Protein AF-A0A9D4MPB4-F1 (afdb_monomer_lite)

pLDDT: mean 84.63, std 15.49, range [22.8, 97.94]

Radius of gyration: 28.82 Å; chains: 1; bounding box: 67×61×76 Å

Organism: Dreissena polymorpha (NCBI:txid45954)

Sequence (578 aa):
MRCRAWGYGGCSDPINTPEPYGSIFDPYLLGSGGGNGGGVGGSGGGSLLWVTSHYFELHGLLALQGTDGKGGNAGGGSGGSLLIKSLNFTGHGVIDIAGGNASGNGGGGSGGRAAIHCEWRYSFGGTFINQPGQGGTADKRESHAGAAGTSFVKNNLRPLEYRIVKYMKGSSIKYFEVDHRYIHIDCKMIASPVATMIMENNTRLFEFNETEVNGKARILFYHPPELTATDMVTVIIHRFYGDRTGQVHVRSNQLIYVEYIESESNRTEAPVSYIIDAGAEVVFPTEVHMQGINTTLAGQITGVHHLYIQDGCELVTESTSQTAQLVDEKTVELTEPGNFRLPTINIMLEGILPIRKIETDFTISAAFLQLKYEESIYMNHGFVEAGEIDIETTGEFSLEGRGHPAMQGPGAGAGLNGGSYGGVGYGGNDDLAYGSLFTPKDLGSGGGGSTGGAGGGFVNFTVGRRFHIDGIIDAYGLAASGNGGGGSGGSVLIKAYNMSGNGVIDVSGGKGSGSGGGGSGGRLAAHIDSTNEYGGAYKGMGGVHGNGDLNHAGGPGTIYKYESSRGPTYRELKYNPR

Structure (mmCIF, N/CA/C/O backbone):
data_AF-A0A9D4MPB4-F1
#
_entry.id   AF-A0A9D4MPB4-F1
#
loop_
_atom_site.group_PDB
_atom_site.id
_atom_site.type_symbol
_atom_site.label_atom_id
_atom_site.label_alt_id
_atom_site.label_comp_id
_atom_site.label_asym_id
_atom_site.label_entity_id
_atom_site.label_seq_id
_atom_site.pdbx_PDB_ins_code
_atom_site.Cartn_x
_atom_site.Cartn_y
_atom_site.Cartn_z
_atom_site.occupancy
_atom_site.B_iso_or_equiv
_atom_site.auth_seq_id
_atom_site.auth_comp_id
_atom_site.auth_asym_id
_atom_site.auth_atom_id
_atom_site.pdbx_PDB_model_num
ATOM 1 N N . MET A 1 1 ? 4.079 30.046 23.988 1.00 24.16 1 MET A N 1
ATOM 2 C CA . MET A 1 1 ? 3.231 29.331 24.969 1.00 24.16 1 MET A CA 1
ATOM 3 C C . MET A 1 1 ? 2.728 28.064 24.305 1.00 24.16 1 MET A C 1
ATOM 5 O O . MET A 1 1 ? 2.136 28.163 23.242 1.00 24.16 1 MET A O 1
ATOM 9 N N . ARG A 1 2 ? 3.058 26.891 24.856 1.00 22.80 2 ARG A N 1
ATOM 10 C CA . ARG A 1 2 ? 2.674 25.587 24.295 1.00 22.80 2 ARG A CA 1
ATOM 11 C C . ARG A 1 2 ? 1.173 25.369 24.511 1.00 22.80 2 ARG A C 1
ATOM 13 O O . ARG A 1 2 ? 0.726 25.461 25.654 1.00 22.80 2 ARG A O 1
ATOM 20 N N . CYS A 1 3 ? 0.418 25.107 23.442 1.00 26.47 3 CYS A N 1
ATOM 21 C CA . CYS A 1 3 ? -0.953 24.620 23.566 1.00 26.47 3 CYS A CA 1
ATOM 22 C C . CYS A 1 3 ? -0.930 23.303 24.343 1.00 26.47 3 CYS A C 1
ATOM 24 O O . CYS A 1 3 ? -0.129 22.413 24.078 1.00 26.47 3 CYS A O 1
ATOM 26 N N . ARG A 1 4 ? -1.773 23.231 25.362 1.00 26.58 4 ARG A N 1
ATOM 27 C CA . ARG A 1 4 ? -1.914 22.118 26.290 1.00 26.58 4 ARG A CA 1
ATOM 28 C C . ARG A 1 4 ? -3.378 21.693 26.151 1.00 26.58 4 ARG A C 1
ATOM 30 O O . ARG A 1 4 ? -4.210 22.145 26.924 1.00 26.58 4 ARG A O 1
ATOM 37 N N . ALA A 1 5 ? -3.691 20.968 25.077 1.00 30.28 5 ALA A N 1
ATOM 38 C CA . ALA A 1 5 ? -5.043 20.524 24.723 1.00 30.28 5 ALA A CA 1
ATOM 39 C C . ALA A 1 5 ? -5.201 19.045 25.096 1.00 30.28 5 ALA A C 1
ATOM 41 O O . ALA A 1 5 ? -4.931 18.164 24.300 1.00 30.28 5 ALA A O 1
ATOM 42 N N . TRP A 1 6 ? -5.516 18.758 26.353 1.00 38.78 6 TRP A N 1
ATOM 43 C CA . TRP A 1 6 ? -5.356 17.428 26.950 1.00 38.78 6 TRP A CA 1
ATOM 44 C C . TRP A 1 6 ? -6.477 16.458 26.552 1.00 38.78 6 TRP A C 1
ATOM 46 O O . TRP A 1 6 ? -7.408 16.203 27.299 1.00 38.78 6 TRP A O 1
ATOM 56 N N . GLY A 1 7 ? -6.464 15.911 25.360 1.00 35.59 7 GLY A N 1
ATOM 57 C CA . GLY A 1 7 ? -7.455 14.950 24.879 1.00 35.59 7 GLY A CA 1
ATOM 58 C C . GLY A 1 7 ? -7.108 14.642 23.437 1.00 35.59 7 GLY A C 1
ATOM 59 O O . GLY A 1 7 ? -6.448 15.453 22.796 1.00 35.59 7 GLY A O 1
ATOM 60 N N . TYR A 1 8 ? -7.453 13.452 22.968 1.00 44.22 8 TYR A N 1
ATOM 61 C CA . TYR A 1 8 ? -7.033 12.852 21.700 1.00 44.22 8 TYR A CA 1
ATOM 62 C C . TYR A 1 8 ? -7.126 13.754 20.449 1.00 44.22 8 TYR A C 1
ATOM 64 O O . TYR A 1 8 ? -8.029 13.633 19.635 1.00 44.22 8 TYR A O 1
ATOM 72 N N . GLY A 1 9 ? -6.151 14.630 20.227 1.00 34.53 9 GLY A N 1
ATOM 73 C CA . GLY A 1 9 ? -6.075 15.470 19.034 1.00 34.53 9 GLY A CA 1
ATOM 74 C C . GLY A 1 9 ? -6.744 16.832 19.203 1.00 34.53 9 GLY A C 1
ATOM 75 O O . GLY A 1 9 ? -7.932 16.949 19.481 1.00 34.53 9 GLY A O 1
ATOM 76 N N . GLY A 1 10 ? -5.932 17.867 19.006 1.00 34.97 10 GLY A N 1
ATOM 77 C CA . GLY A 1 10 ? -6.353 19.261 19.000 1.00 34.97 10 GLY A CA 1
ATOM 78 C C . GLY A 1 10 ? -5.165 20.211 19.098 1.00 34.97 10 GLY A C 1
ATOM 79 O O . GLY A 1 10 ? -5.088 21.038 20.003 1.00 34.97 10 GLY A O 1
ATOM 80 N N . CYS A 1 11 ? -4.199 20.082 18.187 1.00 36.44 11 CYS A N 1
ATOM 81 C CA . CYS A 1 11 ? -3.219 21.133 17.918 1.00 36.44 11 CYS A CA 1
ATOM 82 C C . CYS A 1 11 ? -3.195 21.402 16.413 1.00 36.44 11 CYS A C 1
ATOM 84 O O . CYS A 1 11 ? -3.554 20.533 15.626 1.00 36.44 11 CYS A O 1
ATOM 86 N N . SER A 1 12 ? -2.764 22.597 16.010 1.00 36.47 12 SER A N 1
ATOM 87 C CA . SER A 1 12 ? -2.653 22.987 14.603 1.00 36.47 12 SER A CA 1
ATOM 88 C C . SER A 1 12 ? -1.624 22.189 13.800 1.00 36.47 12 SER A C 1
ATOM 90 O O . SER A 1 12 ? -1.505 22.374 12.594 1.00 36.47 12 SER A O 1
ATOM 92 N N . ASP A 1 13 ? -0.850 21.337 14.472 1.00 44.19 13 ASP A N 1
ATOM 93 C CA . ASP A 1 13 ? 0.228 20.549 13.896 1.00 44.19 13 ASP A CA 1
ATOM 94 C C . ASP A 1 13 ? 0.269 19.166 14.583 1.00 44.19 13 ASP A C 1
ATOM 96 O O . ASP A 1 13 ? 0.286 19.128 15.823 1.00 44.19 13 ASP A O 1
ATOM 100 N N . PRO A 1 14 ? 0.285 18.039 13.837 1.00 45.91 14 PRO A N 1
ATOM 101 C CA . PRO A 1 14 ? 0.386 16.690 14.404 1.00 45.91 14 PRO A CA 1
ATOM 102 C C . PRO A 1 14 ? 1.578 16.508 15.362 1.00 45.91 14 PRO A C 1
ATOM 104 O O . PRO A 1 14 ? 1.482 15.716 16.301 1.00 45.91 14 PRO A O 1
ATOM 107 N N . ILE A 1 15 ? 2.651 17.295 15.209 1.00 45.81 15 ILE A N 1
ATOM 108 C CA . ILE A 1 15 ? 3.858 17.259 16.059 1.00 45.81 15 ILE A CA 1
ATOM 109 C C . ILE A 1 15 ? 3.596 17.777 17.488 1.00 45.81 15 ILE A C 1
ATOM 111 O O . ILE A 1 15 ? 4.323 17.442 18.421 1.00 45.81 15 ILE A O 1
ATOM 115 N N . ASN A 1 16 ? 2.551 18.585 17.687 1.00 49.53 16 ASN A N 1
ATOM 116 C CA . ASN A 1 16 ? 2.232 19.225 18.968 1.00 49.53 16 ASN A CA 1
ATOM 117 C C . ASN A 1 16 ? 0.986 18.626 19.646 1.00 49.53 16 ASN A C 1
ATOM 119 O O . ASN A 1 16 ? 0.405 19.248 20.542 1.00 49.53 16 ASN A O 1
ATOM 123 N N . THR A 1 17 ? 0.550 17.439 19.216 1.00 54.34 17 THR A N 1
ATOM 124 C CA . THR A 1 17 ? -0.552 16.716 19.861 1.00 54.34 17 THR A CA 1
ATOM 125 C C . THR A 1 17 ? -0.087 16.149 21.211 1.00 54.34 17 THR A C 1
ATOM 127 O O . THR A 1 17 ? 0.960 15.506 21.280 1.00 54.34 17 THR A O 1
ATOM 130 N N . PRO A 1 18 ? -0.788 16.434 22.322 1.00 57.31 18 PRO A N 1
ATOM 131 C CA . PRO A 1 18 ? -0.414 15.896 23.625 1.00 57.31 18 PRO A CA 1
ATOM 132 C C . PRO A 1 18 ? -0.787 14.421 23.754 1.00 57.31 18 PRO A C 1
ATOM 134 O O . PRO A 1 18 ? -1.592 13.895 22.984 1.00 57.31 18 PRO A O 1
ATOM 137 N N . GLU A 1 19 ? -0.192 13.768 24.752 1.00 66.31 19 GLU A N 1
ATOM 138 C CA . GLU A 1 19 ? -0.333 12.330 24.918 1.00 66.31 19 GLU A CA 1
ATOM 139 C C . GLU A 1 19 ? -1.784 11.909 25.192 1.00 66.31 19 GLU A C 1
ATOM 141 O O . GLU A 1 19 ? -2.490 12.527 26.000 1.00 66.31 19 GLU A O 1
ATOM 146 N N . PRO A 1 20 ? -2.227 10.835 24.531 1.00 73.00 20 PRO A N 1
ATOM 147 C CA . PRO A 1 20 ? -3.534 10.266 24.766 1.00 73.00 20 PRO A CA 1
ATOM 148 C C . PRO A 1 20 ? -3.706 9.654 26.163 1.00 73.00 20 PRO A C 1
ATOM 150 O O . PRO A 1 20 ? -2.781 9.043 26.693 1.00 73.00 20 PRO A O 1
ATOM 153 N N . TYR A 1 21 ? -4.912 9.744 26.736 1.00 74.00 21 TYR A N 1
ATOM 154 C CA . TYR A 1 21 ? -5.237 9.132 28.030 1.00 74.00 21 TYR A CA 1
ATOM 155 C C . TYR A 1 21 ? -6.678 8.613 28.112 1.00 74.00 21 TYR A C 1
ATOM 157 O O . TYR A 1 21 ? -7.559 9.007 27.346 1.00 74.00 21 TYR A O 1
ATOM 165 N N . GLY A 1 22 ? -6.924 7.777 29.118 1.00 77.38 22 GLY A N 1
ATOM 166 C CA . GLY A 1 22 ? -8.246 7.245 29.424 1.00 77.38 22 GLY A CA 1
ATOM 167 C C . GLY A 1 22 ? -8.487 5.890 28.778 1.00 77.38 22 GLY A C 1
ATOM 168 O O . GLY A 1 22 ? -8.253 5.686 27.591 1.00 77.38 22 GLY A O 1
ATOM 169 N N . SER A 1 23 ? -8.968 4.969 29.601 1.00 86.75 23 SER A N 1
ATOM 170 C CA . SER A 1 23 ? -9.350 3.627 29.195 1.00 86.75 23 SER A CA 1
ATOM 171 C C . SER A 1 23 ? -10.534 3.663 28.221 1.00 86.75 23 SER A C 1
ATOM 173 O O . SER A 1 23 ? -11.454 4.470 28.370 1.00 86.75 23 SER A O 1
ATOM 175 N N . ILE A 1 24 ? -10.511 2.793 27.210 1.00 89.06 24 ILE A N 1
ATOM 176 C CA . ILE A 1 24 ? -11.688 2.522 26.374 1.00 89.06 24 ILE A CA 1
ATOM 177 C C . ILE A 1 24 ? -12.747 1.684 27.105 1.00 89.06 24 ILE A C 1
ATOM 179 O O . ILE A 1 24 ? -13.937 1.853 26.854 1.00 89.06 24 ILE A O 1
ATOM 183 N N . PHE A 1 25 ? -12.329 0.795 28.007 1.00 89.31 25 PHE A N 1
ATOM 184 C CA . PHE A 1 25 ? -13.230 -0.117 28.706 1.00 89.31 25 PHE A CA 1
ATOM 185 C C . PHE A 1 25 ? -13.934 0.569 29.880 1.00 89.31 25 PHE A C 1
ATOM 187 O O . PHE A 1 25 ? -15.147 0.454 30.022 1.00 89.31 25 PHE A O 1
ATOM 194 N N . ASP A 1 26 ? -13.211 1.337 30.685 1.00 91.12 26 ASP A N 1
ATOM 195 C CA . ASP A 1 26 ? -13.712 2.066 31.845 1.00 91.12 26 ASP A CA 1
ATOM 196 C C . ASP A 1 26 ? -13.267 3.546 31.770 1.00 91.12 26 ASP A C 1
ATOM 198 O O . ASP A 1 26 ? -12.331 3.963 32.456 1.00 91.12 26 ASP A O 1
ATOM 202 N N . PRO A 1 27 ? -13.914 4.380 30.937 1.00 90.06 27 PRO A N 1
ATOM 203 C CA . PRO A 1 27 ? -13.627 5.807 30.853 1.00 90.06 27 PRO A CA 1
ATOM 204 C C . PRO A 1 27 ? -14.223 6.562 32.054 1.00 90.06 27 PRO A C 1
ATOM 206 O O . PRO A 1 27 ? -15.428 6.535 32.292 1.00 90.06 27 PRO A O 1
ATOM 209 N N . TYR A 1 28 ? -13.388 7.278 32.811 1.00 87.75 28 TYR A N 1
ATOM 210 C CA . TYR A 1 28 ? -13.818 8.084 33.972 1.00 87.75 28 TYR A CA 1
ATOM 211 C C . TYR A 1 28 ? -13.181 9.480 34.035 1.00 87.75 28 TYR A C 1
ATOM 213 O O . TYR A 1 28 ? -13.457 10.251 34.958 1.00 87.75 28 TYR A O 1
ATOM 221 N N . LEU A 1 29 ? -12.327 9.828 33.072 1.00 88.00 29 LEU A N 1
ATOM 222 C CA . LEU A 1 29 ? -11.567 11.079 33.079 1.00 88.00 29 LEU A CA 1
ATOM 223 C C . LEU A 1 29 ? -12.336 12.205 32.376 1.00 88.00 29 LEU A C 1
ATOM 225 O O . LEU A 1 29 ? -13.053 11.978 31.408 1.00 88.00 29 LEU A O 1
ATOM 229 N N . LEU A 1 30 ? -12.200 13.434 32.868 1.00 89.12 30 LEU A N 1
ATOM 230 C CA . LEU A 1 30 ? -12.819 14.607 32.240 1.00 89.12 30 LEU A CA 1
ATOM 231 C C . LEU A 1 30 ? -12.193 14.880 30.867 1.00 89.12 30 LEU A C 1
ATOM 233 O O . LEU A 1 30 ? -11.004 14.628 30.677 1.00 89.12 30 LEU A O 1
ATOM 237 N N . GLY A 1 31 ? -12.972 15.450 29.947 1.00 85.88 31 GLY A N 1
ATOM 238 C CA . GLY A 1 31 ? -12.434 16.020 28.716 1.00 85.88 31 GLY A CA 1
ATOM 239 C C . GLY A 1 31 ? -11.591 17.263 29.018 1.00 85.88 31 GLY A C 1
ATOM 240 O O . GLY A 1 31 ? -11.784 17.944 30.029 1.00 85.88 31 GLY A O 1
ATOM 241 N N . SER A 1 32 ? -10.657 17.611 28.136 1.00 83.19 32 SER A N 1
ATOM 242 C CA . SER A 1 32 ? -9.857 18.833 28.299 1.00 83.19 32 SER A CA 1
ATOM 243 C C . SER A 1 32 ? -10.442 20.083 27.702 1.00 83.19 32 SER A C 1
ATOM 245 O O . SER A 1 32 ? -11.163 20.052 26.710 1.00 83.19 32 SER A O 1
ATOM 247 N N . GLY A 1 33 ? -9.988 21.211 28.248 1.00 84.88 33 GLY A N 1
ATOM 248 C CA . GLY A 1 33 ? -10.098 22.486 27.566 1.00 84.88 33 GLY A CA 1
ATOM 249 C C . GLY A 1 33 ? -9.170 22.610 26.351 1.00 84.88 33 GLY A C 1
ATOM 250 O O . GLY A 1 33 ? -8.060 22.070 26.330 1.00 84.88 33 GLY A O 1
ATOM 251 N N . GLY A 1 34 ? -9.633 23.368 25.362 1.00 81.19 34 GLY A N 1
ATOM 252 C CA . GLY A 1 34 ? -8.872 23.790 24.196 1.00 81.19 34 GLY A CA 1
ATOM 253 C C . GLY A 1 34 ? -7.874 24.906 24.516 1.00 81.19 34 GLY A C 1
ATOM 254 O O . GLY A 1 34 ? -7.938 25.574 25.550 1.00 81.19 34 GLY A O 1
ATOM 255 N N . GLY A 1 35 ? -6.914 25.122 23.614 1.00 79.56 35 GLY A N 1
ATOM 256 C CA . GLY A 1 35 ? -5.928 26.197 23.750 1.00 79.56 35 GLY A CA 1
ATOM 257 C C . GLY A 1 35 ? -6.547 27.586 23.562 1.00 79.56 35 GLY A C 1
ATOM 258 O O . GLY A 1 35 ? -7.333 27.796 22.647 1.00 79.56 35 GLY A O 1
ATOM 259 N N . ASN A 1 36 ? -6.158 28.560 24.389 1.00 78.94 36 ASN A N 1
ATOM 260 C CA . ASN A 1 36 ? -6.732 29.911 24.330 1.00 78.94 36 ASN A CA 1
ATOM 261 C C . ASN A 1 36 ? -6.292 30.725 23.101 1.00 78.94 36 ASN A C 1
ATOM 263 O O . ASN A 1 36 ? -7.073 31.522 22.597 1.00 78.94 36 ASN A O 1
ATOM 267 N N . GLY A 1 37 ? -5.064 30.546 22.601 1.00 77.75 37 GLY A N 1
ATOM 268 C CA . GLY A 1 37 ? -4.538 31.377 21.511 1.00 77.75 37 GLY A CA 1
ATOM 269 C C . GLY A 1 37 ? -4.648 32.877 21.825 1.00 77.75 37 GLY A C 1
ATOM 270 O O . GLY A 1 37 ? -4.131 33.327 22.846 1.00 77.75 37 GLY A O 1
ATOM 271 N N . GLY A 1 38 ? -5.324 33.631 20.951 1.00 78.88 38 GLY A N 1
ATOM 272 C CA . GLY A 1 38 ? -5.716 35.036 21.153 1.00 78.88 38 GLY A CA 1
ATOM 273 C C . GLY A 1 38 ? -7.182 35.225 21.584 1.00 78.88 38 GLY A C 1
ATOM 274 O O . GLY A 1 38 ? -7.705 36.335 21.502 1.00 78.88 38 GLY A O 1
ATOM 275 N N . GLY A 1 39 ? -7.858 34.153 22.000 1.00 85.00 39 GLY A N 1
ATOM 276 C CA . GLY A 1 39 ? -9.239 34.120 22.474 1.00 85.00 39 GLY A CA 1
ATOM 277 C C . GLY A 1 39 ? -9.392 33.282 23.750 1.00 85.00 39 GLY A C 1
ATOM 278 O O . GLY A 1 39 ? -8.519 33.271 24.617 1.00 85.00 39 GLY A O 1
ATOM 279 N N . VAL A 1 40 ? -10.525 32.594 23.875 1.00 87.75 40 VAL A N 1
ATOM 280 C CA . VAL A 1 40 ? -10.882 31.697 24.981 1.00 87.75 40 VAL A CA 1
ATOM 281 C C . VAL A 1 40 ? -11.120 30.305 24.406 1.00 87.75 40 VAL A C 1
ATOM 283 O O . VAL A 1 40 ? -12.011 30.120 23.579 1.00 87.75 40 VAL A O 1
ATOM 286 N N . GLY A 1 41 ? -10.317 29.333 24.828 1.00 85.19 41 GLY A N 1
ATOM 287 C CA . GLY A 1 41 ? -10.454 27.941 24.423 1.00 85.19 41 GLY A CA 1
ATOM 288 C C . GLY A 1 41 ? -11.741 27.326 24.963 1.00 85.19 41 GLY A C 1
ATOM 289 O O . GLY A 1 41 ? -12.229 27.708 26.030 1.00 85.19 41 GLY A O 1
ATOM 290 N N . GLY A 1 42 ? -12.288 26.371 24.218 1.00 87.81 42 GLY A N 1
ATOM 291 C CA . GLY A 1 42 ? -13.455 25.611 24.641 1.00 87.81 42 GLY A CA 1
ATOM 292 C C . GLY A 1 42 ? -13.190 24.835 25.930 1.00 87.81 42 GLY A C 1
ATOM 293 O O . GLY A 1 42 ? -12.070 24.401 26.181 1.00 87.81 42 GLY A O 1
ATOM 294 N N . SER A 1 43 ? -14.202 24.651 26.769 1.00 90.94 43 SER A N 1
ATOM 295 C CA . SER A 1 43 ? -14.146 23.773 27.942 1.00 90.94 43 SER A CA 1
ATOM 296 C C . SER A 1 43 ? -14.304 22.306 27.544 1.00 90.94 43 SER A C 1
ATOM 298 O O . SER A 1 43 ? -15.084 21.988 26.651 1.00 90.94 43 SER A O 1
ATOM 300 N N . GLY A 1 44 ? -13.621 21.406 28.246 1.00 89.25 44 GLY A N 1
ATOM 301 C CA . GLY A 1 44 ? -13.801 19.971 28.047 1.00 89.25 44 GLY A CA 1
ATOM 302 C C . GLY A 1 44 ? -15.128 19.442 28.578 1.00 89.25 44 GLY A C 1
ATOM 303 O O . GLY A 1 44 ? -15.745 20.049 29.457 1.00 89.25 44 GLY A O 1
ATOM 304 N N . GLY A 1 45 ? -15.548 18.305 28.034 1.00 89.94 45 GLY A N 1
ATOM 305 C CA . GLY A 1 45 ? -16.733 17.573 28.452 1.00 89.94 45 GLY A CA 1
ATOM 306 C C . GLY A 1 45 ? -16.612 16.977 29.856 1.00 89.94 45 GLY A C 1
ATOM 307 O O . GLY A 1 45 ? -15.518 16.745 30.377 1.00 89.94 45 GLY A O 1
ATOM 308 N N . GLY A 1 46 ? -17.762 16.728 30.483 1.00 92.00 46 GLY A N 1
ATOM 309 C CA . GLY A 1 46 ? -17.847 16.149 31.826 1.00 92.00 46 GLY A CA 1
ATOM 310 C C . GLY A 1 46 ? -17.468 14.664 31.893 1.00 92.00 46 GLY A C 1
ATOM 311 O O . GLY A 1 46 ? -17.123 14.038 30.896 1.00 92.00 46 GLY A O 1
ATOM 312 N N . SER A 1 47 ? -17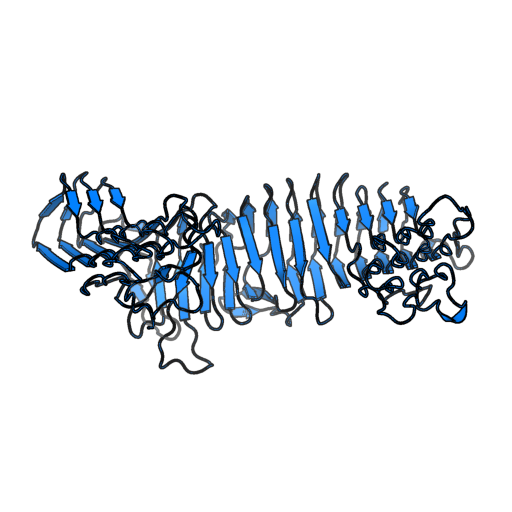.565 14.082 33.087 1.00 93.19 47 SER A N 1
ATOM 313 C CA . SER A 1 47 ? -17.417 12.642 33.311 1.00 93.19 47 SER A CA 1
ATOM 314 C C . SER A 1 47 ? -18.643 12.132 34.058 1.00 93.19 47 SER A C 1
ATOM 316 O O . SER A 1 47 ? -19.042 12.736 35.057 1.00 93.19 47 SER A O 1
ATOM 318 N N . LEU A 1 48 ? -19.258 11.055 33.569 1.00 94.56 48 LEU A N 1
ATOM 319 C CA . LEU A 1 48 ? -20.440 10.450 34.174 1.00 94.56 48 LEU A CA 1
ATOM 320 C C . LEU A 1 48 ? -20.273 8.939 34.288 1.00 94.56 48 LEU A C 1
ATOM 322 O O . LEU A 1 48 ? -20.173 8.233 33.288 1.00 94.56 48 LEU A O 1
ATOM 326 N N . LEU A 1 49 ? -20.329 8.452 35.525 1.00 94.88 49 LEU A N 1
ATOM 327 C CA . LEU A 1 49 ? -20.509 7.042 35.841 1.00 94.88 49 LEU A CA 1
ATOM 328 C C . LEU A 1 49 ? -21.962 6.822 36.262 1.00 94.88 49 LEU A C 1
ATOM 330 O O . LEU A 1 49 ? -22.395 7.345 37.289 1.00 94.88 49 LEU A O 1
ATOM 334 N N . TRP A 1 50 ? -22.698 6.027 35.492 1.00 93.88 50 TRP A N 1
ATOM 335 C CA . TRP A 1 50 ? -24.078 5.675 35.794 1.00 93.88 50 TRP A CA 1
ATOM 336 C C . TRP A 1 50 ? -24.210 4.172 36.008 1.00 93.88 50 TRP A C 1
ATOM 338 O O . TRP A 1 50 ? -24.115 3.377 35.076 1.00 93.88 50 TRP A O 1
ATOM 348 N N . VAL A 1 51 ? -24.453 3.775 37.255 1.00 94.75 51 VAL A N 1
ATOM 349 C CA . VAL A 1 51 ? -24.665 2.373 37.622 1.00 94.75 51 VAL A CA 1
ATOM 350 C C . VAL A 1 51 ? -26.140 2.158 37.928 1.00 94.75 51 VAL A C 1
ATOM 352 O O . VAL A 1 51 ? -26.718 2.851 38.764 1.00 94.75 51 VAL A O 1
ATOM 355 N N . THR A 1 52 ? -26.754 1.196 37.249 1.00 92.38 52 THR A N 1
ATOM 356 C CA . THR A 1 52 ? -28.143 0.782 37.472 1.00 92.38 52 THR A CA 1
ATOM 357 C C . THR A 1 52 ? -28.203 -0.729 37.636 1.00 92.38 52 THR A C 1
ATOM 359 O O . THR A 1 52 ? -27.490 -1.459 36.959 1.00 92.38 52 THR A O 1
ATOM 362 N N . SER A 1 53 ? -29.042 -1.219 38.545 1.00 90.31 53 SER A N 1
ATOM 363 C CA . SER A 1 53 ? -29.076 -2.648 38.879 1.00 90.31 53 SER A CA 1
ATOM 364 C C . SER A 1 53 ? -29.867 -3.504 37.889 1.00 90.31 53 SER A C 1
ATOM 366 O O . SER A 1 53 ? -29.549 -4.674 37.725 1.00 90.31 53 SER A O 1
ATOM 368 N N . HIS A 1 54 ? -30.897 -2.955 37.235 1.00 89.44 54 HIS A N 1
ATOM 369 C CA . HIS A 1 54 ? -31.835 -3.760 36.440 1.00 89.44 54 HIS A CA 1
ATOM 370 C C . HIS A 1 54 ? -32.073 -3.256 35.019 1.00 89.44 54 HIS A C 1
ATOM 372 O O . HIS A 1 54 ? -32.012 -4.047 34.078 1.00 89.44 54 HIS A O 1
ATOM 378 N N . TYR A 1 55 ? -32.414 -1.981 34.854 1.00 90.81 55 TYR A N 1
ATOM 379 C CA . TYR A 1 55 ? -32.860 -1.467 33.565 1.00 90.81 55 TYR A CA 1
ATOM 380 C C . TYR A 1 55 ? -32.421 -0.021 33.381 1.00 90.81 55 TYR A C 1
ATOM 382 O O . TYR A 1 55 ? -32.637 0.814 34.262 1.00 90.81 55 TYR A O 1
ATOM 390 N N . PHE A 1 56 ? -31.818 0.250 32.230 1.00 92.62 56 PHE A N 1
ATOM 391 C CA . PHE A 1 56 ? -31.487 1.581 31.757 1.00 92.62 56 PHE A CA 1
ATOM 392 C C . PHE A 1 56 ? -32.120 1.789 30.381 1.00 92.62 56 PHE A C 1
ATOM 394 O O . PHE A 1 56 ? -31.895 1.007 29.455 1.00 92.62 56 PHE A O 1
ATOM 401 N N . GLU A 1 57 ? -32.909 2.849 30.250 1.00 93.50 57 GLU A N 1
ATOM 402 C CA . GLU A 1 57 ? -33.593 3.198 29.011 1.00 93.50 57 GLU A CA 1
ATOM 403 C C . GLU A 1 57 ? -33.334 4.657 28.667 1.00 93.50 57 GLU A C 1
ATOM 405 O O . GLU A 1 57 ? -33.663 5.562 29.437 1.00 93.50 57 GLU A O 1
ATOM 410 N N . LEU A 1 58 ? -32.729 4.878 27.502 1.00 93.38 58 LEU A N 1
ATOM 411 C CA . LEU A 1 58 ? -32.389 6.206 27.011 1.00 93.38 58 LEU A CA 1
ATOM 412 C C . LEU A 1 58 ? -33.141 6.497 25.717 1.00 93.38 58 LEU A C 1
ATOM 414 O O . LEU A 1 58 ? -32.800 5.970 24.662 1.00 93.38 58 LEU A O 1
ATOM 418 N N . HIS A 1 59 ? -34.129 7.387 25.797 1.00 92.75 59 HIS A N 1
ATOM 419 C CA . HIS A 1 59 ? -34.816 7.963 24.628 1.00 92.75 59 HIS A CA 1
ATOM 420 C C . HIS A 1 59 ? -34.412 9.412 24.347 1.00 92.75 59 HIS A C 1
ATOM 422 O O . HIS A 1 59 ? -34.629 9.912 23.250 1.00 92.75 59 HIS A O 1
ATOM 428 N N . GLY A 1 60 ? -33.849 10.097 25.346 1.00 92.62 60 GLY A N 1
ATOM 429 C CA . GLY A 1 60 ? -33.429 11.493 25.247 1.00 92.62 60 GLY A CA 1
ATOM 430 C C . GLY A 1 60 ? -31.978 11.666 24.796 1.00 92.62 60 GLY A C 1
ATOM 431 O O . GLY A 1 60 ? -31.334 10.735 24.315 1.00 92.62 60 GLY A O 1
ATOM 432 N N . LEU A 1 61 ? -31.463 12.878 24.991 1.00 94.62 61 LEU A N 1
ATOM 433 C CA . LEU A 1 61 ? -30.063 13.225 24.764 1.00 94.62 61 LEU A CA 1
ATOM 434 C C . LEU A 1 61 ? -29.269 13.083 26.066 1.00 94.62 61 LEU A C 1
ATOM 436 O O . LEU A 1 61 ? -29.605 13.708 27.073 1.00 94.62 61 LEU A O 1
ATOM 440 N N . LEU A 1 62 ? -28.183 12.319 26.019 1.00 94.94 62 LEU A N 1
ATOM 441 C CA . LEU A 1 62 ? -27.157 12.281 27.051 1.00 94.94 62 LEU A CA 1
ATOM 442 C C . LEU A 1 62 ? -25.885 12.925 26.493 1.00 94.94 62 LEU A C 1
ATOM 444 O O . LEU A 1 62 ? -25.162 12.291 25.730 1.00 94.94 62 LEU A O 1
ATOM 448 N N . ALA A 1 63 ? -25.639 14.188 26.849 1.00 93.94 63 ALA A N 1
ATOM 449 C CA . ALA A 1 63 ? -24.554 14.986 26.281 1.00 93.94 63 ALA A CA 1
ATOM 450 C C . ALA A 1 63 ? -23.433 15.257 27.294 1.00 93.94 63 ALA A C 1
ATOM 452 O O . ALA A 1 63 ? -23.661 15.832 28.358 1.00 93.94 63 ALA A O 1
ATOM 453 N N . LEU A 1 64 ? -22.210 14.894 26.918 1.00 93.12 64 LEU A N 1
ATOM 454 C CA . LEU A 1 64 ? -20.958 15.214 27.604 1.00 93.12 64 LEU A CA 1
ATOM 455 C C . LEU A 1 64 ? -19.951 15.843 26.629 1.00 93.12 64 LEU A C 1
ATOM 457 O O . LEU A 1 64 ? -18.749 15.621 26.741 1.00 93.12 64 LEU A O 1
ATOM 461 N N . GLN A 1 65 ? -20.441 16.602 25.652 1.00 93.25 65 GLN A N 1
ATOM 462 C CA . GLN A 1 65 ? -19.625 17.248 24.626 1.00 93.25 65 GLN A CA 1
ATOM 463 C C . GLN A 1 65 ? -18.667 18.312 25.189 1.00 93.25 65 GLN A C 1
ATOM 465 O O . GLN A 1 65 ? -18.946 18.957 26.207 1.00 93.25 65 GLN A O 1
ATOM 470 N N . GLY A 1 66 ? -17.552 18.518 24.491 1.00 90.19 66 GLY A N 1
ATOM 471 C CA . GLY A 1 66 ? -16.713 19.701 24.671 1.00 90.19 66 GLY A CA 1
ATOM 472 C C . GLY A 1 66 ? -17.384 20.948 24.088 1.00 90.19 66 GLY A C 1
ATOM 473 O O . GLY A 1 66 ? -18.236 20.850 23.209 1.00 90.19 66 GLY A O 1
ATOM 474 N N . THR A 1 67 ? -17.025 22.136 24.574 1.00 92.81 67 THR A N 1
ATOM 475 C CA . THR A 1 67 ? -17.545 23.399 24.024 1.00 92.81 67 THR A CA 1
ATOM 476 C C . THR A 1 67 ? -16.604 23.996 22.983 1.00 92.81 67 THR A C 1
ATOM 478 O O . THR A 1 67 ? -15.413 23.682 22.942 1.00 92.81 67 THR A O 1
ATOM 481 N N . ASP A 1 68 ? -17.140 24.869 22.133 1.00 90.81 68 ASP A N 1
ATOM 482 C CA . ASP A 1 68 ? -16.376 25.533 21.079 1.00 90.81 68 ASP A CA 1
ATOM 483 C C . ASP A 1 68 ? -15.427 26.612 21.630 1.00 90.81 68 ASP A C 1
ATOM 485 O O . ASP A 1 68 ? -15.753 27.339 22.577 1.00 90.81 68 ASP A O 1
ATOM 489 N N . GLY A 1 69 ? -14.273 26.769 20.980 1.00 85.75 69 GLY A N 1
ATOM 490 C CA . GLY A 1 69 ? -13.377 27.906 21.181 1.00 85.75 69 GLY A CA 1
ATOM 491 C C . GLY A 1 69 ? -13.983 29.210 20.650 1.00 85.75 69 GLY A C 1
ATOM 492 O O . GLY A 1 69 ? -14.670 29.232 19.629 1.00 85.75 69 GLY A O 1
ATOM 493 N N . LYS A 1 70 ? -13.732 30.328 21.340 1.00 87.69 70 LYS A N 1
ATOM 494 C CA . LYS A 1 70 ? -14.263 31.658 20.991 1.00 87.69 70 LYS A CA 1
ATOM 495 C C . LYS A 1 70 ? -13.149 32.696 20.889 1.00 87.69 70 LYS A C 1
ATOM 497 O O . LYS A 1 70 ? -12.260 32.746 21.728 1.00 87.69 70 LYS A O 1
ATOM 502 N N . GLY A 1 71 ? -13.231 33.602 19.917 1.00 82.44 71 GLY A N 1
ATOM 503 C CA . GLY A 1 71 ? -12.241 34.673 19.715 1.00 82.44 71 GLY A CA 1
ATOM 504 C C . GLY A 1 71 ? -11.158 34.311 18.694 1.00 82.44 71 GLY A C 1
ATOM 505 O O . GLY A 1 71 ? -11.376 33.460 17.833 1.00 82.44 71 GLY A O 1
ATOM 506 N N . GLY A 1 72 ? -10.007 34.987 18.732 1.00 79.06 72 GLY A N 1
ATOM 507 C CA . GLY A 1 72 ? -8.951 34.796 17.732 1.00 79.06 72 GLY A CA 1
ATOM 508 C C . GLY A 1 72 ? -8.094 33.559 18.007 1.00 79.06 72 GLY A C 1
ATOM 509 O O . GLY A 1 72 ? -7.375 33.532 18.999 1.00 79.06 72 GLY A O 1
ATOM 510 N N . ASN A 1 73 ? -8.100 32.575 17.106 1.00 81.81 73 ASN A N 1
ATOM 511 C CA . ASN A 1 73 ? -7.224 31.391 17.155 1.00 81.81 73 ASN A CA 1
ATOM 512 C C . ASN A 1 73 ? -7.411 30.507 18.408 1.00 81.81 73 ASN A C 1
ATOM 514 O O . ASN A 1 73 ? -6.424 30.027 18.965 1.00 81.81 73 ASN A O 1
ATOM 518 N N . ALA A 1 74 ? -8.649 30.315 18.872 1.00 82.75 74 ALA A N 1
ATOM 519 C CA . ALA A 1 74 ? -8.950 29.490 20.042 1.00 82.75 74 ALA A CA 1
ATOM 520 C C . ALA A 1 74 ? -9.314 28.053 19.635 1.00 82.75 74 ALA A C 1
ATOM 522 O O . ALA A 1 74 ? -10.042 27.839 18.669 1.00 82.75 74 ALA A O 1
ATOM 523 N N . GLY A 1 75 ? -8.808 27.062 20.368 1.00 84.62 75 GLY A N 1
ATOM 524 C CA . GLY A 1 75 ? -9.096 25.645 20.140 1.00 84.62 75 GLY A CA 1
ATOM 525 C C . GLY A 1 75 ? -10.390 25.184 20.809 1.00 84.62 75 GLY A C 1
ATOM 526 O O . GLY A 1 75 ? -10.812 25.757 21.817 1.00 84.62 75 GLY A O 1
ATOM 527 N N . GLY A 1 76 ? -10.995 24.133 20.263 1.00 86.44 76 GLY A N 1
ATOM 528 C CA . GLY A 1 76 ? -12.180 23.496 20.838 1.00 86.44 76 GLY A CA 1
ATOM 529 C C . GLY A 1 76 ? -11.855 22.593 22.030 1.00 86.44 76 GLY A C 1
ATOM 530 O O . GLY A 1 76 ? -10.744 22.071 22.142 1.00 86.44 76 GLY A O 1
ATOM 531 N N . GLY A 1 77 ? -12.809 22.431 22.948 1.00 87.88 77 GLY A N 1
ATOM 532 C CA . GLY A 1 77 ? -12.695 21.502 24.074 1.00 87.88 77 GLY A CA 1
ATOM 533 C C . GLY A 1 77 ? -12.945 20.056 23.645 1.00 87.88 77 GLY A C 1
ATOM 534 O O . GLY A 1 77 ? -13.717 19.801 22.728 1.00 87.88 77 GLY A O 1
ATOM 535 N N . SER A 1 78 ? -12.308 19.093 24.304 1.00 88.06 78 SER A N 1
ATOM 536 C CA . SER A 1 78 ? -12.514 17.668 24.017 1.00 88.06 78 SER A CA 1
ATOM 537 C C . SER A 1 78 ? -13.811 17.140 24.629 1.00 88.06 78 SER A C 1
ATOM 539 O O . SER A 1 78 ? -14.229 17.621 25.682 1.00 88.06 78 SER A O 1
ATOM 541 N N . GLY A 1 79 ? -14.405 16.117 24.019 1.00 89.81 79 GLY A N 1
ATOM 542 C CA . GLY A 1 79 ? -15.532 15.372 24.571 1.00 89.81 79 GLY A CA 1
ATOM 543 C C . GLY A 1 79 ? -15.204 14.675 25.896 1.00 89.81 79 GLY A C 1
ATOM 544 O O . GLY A 1 79 ? -14.043 14.457 26.246 1.00 89.81 79 GLY A O 1
ATOM 545 N N . GLY A 1 80 ? -16.248 14.370 26.660 1.00 90.69 80 GLY A N 1
ATOM 546 C CA . GLY A 1 80 ? -16.171 13.803 28.003 1.00 90.69 80 GLY A CA 1
ATOM 547 C C . GLY A 1 80 ? -16.059 12.278 28.062 1.00 90.69 80 GLY A C 1
ATOM 548 O O . GLY A 1 80 ? -15.948 11.598 27.041 1.00 90.69 80 GLY A O 1
ATOM 549 N N . SER A 1 81 ? -16.127 11.740 29.282 1.00 92.94 81 SER A N 1
ATOM 550 C CA . SER A 1 81 ? -16.164 10.294 29.542 1.00 92.94 81 SER A CA 1
ATOM 551 C C . SER A 1 81 ? -17.529 9.847 30.051 1.00 92.94 81 SER A C 1
ATOM 553 O O . SER A 1 81 ? -18.067 10.424 30.994 1.00 92.94 81 SER A O 1
ATOM 555 N N . LEU A 1 82 ? -18.067 8.776 29.480 1.00 94.25 82 LEU A N 1
ATOM 556 C CA . LEU A 1 82 ? -19.317 8.160 29.904 1.00 94.25 82 LEU A CA 1
ATOM 557 C C . LEU A 1 82 ? -19.106 6.675 30.180 1.00 94.25 82 LEU A C 1
ATOM 559 O O . LEU A 1 82 ? -18.706 5.939 29.287 1.00 94.25 82 LEU A O 1
ATOM 563 N N . LEU A 1 83 ? -19.457 6.222 31.378 1.00 94.88 83 LEU A N 1
ATOM 564 C CA . LEU A 1 83 ? -19.467 4.810 31.737 1.00 94.88 83 LEU A CA 1
ATOM 565 C C . LEU A 1 83 ? -20.842 4.436 32.285 1.00 94.88 83 LEU A C 1
ATOM 567 O O . LEU A 1 83 ? -21.238 4.903 33.352 1.00 94.88 83 LEU A O 1
ATOM 571 N N . ILE A 1 84 ? -21.570 3.583 31.567 1.00 94.56 84 ILE A N 1
ATOM 572 C CA . ILE A 1 84 ? -22.870 3.065 32.007 1.00 94.56 84 ILE A CA 1
ATOM 573 C C . ILE A 1 84 ? -22.734 1.579 32.317 1.00 94.56 84 ILE A C 1
ATOM 575 O O . ILE A 1 84 ? -22.271 0.810 31.477 1.00 94.56 84 ILE A O 1
ATOM 579 N N . LYS A 1 85 ? -23.162 1.168 33.513 1.00 94.69 85 LYS A N 1
ATOM 580 C CA . LYS A 1 85 ? -23.238 -0.239 33.925 1.00 94.69 85 LYS A CA 1
ATOM 581 C C . LYS A 1 85 ? -24.695 -0.590 34.216 1.00 94.69 85 LYS A C 1
ATOM 583 O O . LYS A 1 85 ? -25.337 0.078 35.032 1.00 94.69 85 LYS A O 1
ATOM 588 N N . SER A 1 86 ? -25.233 -1.592 33.523 1.00 93.38 86 SER A N 1
ATOM 589 C CA . SER A 1 86 ? -26.616 -2.047 33.705 1.00 93.38 86 SER A CA 1
ATOM 590 C C . SER A 1 86 ? -26.792 -3.528 33.390 1.00 93.38 86 SER A C 1
ATOM 592 O O . SER A 1 86 ? -26.069 -4.088 32.570 1.00 93.38 86 SER A O 1
ATOM 594 N N . LEU A 1 87 ? -27.814 -4.154 33.974 1.00 90.88 87 LEU A N 1
ATOM 595 C CA . LEU A 1 87 ? -28.236 -5.494 33.569 1.00 90.88 87 LEU A CA 1
ATOM 596 C C . LEU A 1 87 ? -28.872 -5.471 32.168 1.00 90.88 87 LEU A C 1
ATOM 598 O O . LEU A 1 87 ? -28.525 -6.292 31.326 1.00 90.88 87 LEU A O 1
ATOM 602 N N . ASN A 1 88 ? -29.753 -4.506 31.883 1.00 91.62 88 ASN A N 1
ATOM 603 C CA . ASN A 1 88 ? -30.415 -4.354 30.584 1.00 91.62 88 ASN A CA 1
ATOM 604 C C . ASN A 1 88 ? -30.322 -2.907 30.092 1.00 91.62 88 ASN A C 1
ATOM 606 O O . ASN A 1 88 ? -30.650 -1.984 30.835 1.00 91.62 88 ASN A O 1
ATOM 610 N N . PHE A 1 89 ? -29.935 -2.719 28.831 1.00 91.44 89 PHE A N 1
ATOM 611 C CA . PHE A 1 89 ? -29.754 -1.405 28.219 1.00 91.44 89 PHE A CA 1
ATOM 612 C C . PHE A 1 89 ? -30.553 -1.297 26.916 1.00 91.44 89 PHE A C 1
ATOM 614 O O . PHE A 1 89 ? -30.372 -2.097 25.993 1.00 91.44 89 PHE A O 1
ATOM 621 N N . THR A 1 90 ? -31.458 -0.321 26.843 1.00 92.81 90 THR A N 1
ATOM 622 C CA . THR A 1 90 ? -32.419 -0.168 25.738 1.00 92.81 90 THR A CA 1
ATOM 623 C C . THR A 1 90 ? -32.686 1.306 25.406 1.00 92.81 90 THR A C 1
ATOM 625 O O . THR A 1 90 ? -32.233 2.209 26.111 1.00 92.81 90 THR A O 1
ATOM 628 N N . GLY A 1 91 ? -33.429 1.552 24.325 1.00 91.19 91 GLY A N 1
ATOM 629 C CA . GLY A 1 91 ? -33.879 2.884 23.919 1.00 91.19 91 GLY A CA 1
ATOM 630 C C . GLY A 1 91 ? -33.389 3.293 22.530 1.00 91.19 91 GLY A C 1
ATOM 631 O O . GLY A 1 91 ? -32.703 2.528 21.847 1.00 91.19 91 GLY A O 1
ATOM 632 N N . HIS A 1 92 ? -33.769 4.503 22.120 1.00 92.25 92 HIS A N 1
ATOM 633 C CA . HIS A 1 92 ? -33.483 5.081 20.797 1.00 92.25 92 HIS A CA 1
ATOM 634 C C . HIS A 1 92 ? -32.917 6.509 20.870 1.00 92.25 92 HIS A C 1
ATOM 636 O O . HIS A 1 92 ? -32.973 7.258 19.899 1.00 92.25 92 HIS A O 1
ATOM 642 N N . GLY A 1 93 ? -32.422 6.908 22.041 1.00 91.94 93 GLY A N 1
ATOM 643 C CA . GLY A 1 93 ? -31.878 8.238 22.283 1.00 91.94 93 GLY A CA 1
ATOM 644 C C . GLY A 1 93 ? -30.510 8.473 21.646 1.00 91.94 93 GLY A C 1
ATOM 645 O O . GLY A 1 93 ? -30.013 7.685 20.842 1.00 91.94 93 GLY A O 1
ATOM 646 N N . VAL A 1 94 ? -29.879 9.574 22.038 1.00 94.69 94 VAL A N 1
ATOM 647 C CA . VAL A 1 94 ? -28.578 9.997 21.510 1.00 94.69 94 VAL A CA 1
ATOM 648 C C . VAL A 1 94 ? -27.581 10.103 22.651 1.00 94.69 94 VAL A C 1
ATOM 650 O O . VAL A 1 94 ? -27.853 10.754 23.662 1.00 94.69 94 VAL A O 1
ATOM 653 N N . ILE A 1 95 ? -26.420 9.479 22.477 1.00 94.56 95 ILE A N 1
ATOM 654 C CA . ILE A 1 95 ? -25.266 9.645 23.359 1.00 94.56 95 ILE A CA 1
ATOM 655 C C . ILE A 1 95 ? -24.270 10.533 22.627 1.00 94.56 95 ILE A C 1
ATOM 657 O O . ILE A 1 95 ? -23.693 10.117 21.625 1.00 94.56 95 ILE A O 1
ATOM 661 N N . ASP A 1 96 ? -24.092 11.753 23.122 1.00 94.50 96 ASP A N 1
ATOM 662 C CA . ASP A 1 96 ? -23.250 12.766 22.499 1.00 94.50 96 ASP A CA 1
ATOM 663 C C . ASP A 1 96 ? -22.023 13.059 23.359 1.00 94.50 96 ASP A C 1
ATOM 665 O O . ASP A 1 96 ? -22.105 13.622 24.451 1.00 94.50 96 ASP A O 1
ATOM 669 N N . ILE A 1 97 ? -20.871 12.650 22.850 1.00 92.69 97 ILE A N 1
ATOM 670 C CA . ILE A 1 97 ? -19.555 12.863 23.441 1.00 92.69 97 ILE A CA 1
ATOM 671 C C . ILE A 1 97 ? -18.651 13.607 22.450 1.00 92.69 97 ILE A C 1
ATOM 673 O O . ILE A 1 97 ? -17.438 13.422 22.474 1.00 92.69 97 ILE A O 1
ATOM 677 N N . ALA A 1 98 ? -19.212 14.419 21.552 1.00 92.25 98 ALA A N 1
ATOM 678 C CA . ALA A 1 98 ? -18.444 15.109 20.521 1.00 92.25 98 ALA A CA 1
ATOM 679 C C . ALA A 1 98 ? -17.410 16.104 21.083 1.00 92.25 98 ALA A C 1
ATOM 681 O O . ALA A 1 98 ? -17.551 16.657 22.181 1.00 92.25 98 ALA A O 1
ATOM 682 N N . GLY A 1 99 ? -16.368 16.352 20.289 1.00 89.75 99 GLY A N 1
ATOM 683 C CA . GLY A 1 99 ? -15.444 17.463 20.505 1.00 89.75 99 GLY A CA 1
ATOM 684 C C . GLY A 1 99 ? -16.031 18.800 20.049 1.00 89.75 99 GLY A C 1
ATOM 685 O O . GLY A 1 99 ? -16.823 18.858 19.111 1.00 89.75 99 GLY A O 1
ATOM 686 N N . GLY A 1 100 ? -15.617 19.887 20.697 1.00 88.62 100 GLY A N 1
ATOM 687 C CA . GLY A 1 100 ? -15.977 21.251 20.319 1.00 88.62 100 GLY A CA 1
ATOM 688 C C . GLY A 1 100 ? -15.152 21.772 19.141 1.00 88.62 100 GLY A C 1
ATOM 689 O O . GLY A 1 100 ? -13.998 21.389 18.942 1.00 88.62 100 GLY A O 1
ATOM 690 N N . ASN A 1 101 ? -15.720 22.687 18.367 1.00 88.19 101 ASN A N 1
ATOM 691 C CA . ASN A 1 101 ? -15.079 23.330 17.224 1.00 88.19 101 ASN A CA 1
ATOM 692 C C . ASN A 1 101 ? -14.097 24.426 17.652 1.00 88.19 101 ASN A C 1
ATOM 694 O O . ASN A 1 101 ? -14.176 24.989 18.747 1.00 88.19 101 ASN A O 1
ATOM 698 N N . ALA A 1 102 ? -13.171 24.762 16.762 1.00 85.12 102 ALA A N 1
ATOM 699 C CA . ALA A 1 102 ? -12.209 25.837 16.963 1.00 85.12 102 ALA A CA 1
ATOM 700 C C . ALA A 1 102 ? -12.568 27.118 16.196 1.00 85.12 102 ALA A C 1
ATOM 702 O O . ALA A 1 102 ? -13.371 27.110 15.266 1.00 85.12 102 ALA A O 1
ATOM 703 N N . SER A 1 103 ? -11.914 28.226 16.551 1.00 84.31 103 SER A N 1
ATOM 704 C CA . SER A 1 103 ? -12.041 29.521 15.880 1.00 84.31 103 SER A CA 1
ATOM 705 C C . SER A 1 103 ? -10.693 30.021 15.341 1.00 84.31 103 SER A C 1
ATOM 707 O O . SER A 1 103 ? -9.641 29.805 15.945 1.00 84.31 103 SER A O 1
ATOM 709 N N . GLY A 1 104 ? -10.694 30.726 14.203 1.00 77.75 104 GLY A N 1
ATOM 710 C CA . GLY A 1 104 ? -9.471 31.257 13.575 1.00 77.75 104 GLY A CA 1
ATOM 711 C C . GLY A 1 104 ? -8.539 30.151 13.066 1.00 77.75 104 GLY A C 1
ATOM 712 O O . GLY A 1 104 ? -8.954 29.362 12.229 1.00 77.75 104 GLY A O 1
ATOM 713 N N . ASN A 1 105 ? -7.306 30.099 13.582 1.00 77.62 105 ASN A N 1
ATOM 714 C CA . ASN A 1 105 ? -6.312 29.036 13.349 1.00 77.62 105 ASN A CA 1
ATOM 715 C C . ASN A 1 105 ? -6.247 28.001 14.500 1.00 77.62 105 ASN A C 1
ATOM 717 O O . ASN A 1 105 ? -5.245 27.305 14.665 1.00 77.62 105 ASN A O 1
ATOM 721 N N . GLY A 1 106 ? -7.263 27.943 15.369 1.00 75.06 106 GLY A N 1
ATOM 722 C CA . GLY A 1 106 ? -7.311 26.973 16.466 1.00 75.06 106 GLY A CA 1
ATOM 723 C C . GLY A 1 106 ? -7.535 25.530 15.987 1.00 75.06 106 GLY A C 1
ATOM 724 O O . GLY A 1 106 ? -8.152 25.301 14.947 1.00 75.06 106 GLY A O 1
ATOM 725 N N . GLY A 1 107 ? -7.060 24.552 16.765 1.00 78.12 107 GLY A N 1
ATOM 726 C CA . GLY A 1 107 ? -7.329 23.125 16.542 1.00 78.12 107 GLY A CA 1
ATOM 727 C C . GLY A 1 107 ? -8.657 22.683 17.160 1.00 78.12 107 GLY A C 1
ATOM 728 O O . GLY A 1 107 ? -8.985 23.108 18.271 1.00 78.12 107 GLY A O 1
ATOM 729 N N . GLY A 1 108 ? -9.420 21.859 16.442 1.00 81.69 108 GLY A N 1
ATOM 730 C CA . GLY A 1 108 ? -10.674 21.277 16.920 1.00 81.69 108 GLY A CA 1
ATOM 731 C C . GLY A 1 108 ? -10.443 20.335 18.102 1.00 81.69 108 GLY A C 1
ATOM 732 O O . GLY A 1 108 ? -9.372 19.744 18.231 1.00 81.69 108 GLY A O 1
ATOM 733 N N . GLY A 1 109 ? -11.429 20.231 18.988 1.00 81.94 109 GLY A N 1
ATOM 734 C CA . GLY A 1 109 ? -11.383 19.327 20.129 1.00 81.94 109 GLY A CA 1
ATOM 735 C C . GLY A 1 109 ? -11.585 17.872 19.714 1.00 81.94 109 GLY A C 1
ATOM 736 O O . GLY A 1 109 ? -12.250 17.576 18.725 1.00 81.94 109 GLY A O 1
ATOM 737 N N . SER A 1 110 ? -11.028 16.948 20.484 1.00 84.25 110 SER A N 1
ATOM 738 C CA . SER A 1 110 ? -11.211 15.512 20.262 1.00 84.25 110 SER A CA 1
ATOM 739 C C . SER A 1 110 ? -12.596 15.014 20.660 1.00 84.25 110 SER A C 1
ATOM 741 O O . SER A 1 110 ? -13.221 15.596 21.547 1.00 84.25 110 SER A O 1
ATOM 743 N N . GLY A 1 111 ? -13.065 13.923 20.055 1.00 87.00 111 GLY A N 1
ATOM 744 C CA . GLY A 1 111 ? -14.228 13.201 20.568 1.00 87.00 111 GLY A CA 1
ATOM 745 C C . GLY A 1 111 ? -13.924 12.491 21.896 1.00 87.00 111 GLY A C 1
ATOM 746 O O . GLY A 1 111 ? -12.782 12.146 22.203 1.00 87.00 111 GLY A O 1
ATOM 747 N N . GLY A 1 112 ? -14.958 12.285 22.706 1.00 89.12 112 GLY A N 1
ATOM 748 C CA . GLY A 1 112 ? -14.886 11.667 24.028 1.00 89.12 112 GLY A CA 1
ATOM 749 C C . GLY A 1 112 ? -14.892 10.136 24.008 1.00 89.12 112 GLY A C 1
ATOM 750 O O . GLY A 1 112 ? -14.799 9.494 22.961 1.00 89.12 112 GLY A O 1
ATOM 751 N N . ARG A 1 113 ? -15.026 9.521 25.185 1.00 91.12 113 ARG A N 1
ATOM 752 C CA . ARG A 1 113 ? -15.108 8.059 25.342 1.00 91.12 113 ARG A CA 1
ATOM 753 C C . ARG A 1 113 ? -16.420 7.670 26.004 1.00 91.12 113 ARG A C 1
ATOM 755 O O . ARG A 1 113 ? -16.711 8.140 27.099 1.00 91.12 113 ARG A O 1
ATOM 762 N N . ALA A 1 114 ? -17.190 6.790 25.379 1.00 92.56 114 ALA A N 1
ATOM 763 C CA . ALA A 1 114 ? -18.357 6.174 25.996 1.00 92.56 114 ALA A CA 1
ATOM 764 C C . ALA A 1 114 ? -18.159 4.666 26.086 1.00 92.56 114 ALA A C 1
ATOM 766 O O . ALA A 1 114 ? -17.794 4.041 25.099 1.00 92.56 114 ALA A O 1
ATOM 767 N N . ALA A 1 115 ? -18.443 4.086 27.245 1.00 93.31 115 ALA A N 1
ATOM 768 C CA . ALA A 1 115 ? -18.458 2.653 27.467 1.00 93.31 115 ALA A CA 1
ATOM 769 C C . ALA A 1 115 ? -19.786 2.232 28.100 1.00 93.31 115 ALA A C 1
ATOM 771 O O . ALA A 1 115 ? -20.223 2.791 29.110 1.00 93.31 115 ALA A O 1
ATOM 772 N N . ILE A 1 116 ? -20.417 1.215 27.521 1.00 93.31 116 ILE A N 1
ATOM 773 C CA . ILE A 1 116 ? -21.639 0.602 28.034 1.00 93.31 116 ILE A CA 1
ATOM 774 C C . ILE A 1 116 ? -21.329 -0.847 28.383 1.00 93.31 116 ILE A C 1
ATOM 776 O O . ILE A 1 116 ? -21.032 -1.657 27.508 1.00 93.31 116 ILE A O 1
ATOM 780 N N . HIS A 1 117 ? -21.437 -1.178 29.665 1.00 93.19 117 HIS A N 1
ATOM 781 C CA . HIS A 1 117 ? -21.354 -2.545 30.167 1.00 93.19 117 HIS A CA 1
ATOM 782 C C . HIS A 1 117 ? -22.766 -3.038 30.446 1.00 93.19 117 HIS A C 1
ATOM 784 O O . HIS A 1 117 ? -23.416 -2.593 31.396 1.00 93.19 117 HIS A O 1
ATOM 790 N N . CYS A 1 118 ? -23.240 -3.939 29.593 1.00 90.19 118 CYS A N 1
ATOM 791 C CA . CYS A 1 118 ? -24.544 -4.567 29.707 1.00 90.19 118 CYS A CA 1
ATOM 792 C C . CYS A 1 118 ? -24.391 -6.047 30.075 1.00 90.19 118 CYS A C 1
ATOM 794 O O . CYS A 1 118 ? -23.895 -6.847 29.289 1.00 90.19 118 CYS A O 1
ATOM 796 N N . GLU A 1 119 ? -24.833 -6.441 31.265 1.00 87.12 119 GLU A N 1
ATOM 797 C CA . GLU A 1 119 ? -24.628 -7.818 31.742 1.00 87.12 119 GLU A CA 1
ATOM 798 C C . GLU A 1 119 ? -25.597 -8.840 31.129 1.00 87.12 119 GLU A C 1
ATOM 800 O O . GLU A 1 119 ? -25.318 -10.039 31.164 1.00 87.12 119 GLU A O 1
ATOM 805 N N . TRP A 1 120 ? -26.729 -8.395 30.575 1.00 83.81 120 TRP A N 1
ATOM 806 C CA . TRP A 1 120 ? -27.754 -9.255 29.982 1.00 83.81 120 TRP A CA 1
ATOM 807 C C . TRP A 1 120 ? -28.209 -8.717 28.617 1.00 83.81 120 TRP A C 1
ATOM 809 O O . TRP A 1 120 ? -27.544 -8.987 27.617 1.00 83.81 120 TRP A O 1
ATOM 819 N N . ARG A 1 121 ? -29.324 -7.974 28.522 1.00 84.38 121 ARG A N 1
ATOM 820 C CA . ARG A 1 121 ? -29.933 -7.595 27.231 1.00 84.38 121 ARG A CA 1
ATOM 821 C C . ARG A 1 121 ? -29.528 -6.192 26.788 1.00 84.38 121 ARG A C 1
ATOM 823 O O . ARG A 1 121 ? -30.016 -5.206 27.337 1.00 84.38 121 ARG A O 1
ATOM 830 N N . TYR A 1 122 ? -28.735 -6.124 25.722 1.00 86.44 122 TYR A N 1
ATOM 831 C CA . TYR A 1 122 ? -28.473 -4.893 24.977 1.00 86.44 122 TYR A CA 1
ATOM 832 C C . TYR A 1 122 ? -29.380 -4.832 23.743 1.00 86.44 122 TYR A C 1
ATOM 834 O O . TYR A 1 122 ? -29.307 -5.699 22.874 1.00 86.44 122 TYR A O 1
ATOM 842 N N . SER A 1 123 ? -30.256 -3.832 23.671 1.00 86.75 123 SER A N 1
ATOM 843 C CA . SER A 1 123 ? -31.119 -3.586 22.506 1.00 86.75 123 SER A CA 1
ATOM 844 C C . SER A 1 123 ? -31.317 -2.094 22.254 1.00 86.75 123 SER A C 1
ATOM 846 O O . SER A 1 123 ? -32.425 -1.641 21.967 1.00 86.75 123 SER A O 1
ATOM 848 N N . PHE A 1 124 ? -30.255 -1.316 22.439 1.00 86.69 124 PHE A N 1
ATOM 849 C CA . PHE A 1 124 ? -30.257 0.101 22.111 1.00 86.69 124 PHE A CA 1
ATOM 850 C C . PHE A 1 124 ? -30.103 0.282 20.605 1.00 86.69 124 PHE A C 1
ATOM 852 O O . PHE A 1 124 ? -29.140 -0.200 20.014 1.00 86.69 124 PHE A O 1
ATOM 859 N N . GLY A 1 125 ? -31.072 0.964 20.005 1.00 83.69 125 GLY A N 1
ATOM 860 C CA . GLY A 1 125 ? -31.073 1.341 18.593 1.00 83.69 125 GLY A CA 1
ATOM 861 C C . GLY A 1 125 ? -30.954 2.851 18.414 1.00 83.69 125 GLY A C 1
ATOM 862 O O . GLY A 1 125 ? -31.547 3.390 17.485 1.00 83.69 125 GLY A O 1
ATOM 863 N N . GLY A 1 126 ? -30.316 3.534 19.367 1.00 86.81 126 GLY A N 1
ATOM 864 C CA . GLY A 1 126 ? -30.011 4.957 19.284 1.00 86.81 126 GLY A CA 1
ATOM 865 C C . GLY A 1 126 ? -28.656 5.226 18.629 1.00 86.81 126 GLY A C 1
ATOM 866 O O . GLY A 1 126 ? -28.014 4.318 18.104 1.00 86.81 126 GLY A O 1
ATOM 867 N N . THR A 1 127 ? -28.209 6.480 18.662 1.00 90.12 127 THR A N 1
ATOM 868 C CA . THR A 1 127 ? -27.005 6.930 17.941 1.00 90.12 127 THR A CA 1
ATOM 869 C C . THR A 1 127 ? -25.893 7.350 18.898 1.00 90.12 127 THR A C 1
ATOM 871 O O . THR A 1 127 ? -26.141 8.056 19.880 1.00 90.12 127 THR A O 1
ATOM 874 N N . PHE A 1 128 ? -24.658 6.959 18.578 1.00 90.31 128 PHE A N 1
ATOM 875 C CA . PHE A 1 128 ? -23.449 7.474 19.215 1.00 90.31 128 PHE A CA 1
ATOM 876 C C . PHE A 1 128 ? -22.869 8.612 18.381 1.00 90.31 128 PHE A C 1
ATOM 878 O O . PHE A 1 128 ? -22.553 8.427 17.210 1.00 90.31 128 PHE A O 1
ATOM 885 N N . ILE A 1 129 ? -22.707 9.782 18.991 1.00 91.38 129 ILE A N 1
ATOM 886 C CA . ILE A 1 129 ? -22.007 10.915 18.392 1.00 91.38 129 ILE A CA 1
ATOM 887 C C . ILE A 1 129 ? -20.668 11.044 19.110 1.00 91.38 129 ILE A C 1
ATOM 889 O O . ILE A 1 129 ? -20.586 11.555 20.224 1.00 91.38 129 ILE A O 1
ATOM 893 N N . ASN A 1 130 ? -19.614 10.554 18.470 1.00 88.94 130 ASN A N 1
ATOM 894 C CA . ASN A 1 130 ? -18.242 10.584 18.975 1.00 88.94 130 ASN A CA 1
ATOM 895 C C . ASN A 1 130 ? -17.291 11.325 18.024 1.00 88.94 130 ASN A C 1
ATOM 897 O O . ASN A 1 130 ? -16.081 11.169 18.109 1.00 88.94 130 ASN A O 1
ATOM 901 N N . GLN A 1 131 ? -17.833 12.160 17.144 1.00 88.06 131 GLN A N 1
ATOM 902 C CA . GLN A 1 131 ? -17.068 12.906 16.150 1.00 88.06 131 GLN A CA 1
ATOM 903 C C . GLN A 1 131 ? -16.087 13.918 16.779 1.00 88.06 131 GLN A C 1
ATOM 905 O O . GLN A 1 131 ? -16.344 14.451 17.871 1.00 88.06 131 GLN A O 1
ATOM 910 N N . PRO A 1 132 ? -14.979 14.231 16.087 1.00 85.25 132 PRO A N 1
ATOM 911 C CA . PRO A 1 132 ? -14.117 15.336 16.469 1.00 85.25 132 PRO A CA 1
ATOM 912 C C . PRO A 1 132 ? -14.776 16.686 16.178 1.00 85.25 132 PRO A C 1
ATOM 914 O O . PRO A 1 132 ? -15.648 16.812 15.318 1.00 85.25 132 PRO A O 1
ATOM 917 N N . GLY A 1 133 ? -14.289 17.720 16.851 1.00 82.75 133 GLY A N 1
ATOM 918 C CA . GLY A 1 133 ? -14.562 19.100 16.493 1.00 82.75 133 GLY A CA 1
ATOM 919 C C . GLY A 1 133 ? -13.773 19.531 15.259 1.00 82.75 133 GLY A C 1
ATOM 920 O O . GLY A 1 133 ? -12.628 19.114 15.041 1.00 82.75 133 GLY A O 1
ATOM 921 N N . GLN A 1 134 ? -14.370 20.408 14.457 1.00 82.31 134 GLN A N 1
ATOM 922 C CA . GLN A 1 134 ? -13.740 20.974 13.273 1.00 82.31 134 GLN A CA 1
ATOM 923 C C . GLN A 1 134 ? -12.691 22.022 13.668 1.00 82.31 134 GLN A C 1
ATOM 925 O O . GLN A 1 134 ? -12.900 22.857 14.554 1.00 82.31 134 GLN A O 1
ATOM 930 N N . GLY A 1 135 ? -11.540 21.972 13.000 1.00 74.94 135 GLY A N 1
ATOM 931 C CA . GLY A 1 135 ? -10.501 22.985 13.139 1.00 74.94 135 GLY A CA 1
ATOM 932 C C . GLY A 1 135 ? -10.873 24.312 12.474 1.00 74.94 135 GLY A C 1
ATOM 933 O O . GLY A 1 135 ? -11.765 24.373 11.630 1.00 74.94 135 GLY A O 1
ATOM 934 N N . GLY A 1 136 ? -10.196 25.388 12.870 1.00 66.44 136 GLY A N 1
ATOM 935 C CA . GLY A 1 136 ? -10.506 26.728 12.388 1.00 66.44 136 GLY A CA 1
ATOM 936 C C . GLY A 1 136 ? -10.249 26.915 10.882 1.00 66.44 136 GLY A C 1
ATOM 937 O O . GLY A 1 136 ? -9.368 26.290 10.297 1.00 66.44 136 GLY A O 1
ATOM 938 N N . THR A 1 137 ? -11.049 27.770 10.239 1.00 61.56 137 THR A N 1
ATOM 939 C CA . THR A 1 137 ? -11.156 27.891 8.770 1.00 61.56 137 THR A CA 1
ATOM 940 C C . THR A 1 137 ? -10.226 28.929 8.130 1.00 61.56 137 THR A C 1
ATOM 942 O O . THR A 1 137 ? -10.341 29.181 6.930 1.00 61.56 137 THR A O 1
ATOM 945 N N . ALA A 1 138 ? -9.364 29.602 8.901 1.00 56.56 138 ALA A N 1
ATOM 946 C CA . ALA A 1 138 ? -8.582 30.735 8.392 1.00 56.56 138 ALA A CA 1
ATOM 947 C C . ALA A 1 138 ? -7.319 30.329 7.604 1.00 56.56 138 ALA A C 1
ATOM 949 O O . ALA A 1 138 ? -6.885 31.099 6.746 1.00 56.56 138 ALA A O 1
ATOM 950 N N . ASP A 1 139 ? -6.799 29.112 7.791 1.00 52.03 139 ASP A N 1
ATOM 951 C CA . ASP A 1 139 ? -5.758 28.527 6.939 1.00 52.03 139 ASP A CA 1
ATOM 952 C C . ASP A 1 139 ? -6.326 27.373 6.102 1.00 52.03 139 ASP A C 1
ATOM 954 O O . ASP A 1 139 ? -6.913 26.431 6.627 1.00 52.03 139 ASP A O 1
ATOM 958 N N . LYS A 1 140 ? -6.097 27.409 4.781 1.00 45.97 140 LYS A N 1
ATOM 959 C CA . LYS A 1 140 ? -6.533 26.394 3.795 1.00 45.97 140 LYS A CA 1
ATOM 960 C C . LYS A 1 140 ? -5.842 25.022 3.946 1.00 45.97 140 LYS A C 1
ATOM 962 O O . LYS A 1 140 ? -5.830 24.240 3.001 1.00 45.97 140 LYS A O 1
ATOM 967 N N . ARG A 1 141 ? -5.207 24.731 5.087 1.00 49.88 141 ARG A N 1
ATOM 968 C CA . ARG A 1 141 ? -4.637 23.405 5.364 1.00 49.88 141 ARG A CA 1
ATOM 969 C C . ARG A 1 141 ? -5.759 22.523 5.898 1.00 49.88 141 ARG A C 1
ATOM 971 O O . ARG A 1 141 ? -6.282 22.782 6.977 1.00 49.88 141 ARG A O 1
ATOM 978 N N . GLU A 1 142 ? -6.119 21.507 5.121 1.00 50.28 142 GLU A N 1
ATOM 979 C CA . GLU A 1 142 ? -7.363 20.733 5.220 1.00 50.28 142 GLU A CA 1
ATOM 980 C C . GLU A 1 142 ? -7.668 20.035 6.555 1.00 50.28 142 GLU A C 1
ATOM 982 O O . GLU A 1 142 ? -8.730 19.428 6.667 1.00 50.28 142 GLU A O 1
ATOM 987 N N . SER A 1 143 ? -6.819 20.051 7.586 1.00 56.97 143 SER A N 1
ATOM 988 C CA . SER A 1 143 ? -7.092 19.213 8.762 1.00 56.97 143 SER A CA 1
ATOM 989 C C . SER A 1 143 ? -6.461 19.749 10.047 1.00 56.97 143 SER A C 1
ATOM 991 O O . SER A 1 143 ? -5.378 19.346 10.445 1.00 56.97 143 SER A O 1
ATOM 993 N N . HIS A 1 144 ? -7.172 20.652 10.722 1.00 69.19 144 HIS A N 1
ATOM 994 C CA . HIS A 1 144 ? -6.921 21.032 12.122 1.00 69.19 144 HIS A CA 1
ATOM 995 C C . HIS A 1 144 ? -7.908 20.334 13.081 1.00 69.19 144 HIS A C 1
ATOM 997 O O . HIS A 1 144 ? -8.083 20.773 14.217 1.00 69.19 144 HIS A O 1
ATOM 1003 N N . ALA A 1 145 ? -8.624 19.307 12.611 1.00 75.50 145 ALA A N 1
ATOM 1004 C CA . ALA A 1 145 ? -9.611 18.581 13.403 1.00 75.50 145 ALA A CA 1
ATOM 1005 C C . ALA A 1 145 ? -8.948 17.714 14.487 1.00 75.50 145 ALA A C 1
ATOM 1007 O O . ALA A 1 145 ? -7.812 17.258 14.327 1.00 75.50 145 ALA A O 1
ATOM 1008 N N . GLY A 1 146 ? -9.669 17.491 15.588 1.00 74.69 146 GLY A N 1
ATOM 1009 C CA . GLY A 1 146 ? -9.272 16.523 16.615 1.00 74.69 146 GLY A CA 1
ATOM 1010 C C . GLY A 1 146 ? -9.427 15.079 16.129 1.00 74.69 146 GLY A C 1
ATOM 1011 O O . GLY A 1 146 ? -9.908 14.847 15.019 1.00 74.69 146 GLY A O 1
ATOM 1012 N N . ALA A 1 147 ? -9.029 14.087 16.925 1.00 81.44 147 ALA A N 1
ATOM 1013 C CA . ALA A 1 147 ? -9.333 12.692 16.597 1.00 81.44 147 ALA A CA 1
ATOM 1014 C C . ALA A 1 147 ? -10.774 12.342 16.998 1.00 81.44 147 ALA A C 1
ATOM 1016 O O . ALA A 1 147 ? -11.334 12.948 17.921 1.00 81.44 147 ALA A O 1
ATOM 1017 N N . ALA A 1 148 ? -11.368 11.348 16.335 1.00 86.00 148 ALA A N 1
ATOM 1018 C CA . ALA A 1 148 ? -12.645 10.796 16.771 1.00 86.00 148 ALA A CA 1
ATOM 1019 C C . ALA A 1 148 ? -12.538 10.207 18.182 1.00 86.00 148 ALA A C 1
ATOM 1021 O O . ALA A 1 148 ? -11.500 9.700 18.617 1.00 86.00 148 ALA A O 1
ATOM 1022 N N . GLY A 1 149 ? -13.651 10.268 18.888 1.00 86.19 149 GLY A N 1
ATOM 1023 C CA . GLY A 1 149 ? -13.885 9.569 20.130 1.00 86.19 149 GLY A CA 1
ATOM 1024 C C . GLY A 1 149 ? -14.132 8.081 19.909 1.00 86.19 149 GLY A C 1
ATOM 1025 O O . GLY A 1 149 ? -14.102 7.569 18.793 1.00 86.19 149 GLY A O 1
ATOM 1026 N N . THR A 1 150 ? -14.406 7.375 20.999 1.00 91.25 150 THR A N 1
ATOM 1027 C CA . THR A 1 150 ? -14.690 5.933 20.970 1.00 91.25 150 THR A CA 1
ATOM 1028 C C . THR A 1 150 ? -16.010 5.649 21.661 1.00 91.25 150 THR A C 1
ATOM 1030 O O . THR A 1 150 ? -16.334 6.251 22.688 1.00 91.25 150 THR A O 1
ATOM 1033 N N . SER A 1 151 ? -16.787 4.733 21.098 1.00 91.50 151 SER A N 1
ATOM 1034 C CA . SER A 1 151 ? -17.976 4.188 21.745 1.00 91.50 151 SER A CA 1
ATOM 1035 C C . SER A 1 151 ? -17.816 2.680 21.844 1.00 91.50 151 SER A C 1
ATOM 1037 O O . SER A 1 151 ? -17.697 1.997 20.836 1.00 91.50 151 SER A O 1
ATOM 1039 N N . PHE A 1 152 ? -17.743 2.179 23.069 1.00 92.81 152 PHE A N 1
ATOM 1040 C CA . PHE A 1 152 ? -17.507 0.786 23.396 1.00 92.81 152 PHE A CA 1
ATOM 1041 C C . PHE A 1 152 ? -18.761 0.185 24.023 1.00 92.81 152 PHE A C 1
ATOM 1043 O O . PHE A 1 152 ? -19.348 0.751 24.948 1.00 92.81 152 PHE A O 1
ATOM 1050 N N . VAL A 1 153 ? -19.164 -0.981 23.537 1.00 90.94 153 VAL A N 1
ATOM 1051 C CA . VAL A 1 153 ? -20.289 -1.735 24.081 1.00 90.94 153 VAL A CA 1
ATOM 1052 C C . VAL A 1 153 ? -19.817 -3.143 24.393 1.00 90.94 153 VAL A C 1
ATOM 1054 O O . VAL A 1 153 ? -19.303 -3.853 23.530 1.00 90.94 153 VAL A O 1
ATOM 1057 N N . LYS A 1 154 ? -20.030 -3.549 25.641 1.00 89.94 154 LYS A N 1
ATOM 1058 C CA . LYS A 1 154 ? -19.806 -4.902 26.127 1.00 89.94 154 LYS A CA 1
ATOM 1059 C C . LYS A 1 154 ? -21.144 -5.516 26.514 1.00 89.94 154 LYS A C 1
ATOM 1061 O O . LYS A 1 154 ? -21.841 -4.951 27.359 1.00 89.94 154 LYS A O 1
ATOM 1066 N N . ASN A 1 155 ? -21.501 -6.656 25.927 1.00 85.50 155 ASN A N 1
ATOM 1067 C CA . ASN A 1 155 ? -22.742 -7.359 26.250 1.00 85.50 155 ASN A CA 1
ATOM 1068 C C . ASN A 1 155 ? -22.610 -8.888 26.266 1.00 85.50 155 ASN A C 1
ATOM 1070 O O . ASN A 1 155 ? -21.788 -9.449 25.561 1.00 85.50 155 ASN A O 1
ATOM 1074 N N . ASN A 1 156 ? -23.451 -9.566 27.049 1.00 79.25 156 ASN A N 1
ATOM 1075 C CA . ASN A 1 156 ? -23.319 -11.007 27.326 1.00 79.25 156 ASN A CA 1
ATOM 1076 C C . ASN A 1 156 ? -24.397 -11.883 26.641 1.00 79.25 156 ASN A C 1
ATOM 1078 O O . ASN A 1 156 ? -24.164 -13.045 26.313 1.00 79.25 156 ASN A O 1
ATOM 1082 N N . LEU A 1 157 ? -25.611 -11.359 26.406 1.00 72.62 157 LEU A N 1
ATOM 1083 C CA . LEU A 1 157 ? -26.714 -12.155 25.845 1.00 72.62 157 LEU A CA 1
ATOM 1084 C C . LEU A 1 157 ? -26.611 -12.292 24.314 1.00 72.62 157 LEU A C 1
ATOM 1086 O O . LEU A 1 157 ? -27.159 -11.474 23.573 1.00 72.62 157 LEU A O 1
ATOM 1090 N N . ARG A 1 158 ? -25.975 -13.369 23.842 1.00 63.72 158 ARG A N 1
ATOM 1091 C CA . ARG A 1 158 ? -26.065 -13.868 22.456 1.00 63.72 158 ARG A CA 1
ATOM 1092 C C . ARG A 1 158 ? -26.326 -15.393 22.432 1.00 63.72 158 ARG A C 1
ATOM 1094 O O . ARG A 1 158 ? -26.163 -16.047 23.466 1.00 63.72 158 ARG A O 1
ATOM 1101 N N . PRO A 1 159 ? -26.803 -15.964 21.304 1.00 56.06 159 PRO A N 1
ATOM 1102 C CA . PRO A 1 159 ? -27.060 -17.403 21.168 1.00 56.06 159 PRO A CA 1
ATOM 1103 C C . PRO A 1 159 ? -25.852 -18.271 21.562 1.00 56.06 159 PRO A C 1
ATOM 1105 O O . PRO A 1 159 ? -24.709 -17.843 21.413 1.00 56.06 159 PRO A O 1
ATOM 1108 N N . LEU A 1 160 ? -26.106 -19.502 22.032 1.00 48.12 160 LEU A N 1
ATOM 1109 C CA . LEU A 1 160 ? -25.088 -20.459 22.515 1.00 48.12 160 LEU A CA 1
ATOM 1110 C C . LEU A 1 160 ? -23.930 -20.694 21.527 1.00 48.12 160 LEU A C 1
ATOM 1112 O O . LEU A 1 160 ? -22.821 -20.985 21.964 1.00 48.12 160 LEU A O 1
ATOM 1116 N N . GLU A 1 161 ? -24.179 -20.530 20.229 1.00 44.81 161 GLU A N 1
ATOM 1117 C CA . GLU A 1 161 ? -23.215 -20.716 19.137 1.00 44.81 161 GLU A CA 1
ATOM 1118 C C . GLU A 1 161 ? -22.050 -19.704 19.157 1.00 44.81 161 GLU A C 1
ATOM 1120 O O . GLU A 1 161 ? -20.981 -20.008 18.643 1.00 44.81 161 GLU A O 1
ATOM 1125 N N . TYR A 1 162 ? -22.200 -18.542 19.811 1.00 44.72 162 TYR A N 1
ATOM 1126 C CA . TYR A 1 162 ? -21.145 -17.516 19.919 1.00 44.72 162 TYR A CA 1
ATOM 1127 C C . TYR A 1 162 ? -20.279 -17.636 21.183 1.00 44.72 162 TYR A C 1
ATOM 1129 O O . TYR A 1 162 ? -19.381 -16.821 21.398 1.00 44.72 162 TYR A O 1
ATOM 1137 N N . ARG A 1 163 ? -20.518 -18.642 22.037 1.00 50.75 163 ARG A N 1
ATOM 1138 C CA . ARG A 1 163 ? -19.632 -18.954 23.170 1.00 50.75 163 ARG A CA 1
ATOM 1139 C C . ARG A 1 163 ? -18.412 -19.708 22.661 1.00 50.75 163 ARG A C 1
ATOM 1141 O O . ARG A 1 163 ? -18.343 -20.932 22.744 1.00 50.75 163 ARG A O 1
ATOM 1148 N N . ILE A 1 164 ? -17.455 -18.962 22.126 1.00 51.62 164 ILE A N 1
ATOM 1149 C CA . ILE A 1 164 ? -16.220 -19.535 21.601 1.00 51.62 164 ILE A CA 1
ATOM 1150 C C . ILE A 1 164 ? -15.357 -19.991 22.782 1.00 51.62 164 ILE A C 1
ATOM 1152 O O . ILE A 1 164 ? -15.096 -19.241 23.727 1.00 51.62 164 ILE A O 1
ATOM 1156 N N . VAL A 1 165 ? -14.929 -21.252 22.739 1.00 45.38 165 VAL A N 1
ATOM 1157 C CA . VAL A 1 165 ? -13.886 -21.768 23.626 1.00 45.38 165 VAL A CA 1
ATOM 1158 C C . VAL A 1 165 ? -12.577 -21.132 23.183 1.00 45.38 165 VAL A C 1
ATOM 1160 O O . VAL A 1 165 ? -12.071 -21.471 22.118 1.00 45.38 165 VAL A O 1
ATOM 1163 N N . LYS A 1 166 ? -12.023 -20.225 23.986 1.00 47.38 166 LYS A N 1
ATOM 1164 C CA . LYS A 1 166 ? -10.729 -19.613 23.687 1.00 47.38 166 LYS A CA 1
ATOM 1165 C C . LYS A 1 166 ? -9.610 -20.403 24.348 1.00 47.38 166 LYS A C 1
ATOM 1167 O O . LYS A 1 166 ? -9.718 -20.828 25.506 1.00 47.38 166 LYS A O 1
ATOM 1172 N N . TYR A 1 167 ? -8.542 -20.622 23.590 1.00 40.97 167 TYR A N 1
ATOM 1173 C CA . TYR A 1 167 ? -7.306 -21.217 24.074 1.00 40.97 167 TYR A CA 1
ATOM 1174 C C . TYR A 1 167 ? -6.316 -20.104 24.432 1.00 40.97 167 TYR A C 1
ATOM 1176 O O . TYR A 1 167 ? -6.025 -19.235 23.617 1.00 40.97 167 TYR A O 1
ATOM 1184 N N . MET A 1 168 ? -5.791 -20.115 25.659 1.00 39.84 168 MET A N 1
ATOM 1185 C CA . MET A 1 168 ? -4.689 -19.228 26.042 1.00 39.84 168 MET A CA 1
ATOM 1186 C C . MET A 1 168 ? -3.365 -19.905 25.675 1.00 39.84 168 MET A C 1
ATOM 1188 O O . MET A 1 168 ? -3.035 -20.953 26.240 1.00 39.84 168 MET A O 1
ATOM 1192 N N . LYS A 1 169 ? -2.591 -19.302 24.764 1.00 40.56 169 LYS A N 1
ATOM 1193 C CA . LYS A 1 169 ? -1.287 -19.819 24.320 1.00 40.56 169 LYS A CA 1
ATOM 1194 C C . LYS A 1 169 ? -0.360 -20.058 25.522 1.00 40.56 169 LYS A C 1
ATOM 1196 O O . LYS A 1 169 ? -0.067 -19.137 26.278 1.00 40.56 169 LYS A O 1
ATOM 1201 N N . GLY A 1 170 ? 0.085 -21.304 25.714 1.00 45.16 170 GLY A N 1
ATOM 1202 C CA . GLY A 1 170 ? 0.976 -21.695 26.818 1.00 45.16 170 GLY A CA 1
ATOM 1203 C C . GLY A 1 170 ? 0.284 -22.083 28.132 1.00 45.16 170 GLY A C 1
ATOM 1204 O O . GLY A 1 170 ? 0.974 -22.421 29.093 1.00 45.16 170 GLY A O 1
ATOM 1205 N N . SER A 1 171 ? -1.053 -22.098 28.187 1.00 37.69 171 SER A N 1
ATOM 1206 C CA . SER A 1 171 ? -1.810 -22.651 29.317 1.00 37.69 171 SER A CA 1
ATOM 1207 C C . SER A 1 171 ? -2.650 -23.856 28.873 1.00 37.69 171 SER A C 1
ATOM 1209 O O . SER A 1 171 ? -3.153 -23.903 27.755 1.00 37.69 171 SER A O 1
ATOM 1211 N N . SER A 1 172 ? -2.842 -24.846 29.746 1.00 34.72 172 SER A N 1
ATOM 1212 C CA . SER A 1 172 ? -3.777 -25.961 29.514 1.00 34.72 172 SER A CA 1
ATOM 1213 C C . SER A 1 172 ? -5.243 -25.584 29.785 1.00 34.72 172 SER A C 1
ATOM 1215 O O . SER A 1 172 ? -6.119 -26.452 29.775 1.00 34.72 172 SER A O 1
ATOM 1217 N N . ILE A 1 173 ? -5.523 -24.303 30.047 1.00 38.00 173 ILE A N 1
ATOM 1218 C CA . ILE A 1 173 ? -6.829 -23.817 30.483 1.00 38.00 173 ILE A CA 1
ATOM 1219 C C . ILE A 1 173 ? -7.600 -23.295 29.269 1.00 38.00 173 ILE A C 1
ATOM 1221 O O . ILE A 1 173 ? -7.181 -22.364 28.585 1.00 38.00 173 ILE A O 1
ATOM 1225 N N . LYS A 1 174 ? -8.760 -23.905 29.027 1.00 38.72 174 LYS A N 1
ATOM 1226 C CA . LYS A 1 174 ? -9.778 -23.430 28.088 1.00 38.72 174 LYS A CA 1
ATOM 1227 C C . LYS A 1 174 ? -10.739 -22.532 28.861 1.00 38.72 174 LYS A C 1
ATOM 1229 O O . LYS A 1 174 ? -11.279 -22.983 29.872 1.00 38.72 174 LYS A O 1
ATOM 1234 N N . TYR A 1 175 ? -10.965 -21.299 28.418 1.00 45.09 175 TYR A N 1
ATOM 1235 C CA . TYR A 1 175 ? -11.981 -20.431 29.021 1.00 45.09 175 TYR A CA 1
ATOM 1236 C C . TYR A 1 175 ? -13.012 -20.006 27.981 1.00 45.09 175 TYR A C 1
ATOM 1238 O O . TYR A 1 175 ? -12.720 -19.854 26.798 1.00 45.09 175 TYR A O 1
ATOM 1246 N N . PHE A 1 176 ? -14.250 -19.855 28.440 1.00 41.62 176 PHE A N 1
ATOM 1247 C CA . PHE A 1 176 ? -15.323 -19.282 27.645 1.00 41.62 176 PHE A CA 1
ATOM 1248 C C . PHE A 1 176 ? -15.289 -17.778 27.863 1.00 41.62 176 PHE A C 1
ATOM 1250 O O . PHE A 1 176 ? -15.547 -17.316 28.975 1.00 41.62 176 PHE A O 1
ATOM 1257 N N . GLU A 1 177 ? -14.975 -17.013 26.825 1.00 52.69 177 GLU A N 1
ATOM 1258 C CA . GLU A 1 177 ? -15.279 -15.590 26.856 1.00 52.69 177 GLU A CA 1
ATOM 1259 C C . GLU A 1 177 ? -16.697 -15.408 26.327 1.00 52.69 177 GLU A C 1
ATOM 1261 O O . GLU A 1 177 ? -16.987 -15.698 25.170 1.00 52.69 177 GLU A O 1
ATOM 1266 N N . VAL A 1 178 ? -17.602 -15.030 27.228 1.00 53.88 178 VAL A N 1
ATOM 1267 C CA . VAL A 1 178 ? -19.041 -14.933 26.939 1.00 53.88 178 VAL A CA 1
ATOM 1268 C C . VAL A 1 178 ? -19.418 -13.532 26.442 1.00 53.88 178 VAL A C 1
ATOM 1270 O O . VAL A 1 178 ? -20.473 -13.341 25.844 1.00 53.88 178 VAL A O 1
ATOM 1273 N N . ASP A 1 179 ? -18.536 -12.557 26.661 1.00 70.62 179 ASP A N 1
ATOM 1274 C CA . ASP A 1 179 ? -18.805 -11.153 26.398 1.00 70.62 179 ASP A CA 1
ATOM 1275 C C . ASP A 1 179 ? -18.508 -10.786 24.939 1.00 70.62 179 ASP A C 1
ATOM 1277 O O . ASP A 1 179 ? -17.379 -10.909 24.465 1.00 70.62 179 ASP A O 1
ATOM 1281 N N . HIS A 1 180 ? -19.520 -10.269 24.252 1.00 82.19 180 HIS A N 1
ATOM 1282 C CA . HIS A 1 180 ? -19.406 -9.632 22.953 1.00 82.19 180 HIS A CA 1
ATOM 1283 C C . HIS A 1 180 ? -18.943 -8.179 23.116 1.00 82.19 180 HIS A C 1
ATOM 1285 O O . HIS A 1 180 ? -19.522 -7.407 23.886 1.00 82.19 180 HIS A O 1
ATOM 1291 N N . ARG A 1 181 ? -17.891 -7.808 22.385 1.00 88.62 181 ARG A N 1
ATOM 1292 C CA . ARG A 1 181 ? -17.249 -6.492 22.431 1.00 88.62 181 ARG A CA 1
ATOM 1293 C C . ARG A 1 181 ? -17.377 -5.799 21.080 1.00 88.62 181 ARG A C 1
ATOM 1295 O O . ARG A 1 181 ? -16.803 -6.262 20.095 1.00 88.62 181 ARG A O 1
ATOM 1302 N N . TYR A 1 182 ? -18.100 -4.686 21.068 1.00 89.75 182 TYR A N 1
ATOM 1303 C CA . TYR A 1 182 ? -18.290 -3.819 19.911 1.00 89.75 182 TYR A CA 1
ATOM 1304 C C . TYR A 1 182 ? -17.628 -2.465 20.151 1.00 89.75 182 TYR A C 1
ATOM 1306 O O . TYR A 1 182 ? -17.736 -1.896 21.242 1.00 89.75 182 TYR A O 1
ATOM 1314 N N . ILE A 1 183 ? -16.954 -1.947 19.129 1.00 91.62 183 ILE A N 1
ATOM 1315 C CA . ILE A 1 183 ? -16.368 -0.609 19.128 1.00 91.62 183 ILE A CA 1
ATOM 1316 C C . ILE A 1 183 ? -16.838 0.159 17.890 1.00 91.62 183 ILE A C 1
ATOM 1318 O O . ILE A 1 183 ? -16.791 -0.356 16.777 1.00 91.62 183 ILE A O 1
ATOM 1322 N N . HIS A 1 184 ? -17.263 1.401 18.102 1.00 91.31 184 HIS A N 1
ATOM 1323 C CA . HIS A 1 184 ? -17.699 2.336 17.070 1.00 91.31 184 HIS A CA 1
ATOM 1324 C C . HIS A 1 184 ? -16.859 3.607 17.120 1.00 91.31 184 HIS A C 1
ATOM 1326 O O . HIS A 1 184 ? -16.703 4.218 18.189 1.00 91.31 184 HIS A O 1
ATOM 1332 N N . ILE A 1 185 ? -16.330 4.011 15.968 1.00 90.19 185 ILE A N 1
ATOM 1333 C CA . ILE A 1 185 ? -15.506 5.206 15.780 1.00 90.19 185 ILE A CA 1
ATOM 1334 C C . ILE A 1 185 ? -15.929 5.866 14.467 1.00 90.19 185 ILE A C 1
ATOM 1336 O O . ILE A 1 185 ? -15.837 5.251 13.407 1.00 90.19 185 ILE A O 1
ATOM 1340 N N . ASP A 1 186 ? -16.354 7.128 14.535 1.00 88.44 186 ASP A N 1
ATOM 1341 C CA . ASP A 1 186 ? -16.775 7.887 13.360 1.00 88.44 186 ASP A CA 1
ATOM 1342 C C . ASP A 1 186 ? -16.252 9.330 13.415 1.00 88.44 186 ASP A C 1
ATOM 1344 O O . ASP A 1 186 ? -16.402 10.036 14.415 1.00 88.44 186 ASP A O 1
ATOM 1348 N N . CYS A 1 187 ? -15.630 9.771 12.321 1.00 83.00 187 CYS A N 1
ATOM 1349 C CA . CYS A 1 187 ? -15.196 11.155 12.112 1.00 83.00 187 CYS A CA 1
ATOM 1350 C C . CYS A 1 187 ? -16.183 11.972 11.253 1.00 83.00 187 CYS A C 1
ATOM 1352 O O . CYS A 1 187 ? -15.950 13.159 11.022 1.00 83.00 187 CYS A O 1
ATOM 1354 N N . LYS A 1 188 ? -17.274 11.374 10.757 1.00 85.50 188 LYS A N 1
ATOM 1355 C CA . LYS A 1 188 ? -18.307 12.000 9.916 1.00 85.50 188 LYS A CA 1
ATOM 1356 C C . LYS A 1 188 ? -17.735 12.749 8.706 1.00 85.50 188 LYS A C 1
ATOM 1358 O O . LYS A 1 188 ? -18.131 13.872 8.393 1.00 85.50 188 LYS A O 1
ATOM 1363 N N . MET A 1 189 ? -16.772 12.123 8.031 1.00 83.94 189 MET A N 1
ATOM 1364 C CA . MET A 1 189 ? -16.040 12.653 6.871 1.00 83.94 189 MET A CA 1
ATOM 1365 C C . MET A 1 189 ? -15.147 13.869 7.161 1.00 83.94 189 MET A C 1
ATOM 1367 O O . MET A 1 189 ? -14.580 14.447 6.226 1.00 83.94 189 MET A O 1
ATOM 1371 N N . ILE A 1 190 ? -14.973 14.248 8.431 1.00 77.81 190 ILE A N 1
ATOM 1372 C CA . ILE A 1 190 ? -14.021 15.281 8.836 1.00 77.81 190 ILE A CA 1
ATOM 1373 C C . ILE A 1 190 ? -12.618 14.679 8.755 1.00 77.81 190 ILE A C 1
ATOM 1375 O O . ILE A 1 190 ? -12.247 13.813 9.546 1.00 77.81 190 ILE A O 1
ATOM 1379 N N . ALA A 1 191 ? -11.821 15.152 7.796 1.00 74.88 191 ALA A N 1
ATOM 1380 C CA . ALA A 1 191 ? -10.426 14.754 7.684 1.00 74.88 191 ALA A CA 1
ATOM 1381 C C . ALA A 1 191 ? -9.658 15.228 8.927 1.00 74.88 191 ALA A C 1
ATOM 1383 O O . ALA A 1 191 ? -9.547 16.430 9.190 1.00 74.88 191 ALA A O 1
ATOM 1384 N N . SER A 1 192 ? -9.143 14.271 9.694 1.00 74.69 192 SER A N 1
ATOM 1385 C CA . SER A 1 192 ? -8.301 14.523 10.857 1.00 74.69 192 SER A CA 1
ATOM 1386 C C . SER A 1 192 ? -6.907 13.960 10.609 1.00 74.69 192 SER A C 1
ATOM 1388 O O . SER A 1 192 ? -6.789 12.803 10.200 1.00 74.69 192 SER A O 1
ATOM 1390 N N . PRO A 1 193 ? -5.831 14.727 10.861 1.00 70.50 193 PRO A N 1
ATOM 1391 C CA . PRO A 1 193 ? -4.482 14.194 10.735 1.00 70.50 193 PRO A CA 1
ATOM 1392 C C . PRO A 1 193 ? -4.103 13.343 11.959 1.00 70.50 193 PRO A C 1
ATOM 1394 O O . PRO A 1 193 ? -3.074 12.667 11.945 1.00 70.50 193 PRO A O 1
ATOM 1397 N N . VAL A 1 194 ? -4.897 13.407 13.036 1.00 74.94 194 VAL A N 1
ATOM 1398 C CA . VAL A 1 194 ? -4.624 12.752 14.313 1.00 74.94 194 VAL A CA 1
ATOM 1399 C C . VAL A 1 194 ? -5.446 11.474 14.411 1.00 74.94 194 VAL A C 1
ATOM 1401 O O . VAL A 1 194 ? -6.637 11.460 14.116 1.00 74.94 194 VAL A O 1
ATOM 1404 N N . ALA A 1 195 ? -4.809 10.399 14.861 1.00 81.94 195 ALA A N 1
ATOM 1405 C CA . ALA A 1 195 ? -5.475 9.123 15.061 1.00 81.94 195 ALA A CA 1
ATOM 1406 C C . ALA A 1 195 ? -6.118 9.016 16.451 1.00 81.94 195 ALA A C 1
ATOM 1408 O O . ALA A 1 195 ? -5.554 9.442 17.464 1.00 81.94 195 ALA A O 1
ATOM 1409 N N . THR A 1 196 ? -7.277 8.372 16.500 1.00 86.12 196 THR A N 1
ATOM 1410 C CA . THR A 1 196 ? -7.903 7.871 17.719 1.00 86.12 196 THR A CA 1
ATOM 1411 C C . THR A 1 196 ? -7.068 6.711 18.223 1.00 86.12 196 THR A C 1
ATOM 1413 O O . THR A 1 196 ? -6.814 5.781 17.463 1.00 86.12 196 THR A O 1
ATOM 1416 N N . MET A 1 197 ? -6.646 6.717 19.488 1.00 86.88 197 MET A N 1
ATOM 1417 C CA . MET A 1 197 ? -5.958 5.552 20.045 1.00 86.88 197 MET A CA 1
ATOM 1418 C C . MET A 1 197 ? -6.788 4.737 21.022 1.00 86.88 197 MET A C 1
ATOM 1420 O O . MET A 1 197 ? -7.467 5.234 21.923 1.00 86.88 197 MET A O 1
ATOM 1424 N N . ILE A 1 198 ? -6.758 3.439 20.773 1.00 87.38 198 ILE A N 1
ATOM 1425 C CA . ILE A 1 198 ? -7.363 2.406 21.581 1.00 87.38 198 ILE A CA 1
ATOM 1426 C C . ILE A 1 198 ? -6.339 2.091 22.656 1.00 87.38 198 ILE A C 1
ATOM 1428 O O . ILE A 1 198 ? -5.251 1.583 22.379 1.00 87.38 198 ILE A O 1
ATOM 1432 N N . MET A 1 199 ? -6.672 2.476 23.883 1.00 83.69 199 MET A N 1
ATOM 1433 C CA . MET A 1 199 ? -5.784 2.320 25.018 1.00 83.69 199 MET A CA 1
ATOM 1434 C C . MET A 1 199 ? -6.525 1.757 26.220 1.00 83.69 199 MET A C 1
ATOM 1436 O O . MET A 1 199 ? -7.672 2.109 26.498 1.00 83.69 199 MET A O 1
ATOM 1440 N N . GLU A 1 200 ? -5.807 0.912 26.940 1.00 82.94 200 GLU A N 1
ATOM 1441 C CA . GLU A 1 200 ? -6.109 0.445 28.281 1.00 82.94 200 GLU A CA 1
ATOM 1442 C C . GLU A 1 200 ? -4.773 0.361 29.016 1.00 82.94 200 GLU A C 1
ATOM 1444 O O . GLU A 1 200 ? -3.762 -0.039 28.424 1.00 82.94 200 GLU A O 1
ATOM 1449 N N . ASN A 1 201 ? -4.739 0.776 30.280 1.00 78.81 201 ASN A N 1
ATOM 1450 C CA . ASN A 1 201 ? -3.472 0.867 30.990 1.00 78.81 201 ASN A CA 1
ATOM 1451 C C . ASN A 1 201 ? -2.876 -0.538 31.184 1.00 78.81 201 ASN A C 1
ATOM 1453 O O . ASN A 1 201 ? -3.584 -1.470 31.561 1.00 78.81 201 ASN A O 1
ATOM 1457 N N . ASN A 1 202 ? -1.579 -0.699 30.908 1.00 79.69 202 ASN A N 1
ATOM 1458 C CA . ASN A 1 202 ? -0.849 -1.972 31.023 1.00 79.69 202 ASN A CA 1
ATOM 1459 C C . ASN A 1 202 ? -1.439 -3.163 30.239 1.00 79.69 202 ASN A C 1
ATOM 1461 O O . ASN A 1 202 ? -1.127 -4.316 30.537 1.00 79.69 202 ASN A O 1
ATOM 1465 N N . THR A 1 203 ? -2.260 -2.913 29.215 1.00 81.00 203 THR A N 1
ATOM 1466 C CA . THR A 1 203 ? -2.848 -3.981 28.397 1.00 81.00 203 THR A CA 1
ATOM 1467 C C . THR A 1 203 ? -2.018 -4.243 27.149 1.00 81.00 203 THR A C 1
ATOM 1469 O O . THR A 1 203 ? -1.630 -3.321 26.436 1.00 81.00 203 THR A O 1
ATOM 1472 N N . ARG A 1 204 ? -1.752 -5.527 26.894 1.00 82.44 204 ARG A N 1
ATOM 1473 C CA . ARG A 1 204 ? -1.001 -6.014 25.725 1.00 82.44 204 ARG A CA 1
ATOM 1474 C C . ARG A 1 204 ? -1.862 -6.810 24.746 1.00 82.44 204 ARG A C 1
ATOM 1476 O O . ARG A 1 204 ? -1.401 -7.101 23.653 1.00 82.44 204 ARG A O 1
ATOM 1483 N N . LEU A 1 205 ? -3.079 -7.173 25.147 1.00 87.31 205 LEU A N 1
ATOM 1484 C CA . LEU A 1 205 ? -4.029 -7.925 24.338 1.00 87.31 205 LEU A CA 1
ATOM 1485 C C . LEU A 1 205 ? -5.320 -7.123 24.212 1.00 87.31 205 LEU A C 1
ATOM 1487 O O . LEU A 1 205 ? -6.019 -6.908 25.204 1.00 87.31 205 LEU A O 1
ATOM 1491 N N . PHE A 1 206 ? -5.638 -6.713 22.993 1.00 88.38 206 PHE A N 1
ATOM 1492 C CA . PHE A 1 206 ? -6.927 -6.133 22.654 1.00 88.38 206 PHE A CA 1
ATOM 1493 C C . PHE A 1 206 ? -7.711 -7.141 21.833 1.00 88.38 206 PHE A C 1
ATOM 1495 O O . PHE A 1 206 ? -7.200 -7.669 20.855 1.00 88.38 206 PHE A O 1
ATOM 1502 N N . GLU A 1 207 ? -8.953 -7.398 22.216 1.00 88.50 207 GLU A N 1
ATOM 1503 C CA . GLU A 1 207 ? -9.829 -8.270 21.448 1.00 88.50 207 GLU A CA 1
ATOM 1504 C C . GLU A 1 207 ? -11.210 -7.640 21.308 1.00 88.50 207 GLU A C 1
ATOM 1506 O O . GLU A 1 207 ? -11.802 -7.201 22.302 1.00 88.50 207 GLU A O 1
ATOM 1511 N N . PHE A 1 208 ? -11.698 -7.605 20.069 1.00 89.06 208 PHE A N 1
ATOM 1512 C CA . PHE A 1 208 ? -12.995 -7.065 19.683 1.00 89.06 208 PHE A CA 1
ATOM 1513 C C . PHE A 1 208 ? -13.690 -8.018 18.713 1.00 89.06 208 PHE A C 1
ATOM 1515 O O . PHE A 1 208 ? -13.076 -8.549 17.787 1.00 89.06 208 PHE A O 1
ATOM 1522 N N . ASN A 1 209 ? -14.988 -8.231 18.910 1.00 88.38 209 ASN A N 1
ATOM 1523 C CA . ASN A 1 209 ? -15.781 -9.060 18.008 1.00 88.38 209 ASN A CA 1
ATOM 1524 C C . ASN A 1 209 ? -16.162 -8.289 16.746 1.00 88.38 209 ASN A C 1
ATOM 1526 O O . ASN A 1 209 ? -16.103 -8.830 15.650 1.00 88.38 209 ASN A O 1
ATOM 1530 N N . GLU A 1 210 ? -16.540 -7.027 16.914 1.00 90.00 210 GLU A N 1
ATOM 1531 C CA . GLU A 1 210 ? -17.013 -6.164 15.839 1.00 90.00 210 GLU A CA 1
ATOM 1532 C C . GLU A 1 210 ? -16.371 -4.779 16.021 1.00 90.00 210 GLU A C 1
ATOM 1534 O O . GLU A 1 210 ? -16.472 -4.176 17.094 1.00 90.00 210 GLU A O 1
ATOM 1539 N N . THR A 1 211 ? -15.682 -4.290 14.990 1.00 91.62 211 THR A N 1
ATOM 1540 C CA . THR A 1 211 ? -15.027 -2.973 14.980 1.00 91.62 211 THR A CA 1
ATOM 1541 C C . THR A 1 211 ? -15.520 -2.157 13.800 1.00 91.62 211 THR A C 1
ATOM 1543 O O . THR A 1 211 ? -15.313 -2.551 12.658 1.00 91.62 211 THR A O 1
ATOM 1546 N N . GLU A 1 212 ? -16.146 -1.016 14.070 1.00 92.81 212 GLU A N 1
ATOM 1547 C CA . GLU A 1 212 ? -16.651 -0.098 13.053 1.00 92.81 212 GLU A CA 1
ATOM 1548 C C . GLU A 1 212 ? -15.806 1.180 12.990 1.00 92.81 212 GLU A C 1
ATOM 1550 O O . GLU A 1 212 ? -15.629 1.867 14.004 1.00 92.81 212 GLU A O 1
ATOM 1555 N N . VAL A 1 213 ? -15.272 1.480 11.801 1.00 91.44 213 VAL A N 1
ATOM 1556 C CA . VAL A 1 213 ? -14.361 2.608 11.554 1.00 91.44 213 VAL A CA 1
ATOM 1557 C C . VAL A 1 213 ? -14.826 3.390 10.329 1.00 91.44 213 VAL A C 1
ATOM 1559 O O . VAL A 1 213 ? -14.584 2.981 9.194 1.00 91.44 213 VAL A O 1
ATOM 1562 N N . ASN A 1 214 ? -15.460 4.538 10.565 1.00 90.62 214 ASN A N 1
ATOM 1563 C CA . ASN A 1 214 ? -16.121 5.320 9.520 1.00 90.62 214 ASN A CA 1
ATOM 1564 C C . ASN A 1 214 ? -15.591 6.757 9.414 1.00 90.62 214 ASN A C 1
ATOM 1566 O O . ASN A 1 214 ? -14.914 7.288 10.305 1.00 90.62 214 ASN A O 1
ATOM 1570 N N . GLY A 1 215 ? -15.929 7.415 8.305 1.00 85.06 215 GLY A N 1
ATOM 1571 C CA . GLY A 1 215 ? -15.857 8.864 8.174 1.00 85.06 215 GLY A CA 1
ATOM 1572 C C . GLY A 1 215 ? -14.448 9.456 8.182 1.00 85.06 215 GLY A C 1
ATOM 1573 O O . GLY A 1 215 ? -14.281 10.570 8.673 1.00 85.06 215 GLY A O 1
ATOM 1574 N N . LYS A 1 216 ? -13.450 8.757 7.631 1.00 86.06 216 LYS A N 1
ATOM 1575 C CA . LYS A 1 216 ? -12.014 9.108 7.624 1.00 86.06 216 LYS A CA 1
ATOM 1576 C C . LYS A 1 216 ? -11.337 9.023 8.992 1.00 86.06 216 LYS A C 1
ATOM 1578 O O . LYS A 1 216 ? -10.303 9.654 9.217 1.00 86.06 216 LYS A O 1
ATOM 1583 N N . ALA A 1 217 ? -11.910 8.259 9.921 1.00 85.75 217 ALA A N 1
ATOM 1584 C CA . ALA A 1 217 ? -11.274 8.003 11.204 1.00 85.75 217 ALA A CA 1
ATOM 1585 C C . ALA A 1 217 ? -10.018 7.139 11.035 1.00 85.75 217 ALA A C 1
ATOM 1587 O O . ALA A 1 217 ? -10.022 6.143 10.313 1.00 85.75 217 ALA A O 1
ATOM 1588 N N . ARG A 1 218 ? -8.950 7.498 11.751 1.00 87.06 218 ARG A N 1
ATOM 1589 C CA . ARG A 1 218 ? -7.723 6.701 11.838 1.00 87.06 218 ARG A CA 1
ATOM 1590 C C . ARG A 1 218 ? -7.567 6.135 13.239 1.00 87.06 218 ARG A C 1
ATOM 1592 O O . ARG A 1 218 ? -7.710 6.878 14.206 1.00 87.06 218 ARG A O 1
ATOM 1599 N N . ILE A 1 219 ? -7.217 4.857 13.346 1.00 88.25 219 ILE A N 1
ATOM 1600 C CA . ILE A 1 219 ? -7.059 4.149 14.619 1.00 88.25 219 ILE A CA 1
ATOM 1601 C C . ILE A 1 219 ? -5.601 3.768 14.865 1.00 88.25 219 ILE A C 1
ATOM 1603 O O . ILE A 1 219 ? -4.893 3.365 13.948 1.00 88.25 219 ILE A O 1
ATOM 1607 N N . LEU A 1 220 ? -5.184 3.865 16.126 1.00 88.12 220 LEU A N 1
ATOM 1608 C CA . LEU A 1 220 ? -3.910 3.394 16.663 1.00 88.12 220 LEU A CA 1
ATOM 1609 C C . LEU A 1 220 ? -4.134 2.519 17.902 1.00 88.12 220 LEU A C 1
ATOM 1611 O O . LEU A 1 220 ? -5.075 2.744 18.660 1.00 88.12 220 LEU A O 1
ATOM 1615 N N . PHE A 1 221 ? -3.217 1.595 18.180 1.00 86.75 221 PHE A N 1
ATOM 1616 C CA . PHE A 1 221 ? -3.224 0.805 19.419 1.00 86.75 221 PHE A CA 1
ATOM 1617 C C . PHE A 1 221 ? -2.110 1.240 20.360 1.00 86.75 221 PHE A C 1
ATOM 1619 O O . PHE A 1 221 ? -0.995 1.524 19.915 1.00 86.75 221 PHE A O 1
ATOM 1626 N N . TYR A 1 222 ? -2.400 1.299 21.656 1.00 83.69 222 TYR A N 1
ATOM 1627 C CA . TYR A 1 222 ? -1.464 1.747 22.683 1.00 83.69 222 TYR A CA 1
ATOM 1628 C C . TYR A 1 222 ? -0.303 0.781 22.931 1.00 83.69 222 TYR A C 1
ATOM 1630 O O . TYR A 1 222 ? -0.463 -0.433 22.874 1.00 83.69 222 TYR A O 1
ATOM 1638 N N . HIS A 1 223 ? 0.859 1.356 23.252 1.00 81.75 223 HIS A N 1
ATOM 1639 C CA . HIS A 1 223 ? 2.040 0.636 23.713 1.00 81.75 223 HIS A CA 1
ATOM 1640 C C . HIS A 1 223 ? 2.271 0.942 25.194 1.00 81.75 223 HIS A C 1
ATOM 1642 O O . HIS A 1 223 ? 2.551 2.100 25.517 1.00 81.75 223 HIS A O 1
ATOM 1648 N N . PRO A 1 224 ? 2.173 -0.050 26.094 1.00 78.31 224 PRO A N 1
ATOM 1649 C CA . PRO A 1 224 ? 2.566 0.150 27.479 1.00 78.31 224 PRO A CA 1
ATOM 1650 C C . PRO A 1 224 ? 4.036 0.601 27.610 1.00 78.31 224 PRO A C 1
ATOM 1652 O O . PRO A 1 224 ? 4.907 0.057 26.934 1.00 78.31 224 PRO A O 1
ATOM 1655 N N . PRO A 1 225 ? 4.342 1.568 28.495 1.00 68.62 225 PRO A N 1
ATOM 1656 C CA . PRO A 1 225 ? 5.679 2.150 28.640 1.00 68.62 225 PRO A CA 1
ATOM 1657 C C . PRO A 1 225 ? 6.701 1.175 29.239 1.00 68.62 225 PRO A C 1
ATOM 1659 O O . PRO A 1 225 ? 7.901 1.396 29.130 1.00 68.62 225 PRO A O 1
ATOM 1662 N N . GLU A 1 226 ? 6.231 0.093 29.861 1.00 65.25 226 GLU A N 1
ATOM 1663 C CA . GLU A 1 226 ? 7.057 -0.971 30.442 1.00 65.25 226 GLU A CA 1
ATOM 1664 C C . GLU A 1 226 ? 7.427 -2.070 29.430 1.00 65.25 226 GLU A C 1
ATOM 1666 O O . GLU A 1 226 ? 7.998 -3.091 29.813 1.00 65.25 226 GLU A O 1
ATOM 1671 N N . LEU A 1 227 ? 7.076 -1.914 28.147 1.00 64.19 227 LEU A N 1
ATOM 1672 C CA . LEU A 1 227 ? 7.432 -2.891 27.122 1.00 64.19 227 LEU A CA 1
ATOM 1673 C C . LEU A 1 227 ? 8.934 -2.858 26.842 1.00 64.19 227 LEU A C 1
ATOM 1675 O O . LEU A 1 227 ? 9.519 -1.816 26.540 1.00 64.19 227 LEU A O 1
ATOM 1679 N N . THR A 1 228 ? 9.551 -4.032 26.896 1.00 64.19 228 THR A N 1
ATOM 1680 C CA . THR A 1 228 ? 10.882 -4.231 26.322 1.00 64.19 228 THR A CA 1
ATOM 1681 C C . THR A 1 228 ? 10.786 -4.284 24.797 1.00 64.19 228 THR A C 1
ATOM 1683 O O . THR A 1 228 ? 9.717 -4.528 24.242 1.00 64.19 228 THR A O 1
ATOM 1686 N N . ALA A 1 229 ? 11.906 -4.092 24.091 1.00 61.72 229 ALA A N 1
ATOM 1687 C CA . ALA A 1 229 ? 11.937 -4.122 22.623 1.00 61.72 229 ALA A CA 1
ATOM 1688 C C . ALA A 1 229 ? 11.422 -5.444 22.004 1.00 61.72 229 ALA A C 1
ATOM 1690 O O . ALA A 1 229 ? 11.135 -5.477 20.813 1.00 61.72 229 ALA A O 1
ATOM 1691 N N . THR A 1 230 ? 11.301 -6.512 22.802 1.00 65.69 230 THR A N 1
ATOM 1692 C CA . THR A 1 230 ? 10.818 -7.841 22.398 1.00 65.69 230 THR A CA 1
ATOM 1693 C C . THR A 1 230 ? 9.342 -8.095 22.696 1.00 65.69 230 THR A C 1
ATOM 1695 O O . THR A 1 230 ? 8.795 -9.088 22.223 1.00 65.69 230 THR A O 1
ATOM 1698 N N . ASP A 1 231 ? 8.698 -7.262 23.515 1.00 77.00 231 ASP A N 1
ATOM 1699 C CA . ASP A 1 231 ? 7.297 -7.469 23.865 1.00 77.00 231 ASP A CA 1
ATOM 1700 C C . ASP A 1 231 ? 6.389 -6.944 22.740 1.00 77.00 231 ASP A C 1
ATOM 1702 O O . ASP A 1 231 ? 6.497 -5.785 22.337 1.00 77.00 231 ASP A O 1
ATOM 1706 N N . MET A 1 232 ? 5.464 -7.781 22.267 1.00 82.19 232 MET A N 1
ATOM 1707 C CA . MET A 1 232 ? 4.491 -7.414 21.234 1.00 82.19 232 MET A CA 1
ATOM 1708 C C . MET A 1 232 ? 3.112 -7.110 21.828 1.00 82.19 232 MET A C 1
ATOM 1710 O O . MET A 1 232 ? 2.659 -7.781 22.761 1.00 82.19 232 MET A O 1
ATOM 1714 N N . VAL A 1 233 ? 2.416 -6.127 21.254 1.00 87.38 233 VAL A N 1
ATOM 1715 C CA . VAL A 1 233 ? 0.990 -5.880 21.519 1.00 87.38 233 VAL A CA 1
ATOM 1716 C C . VAL A 1 233 ? 0.170 -6.658 20.500 1.00 87.38 233 VAL A C 1
ATOM 1718 O O . VAL A 1 233 ? 0.323 -6.460 19.300 1.00 87.38 233 VAL A O 1
ATOM 1721 N N . THR A 1 234 ? -0.698 -7.546 20.976 1.00 89.81 234 THR A N 1
ATOM 1722 C CA . THR A 1 234 ? -1.582 -8.349 20.128 1.00 89.81 234 THR A CA 1
ATOM 1723 C C . THR A 1 234 ? -2.973 -7.730 20.071 1.00 89.81 234 THR A C 1
ATOM 1725 O O . THR A 1 234 ? -3.559 -7.388 21.099 1.00 89.81 234 THR A O 1
ATOM 1728 N N . VAL A 1 235 ? -3.518 -7.612 18.867 1.00 90.38 235 VAL A N 1
ATOM 1729 C CA . VAL A 1 235 ? -4.869 -7.128 18.598 1.00 90.38 235 VAL A CA 1
ATOM 1730 C C . VAL A 1 235 ? -5.618 -8.203 17.820 1.00 90.38 235 VAL A C 1
ATOM 1732 O O . VAL A 1 235 ? -5.121 -8.703 16.821 1.00 90.38 235 VAL A O 1
ATOM 1735 N N . ILE A 1 236 ? -6.816 -8.568 18.256 1.00 90.19 236 ILE A N 1
ATOM 1736 C CA . ILE A 1 236 ? -7.666 -9.551 17.584 1.00 90.19 236 ILE A CA 1
ATOM 1737 C C . ILE A 1 236 ? -8.983 -8.869 17.245 1.00 90.19 236 ILE A C 1
ATOM 1739 O O . ILE A 1 236 ? -9.703 -8.421 18.140 1.00 90.19 236 ILE A O 1
ATOM 1743 N N . ILE A 1 237 ? -9.290 -8.773 15.954 1.00 89.94 237 ILE A N 1
ATOM 1744 C CA . ILE A 1 237 ? -10.555 -8.228 15.471 1.00 89.94 237 ILE A CA 1
ATOM 1745 C C . ILE A 1 237 ? -11.218 -9.282 14.596 1.00 89.94 237 ILE A C 1
ATOM 1747 O O . ILE A 1 237 ? -10.736 -9.596 13.511 1.00 89.94 237 ILE A O 1
ATOM 1751 N N . HIS A 1 238 ? -12.334 -9.825 15.083 1.00 87.88 238 HIS A N 1
ATOM 1752 C CA . HIS A 1 238 ? -13.058 -10.899 14.393 1.00 87.88 238 HIS A CA 1
ATOM 1753 C C . HIS A 1 238 ? -13.834 -10.402 13.174 1.00 87.88 238 HIS A C 1
ATOM 1755 O O . HIS A 1 238 ? -14.026 -11.157 12.227 1.00 87.88 238 HIS A O 1
ATOM 1761 N N . ARG A 1 239 ? -14.290 -9.146 13.193 1.00 88.44 239 ARG A N 1
ATOM 1762 C CA . ARG A 1 239 ? -15.015 -8.532 12.082 1.00 88.44 239 ARG A CA 1
ATOM 1763 C C . ARG A 1 239 ? -14.823 -7.025 12.041 1.00 88.44 239 ARG A C 1
ATOM 1765 O O . ARG A 1 239 ? -14.989 -6.353 13.064 1.00 88.44 239 ARG A O 1
ATOM 1772 N N . PHE A 1 240 ? -14.539 -6.501 10.857 1.00 90.12 240 PHE A N 1
ATOM 1773 C CA . PHE A 1 240 ? -14.526 -5.075 10.587 1.00 90.12 240 PHE A CA 1
ATOM 1774 C C . PHE A 1 240 ? -15.788 -4.631 9.843 1.00 90.12 240 PHE A C 1
ATOM 1776 O O . PHE A 1 240 ? -16.351 -5.339 9.010 1.00 90.12 240 PHE A O 1
ATOM 1783 N N . TYR A 1 241 ? -16.207 -3.408 10.138 1.00 90.56 241 TYR A N 1
ATOM 1784 C CA . TYR A 1 241 ? -17.188 -2.651 9.380 1.00 90.56 241 TYR A CA 1
ATOM 1785 C C . TYR A 1 241 ? -16.594 -1.278 9.070 1.00 90.56 241 TYR A C 1
ATOM 1787 O O . TYR A 1 241 ? -15.839 -0.717 9.868 1.00 90.56 241 TYR A O 1
ATOM 1795 N N . GLY A 1 242 ? -16.911 -0.747 7.899 1.00 86.75 242 GLY A N 1
ATOM 1796 C CA . GLY A 1 242 ? -16.340 0.503 7.431 1.00 86.75 242 GLY A CA 1
ATOM 1797 C C . GLY A 1 242 ? -16.991 0.966 6.139 1.00 86.75 242 GLY A C 1
ATOM 1798 O O . GLY A 1 242 ? -17.514 0.165 5.363 1.00 86.75 242 GLY A O 1
ATOM 1799 N N . ASP A 1 243 ? -16.928 2.268 5.903 1.00 87.69 243 ASP A N 1
ATOM 1800 C CA . ASP A 1 243 ? -17.358 2.937 4.673 1.00 87.69 243 ASP A CA 1
ATOM 1801 C C . ASP A 1 243 ? -16.214 3.092 3.648 1.00 87.69 243 ASP A C 1
ATOM 1803 O O . ASP A 1 243 ? -16.306 3.923 2.745 1.00 87.69 243 ASP A O 1
ATOM 1807 N N . ARG A 1 244 ? -15.123 2.320 3.800 1.00 86.88 244 ARG A N 1
ATOM 1808 C CA . ARG A 1 244 ? -13.864 2.410 3.029 1.00 86.88 244 ARG A CA 1
ATOM 1809 C C . ARG A 1 244 ? -13.093 3.721 3.199 1.00 86.88 244 ARG A C 1
ATOM 1811 O O . ARG A 1 244 ? -12.093 3.942 2.527 1.00 86.88 244 ARG A O 1
ATOM 1818 N N . THR A 1 245 ? -13.497 4.595 4.117 1.00 88.12 245 THR A N 1
ATOM 1819 C CA . THR A 1 245 ? -12.751 5.832 4.396 1.00 88.12 245 THR A CA 1
ATOM 1820 C C . THR A 1 245 ? -11.894 5.730 5.655 1.00 88.12 245 THR A C 1
ATOM 1822 O O . THR A 1 245 ? -10.927 6.478 5.802 1.00 88.12 245 THR A O 1
ATOM 1825 N N . GLY A 1 246 ? -12.232 4.804 6.556 1.00 88.06 246 GLY A N 1
ATOM 1826 C CA . GLY A 1 246 ? -11.483 4.528 7.776 1.00 88.06 246 GLY A CA 1
ATOM 1827 C C . GLY A 1 246 ? -10.093 3.935 7.525 1.00 88.06 246 GLY A C 1
ATOM 1828 O O . GLY A 1 246 ? -9.828 3.302 6.498 1.00 88.06 246 GLY A O 1
ATOM 1829 N N . GLN A 1 247 ? -9.197 4.124 8.493 1.00 90.12 247 GLN A N 1
ATOM 1830 C CA . GLN A 1 247 ? -7.823 3.635 8.436 1.00 90.12 247 GLN A CA 1
ATOM 1831 C C . GLN A 1 247 ? -7.373 3.014 9.758 1.00 90.12 247 GLN A C 1
ATOM 1833 O O . GLN A 1 247 ? -7.514 3.607 10.827 1.00 90.12 247 GLN A O 1
ATOM 1838 N N . VAL A 1 248 ? -6.753 1.841 9.688 1.00 92.38 248 VAL A N 1
ATOM 1839 C CA . VAL A 1 248 ? -6.137 1.154 10.825 1.00 92.38 248 VAL A CA 1
ATOM 1840 C C . VAL A 1 248 ? -4.625 1.260 10.695 1.00 92.38 248 VAL A C 1
ATOM 1842 O O . VAL A 1 248 ? -4.038 0.757 9.741 1.00 92.38 248 VAL A O 1
ATOM 1845 N N . HIS A 1 249 ? -3.975 1.920 11.651 1.00 91.75 249 HIS A N 1
ATOM 1846 C CA . HIS A 1 249 ? -2.522 2.047 11.678 1.00 91.75 249 HIS A CA 1
ATOM 1847 C C . HIS A 1 249 ? -1.920 1.110 12.721 1.00 91.75 249 HIS A C 1
ATOM 1849 O O . HIS A 1 249 ? -2.143 1.246 13.926 1.00 91.75 249 HIS A O 1
ATOM 1855 N N . VAL A 1 250 ? -1.136 0.165 12.223 1.00 92.31 250 VAL A N 1
ATOM 1856 C CA . VAL A 1 250 ? -0.401 -0.834 12.984 1.00 92.31 250 VAL A CA 1
ATOM 1857 C C . VAL A 1 250 ? 1.056 -0.390 13.051 1.00 92.31 250 VAL A C 1
ATOM 1859 O O . VAL A 1 250 ? 1.718 -0.217 12.026 1.00 92.31 250 VAL A O 1
ATOM 1862 N N . ARG A 1 251 ? 1.539 -0.156 14.269 1.00 90.81 251 ARG A N 1
ATOM 1863 C CA . ARG A 1 251 ? 2.900 0.331 14.528 1.00 90.81 251 ARG A CA 1
ATOM 1864 C C . ARG A 1 251 ? 3.857 -0.838 14.765 1.00 90.81 251 ARG A C 1
ATOM 1866 O O . ARG A 1 251 ? 3.415 -1.945 15.053 1.00 90.81 251 ARG A O 1
ATOM 1873 N N . SER A 1 252 ? 5.165 -0.580 14.703 1.00 89.75 252 SER A N 1
ATOM 1874 C CA . SER A 1 252 ? 6.194 -1.573 15.056 1.00 89.75 252 SER A CA 1
ATOM 1875 C C . SER A 1 252 ? 5.895 -2.246 16.401 1.00 89.75 252 SER A C 1
ATOM 1877 O O . SER A 1 252 ? 5.433 -1.579 17.328 1.00 89.75 252 SER A O 1
ATOM 1879 N N . ASN A 1 253 ? 6.214 -3.539 16.513 1.00 88.38 253 ASN A N 1
ATOM 1880 C CA . ASN A 1 253 ? 5.953 -4.388 17.685 1.00 88.38 253 ASN A CA 1
ATOM 1881 C C . ASN A 1 253 ? 4.457 -4.606 17.983 1.00 88.38 253 ASN A C 1
ATOM 1883 O O . ASN A 1 253 ? 4.075 -4.906 19.118 1.00 88.38 253 ASN A O 1
ATOM 1887 N N . GLN A 1 254 ? 3.606 -4.484 16.965 1.00 90.12 254 GLN A N 1
ATOM 1888 C CA . GLN A 1 254 ? 2.195 -4.847 17.045 1.00 90.12 254 GLN A CA 1
ATOM 1889 C C . GLN A 1 254 ? 1.887 -5.985 16.081 1.00 90.12 254 GLN A C 1
ATOM 1891 O O . GLN A 1 254 ? 2.328 -5.978 14.933 1.00 90.12 254 GLN A O 1
ATOM 1896 N N . LEU A 1 255 ? 1.106 -6.936 16.578 1.00 91.06 255 LEU A N 1
ATOM 1897 C CA . LEU A 1 255 ? 0.557 -8.054 15.832 1.00 91.06 255 LEU A CA 1
ATOM 1898 C C . LEU A 1 255 ? -0.958 -7.903 15.821 1.00 91.06 255 LEU A C 1
ATOM 1900 O O . LEU A 1 255 ? -1.571 -7.846 16.888 1.00 91.06 255 LEU A O 1
ATOM 1904 N N . ILE A 1 256 ? -1.571 -7.857 14.646 1.00 91.31 256 ILE A N 1
ATOM 1905 C CA . ILE A 1 256 ? -3.027 -7.787 14.518 1.00 91.31 256 ILE A CA 1
ATOM 1906 C C . ILE A 1 256 ? -3.567 -8.959 13.702 1.00 91.31 256 ILE A C 1
ATOM 1908 O O . ILE A 1 256 ? -3.053 -9.269 12.633 1.00 91.31 256 ILE A O 1
ATOM 1912 N N . TYR A 1 257 ? -4.627 -9.587 14.199 1.00 91.12 257 TYR A N 1
ATOM 1913 C CA . TYR A 1 257 ? -5.422 -10.576 13.481 1.00 91.12 257 TYR A CA 1
ATOM 1914 C C . TYR A 1 257 ? -6.671 -9.893 12.934 1.00 91.12 257 TYR A C 1
ATOM 1916 O O . TYR A 1 257 ? -7.459 -9.332 13.702 1.00 91.12 257 TYR A O 1
ATOM 1924 N N . VAL A 1 258 ? -6.828 -9.925 11.612 1.00 90.19 258 VAL A N 1
ATOM 1925 C CA . VAL A 1 258 ? -7.913 -9.265 10.882 1.00 90.19 258 VAL A CA 1
ATOM 1926 C C . VAL A 1 258 ? -8.825 -10.325 10.292 1.00 90.19 258 VAL A C 1
ATOM 1928 O O . VAL A 1 258 ? -8.452 -10.990 9.330 1.00 90.19 258 VAL A O 1
ATOM 1931 N N . GLU A 1 259 ? -10.008 -10.489 10.885 1.00 85.19 259 GLU A N 1
ATOM 1932 C CA . GLU A 1 259 ? -11.050 -11.431 10.446 1.00 85.19 259 GLU A CA 1
ATOM 1933 C C . GLU A 1 259 ? -10.555 -12.870 10.259 1.00 85.19 259 GLU A C 1
ATOM 1935 O O . GLU A 1 259 ? -11.176 -13.656 9.557 1.00 85.19 259 GLU A O 1
ATOM 1940 N N . TYR A 1 260 ? -9.426 -13.220 10.870 1.00 80.19 260 TYR A N 1
ATOM 1941 C CA . TYR A 1 260 ? -8.772 -14.508 10.716 1.00 80.19 260 TYR A CA 1
ATOM 1942 C C . TYR A 1 260 ? -9.451 -15.559 11.599 1.00 80.19 260 TYR A C 1
ATOM 1944 O O . TYR A 1 260 ? -9.648 -15.342 12.796 1.00 80.19 260 TYR A O 1
ATOM 1952 N N . ILE A 1 261 ? -9.778 -16.707 11.005 1.00 75.44 261 ILE A N 1
ATOM 1953 C CA . ILE A 1 261 ? -10.338 -17.866 11.699 1.00 75.44 261 ILE A CA 1
ATOM 1954 C C . ILE A 1 261 ? -9.364 -19.026 11.516 1.00 75.44 261 ILE A C 1
ATOM 1956 O O . ILE A 1 261 ? -8.949 -19.343 10.404 1.00 75.44 261 ILE A O 1
ATOM 1960 N N . GLU A 1 262 ? -8.983 -19.656 12.623 1.00 68.62 262 GLU A N 1
ATOM 1961 C CA . GLU A 1 262 ? -8.030 -20.760 12.602 1.00 68.62 262 GLU A CA 1
ATOM 1962 C C . GLU A 1 262 ? -8.571 -21.973 11.850 1.00 68.62 262 GLU A C 1
ATOM 1964 O O . GLU A 1 262 ? -9.705 -22.401 12.054 1.00 68.62 262 GLU A O 1
ATOM 1969 N N . SER A 1 263 ? -7.701 -22.586 11.042 1.00 65.50 263 SER A N 1
ATOM 1970 C CA . SER A 1 263 ? -7.983 -23.828 10.307 1.00 65.50 263 SER A CA 1
ATOM 1971 C C . SER A 1 263 ? -9.161 -23.754 9.326 1.00 65.50 263 SER A C 1
ATOM 1973 O O . SER A 1 263 ? -9.614 -24.791 8.841 1.00 65.50 263 SER A O 1
ATOM 1975 N N . GLU A 1 264 ? -9.627 -22.551 8.986 1.00 72.88 264 GLU A N 1
ATOM 1976 C CA . GLU A 1 264 ? -10.659 -22.328 7.979 1.00 72.88 264 GLU A CA 1
ATOM 1977 C C . GLU A 1 264 ? -10.139 -21.412 6.870 1.00 72.88 264 GLU A C 1
ATOM 1979 O O . GLU A 1 264 ? -9.539 -20.370 7.120 1.00 72.88 264 GLU A O 1
ATOM 1984 N N . SER A 1 265 ? -10.388 -21.794 5.615 1.00 76.44 265 SER A N 1
ATOM 1985 C CA . SER A 1 265 ? -10.134 -20.920 4.472 1.00 76.44 265 SER A CA 1
ATOM 1986 C C . SER A 1 265 ? -11.257 -19.893 4.379 1.00 76.44 265 SER A C 1
ATOM 1988 O O . SER A 1 265 ? -12.345 -20.183 3.871 1.00 76.44 265 SER A O 1
ATOM 1990 N N . ASN A 1 266 ? -11.001 -18.698 4.883 1.00 83.12 266 ASN A N 1
ATOM 1991 C CA . ASN A 1 266 ? -11.914 -17.571 4.828 1.00 83.12 266 ASN A CA 1
ATOM 1992 C C . ASN A 1 266 ? -11.435 -16.513 3.821 1.00 83.12 266 ASN A C 1
ATOM 1994 O O . ASN A 1 266 ? -10.326 -16.570 3.282 1.00 83.12 266 ASN A O 1
ATOM 1998 N N . ARG A 1 267 ? -12.320 -15.555 3.548 1.00 89.31 267 ARG A N 1
ATOM 1999 C CA . ARG A 1 267 ? -12.051 -14.391 2.704 1.00 89.31 267 ARG A CA 1
ATOM 2000 C C . ARG A 1 267 ? -12.377 -13.121 3.473 1.00 89.31 267 ARG A C 1
ATOM 2002 O O . ARG A 1 267 ? -13.339 -13.126 4.239 1.00 89.31 267 ARG A O 1
ATOM 2009 N N . THR A 1 268 ? -11.632 -12.053 3.220 1.00 88.38 268 THR A N 1
ATOM 2010 C CA . THR A 1 268 ? -11.993 -10.703 3.665 1.00 88.38 268 THR A CA 1
ATOM 2011 C C . THR A 1 268 ? -12.087 -9.767 2.470 1.00 88.38 268 THR A C 1
ATOM 2013 O O . THR A 1 268 ? -11.262 -9.810 1.554 1.00 88.38 268 THR A O 1
ATOM 2016 N N . GLU A 1 269 ? -13.112 -8.925 2.494 1.00 89.06 269 GLU A N 1
ATOM 2017 C CA . GLU A 1 269 ? -13.224 -7.736 1.659 1.00 89.06 269 GLU A CA 1
ATOM 2018 C C . GLU A 1 269 ? -12.916 -6.560 2.574 1.00 89.06 269 GLU A C 1
ATOM 2020 O O . GLU A 1 269 ? -13.749 -6.204 3.404 1.00 89.06 269 GLU A O 1
ATOM 2025 N N . ALA A 1 270 ? -11.704 -6.014 2.471 1.00 85.94 270 ALA A N 1
ATOM 2026 C CA . ALA A 1 270 ? -11.186 -5.036 3.414 1.00 85.94 270 ALA A CA 1
ATOM 2027 C C . ALA A 1 270 ? -12.108 -3.804 3.479 1.00 85.94 270 ALA A C 1
ATOM 2029 O O . ALA A 1 270 ? -12.136 -3.004 2.539 1.00 85.94 270 ALA A O 1
ATOM 2030 N N . PRO A 1 271 ? -12.852 -3.604 4.583 1.00 85.56 271 PRO A N 1
ATOM 2031 C CA . PRO A 1 271 ? -13.793 -2.491 4.692 1.00 85.56 271 PRO A CA 1
ATOM 2032 C C . PRO A 1 271 ? -13.098 -1.191 5.132 1.00 85.56 271 PRO A C 1
ATOM 2034 O O . PRO A 1 271 ? -13.723 -0.131 5.182 1.00 85.56 271 PRO A O 1
ATOM 2037 N N . VAL A 1 272 ? -11.809 -1.277 5.477 1.00 90.00 272 VAL A N 1
ATOM 2038 C CA . VAL A 1 272 ? -10.952 -0.199 5.979 1.00 90.00 272 VAL A CA 1
ATOM 2039 C C . VAL A 1 272 ? -9.573 -0.286 5.329 1.00 90.00 272 VAL A C 1
ATOM 2041 O O . VAL A 1 272 ? -9.127 -1.361 4.932 1.00 90.00 272 VAL A O 1
ATOM 2044 N N . SER A 1 273 ? -8.879 0.847 5.254 1.00 91.81 273 SER A N 1
ATOM 2045 C CA . SER A 1 273 ? -7.482 0.905 4.816 1.00 91.81 273 SER A CA 1
ATOM 2046 C C . SER A 1 273 ? -6.514 0.530 5.938 1.00 91.81 273 SER A C 1
ATOM 2048 O O . SER A 1 273 ? -6.818 0.733 7.117 1.00 91.81 273 SER A O 1
ATOM 2050 N N . TYR A 1 274 ? -5.322 0.041 5.590 1.00 92.81 274 TYR A N 1
ATOM 2051 C CA . TYR A 1 274 ? -4.281 -0.278 6.572 1.00 92.81 274 TYR A CA 1
ATOM 2052 C C . TYR A 1 274 ? -3.022 0.570 6.358 1.00 92.81 274 TYR A C 1
ATOM 2054 O O . TYR A 1 274 ? -2.599 0.822 5.235 1.00 92.81 274 TYR A O 1
ATOM 2062 N N . ILE A 1 275 ? -2.390 0.999 7.445 1.00 93.31 275 ILE A N 1
ATOM 2063 C CA . ILE A 1 275 ? -0.989 1.432 7.444 1.00 93.31 275 ILE A CA 1
ATOM 2064 C C . ILE A 1 275 ? -0.244 0.437 8.311 1.00 93.31 275 ILE A C 1
ATOM 2066 O O . ILE A 1 275 ? -0.561 0.295 9.490 1.00 93.31 275 ILE A O 1
ATOM 2070 N N . ILE A 1 276 ? 0.727 -0.246 7.728 1.00 94.44 276 ILE A N 1
ATOM 2071 C CA . ILE A 1 276 ? 1.498 -1.286 8.397 1.00 94.44 276 ILE A CA 1
ATOM 2072 C C . ILE A 1 276 ? 2.949 -0.825 8.403 1.00 94.44 276 ILE A C 1
ATOM 2074 O O . ILE A 1 276 ? 3.613 -0.870 7.367 1.00 94.44 276 ILE A O 1
ATOM 2078 N N . ASP A 1 277 ? 3.425 -0.352 9.554 1.00 93.50 277 ASP A N 1
ATOM 2079 C CA . ASP A 1 277 ? 4.804 0.119 9.707 1.00 93.50 277 ASP A CA 1
ATOM 2080 C C . ASP A 1 277 ? 5.805 -1.047 9.664 1.00 93.50 277 ASP A C 1
ATOM 2082 O O . ASP A 1 277 ? 5.475 -2.194 9.966 1.00 93.50 277 ASP A O 1
ATOM 2086 N N . ALA A 1 278 ? 7.067 -0.751 9.347 1.00 91.56 278 ALA A N 1
ATOM 2087 C CA . ALA A 1 278 ? 8.148 -1.726 9.465 1.00 91.56 278 ALA A CA 1
ATOM 2088 C C . ALA A 1 278 ? 8.226 -2.288 10.902 1.00 91.56 278 ALA A C 1
ATOM 2090 O O . ALA A 1 278 ? 8.151 -1.537 11.876 1.00 91.56 278 ALA A O 1
ATOM 2091 N N . GLY A 1 279 ? 8.362 -3.611 11.032 1.00 89.25 279 GLY A N 1
ATOM 2092 C CA . GLY A 1 279 ? 8.342 -4.312 12.324 1.00 89.25 279 GLY A CA 1
ATOM 2093 C C . GLY A 1 279 ? 6.943 -4.564 12.906 1.00 89.25 279 GLY A C 1
ATOM 2094 O O . GLY A 1 279 ? 6.839 -5.066 14.026 1.00 89.25 279 GLY A O 1
ATOM 2095 N N . ALA A 1 280 ? 5.874 -4.204 12.190 1.00 92.62 280 ALA A N 1
ATOM 2096 C CA . ALA A 1 280 ? 4.506 -4.624 12.486 1.00 92.62 280 ALA A CA 1
ATOM 2097 C C . ALA A 1 280 ? 4.133 -5.888 11.698 1.00 92.62 280 ALA A C 1
ATOM 2099 O O . ALA A 1 280 ? 4.643 -6.104 10.597 1.00 92.62 280 ALA A O 1
ATOM 2100 N N . GLU A 1 281 ? 3.201 -6.679 12.229 1.00 92.94 281 GLU A N 1
ATOM 2101 C CA . GLU A 1 281 ? 2.658 -7.863 11.559 1.00 92.94 281 GLU A CA 1
ATOM 2102 C C . GLU A 1 281 ? 1.126 -7.813 11.506 1.00 92.94 281 GLU A C 1
ATOM 2104 O O . GLU A 1 281 ? 0.453 -7.559 12.510 1.00 92.94 281 GLU A O 1
ATOM 2109 N N . VAL A 1 282 ? 0.571 -8.088 10.324 1.00 93.31 282 VAL A N 1
ATOM 2110 C CA . VAL A 1 282 ? -0.869 -8.267 10.112 1.00 93.31 282 VAL A CA 1
ATOM 2111 C C . VAL A 1 282 ? -1.137 -9.674 9.601 1.00 93.31 282 VAL A C 1
ATOM 2113 O O . VAL A 1 282 ? -0.652 -10.066 8.541 1.00 93.31 282 VAL A O 1
ATOM 2116 N N . VAL A 1 283 ? -1.944 -10.424 10.342 1.00 92.25 283 VAL A N 1
ATOM 2117 C CA . VAL A 1 283 ? -2.430 -11.742 9.942 1.00 92.25 283 VAL A CA 1
ATOM 2118 C C . VAL A 1 283 ? -3.782 -11.565 9.274 1.00 92.25 283 VAL A C 1
ATOM 2120 O O . VAL A 1 283 ? -4.756 -11.139 9.901 1.00 92.25 283 VAL A O 1
ATOM 2123 N N . PHE A 1 284 ? -3.811 -11.897 7.993 1.00 92.12 284 PHE A N 1
ATOM 2124 C CA . PHE A 1 284 ? -4.992 -11.863 7.150 1.00 92.12 284 PHE A CA 1
ATOM 2125 C C . PHE A 1 284 ? -5.492 -13.287 6.864 1.00 92.12 284 PHE A C 1
ATOM 2127 O O . PHE A 1 284 ? -4.756 -14.262 7.046 1.00 92.12 284 PHE A O 1
ATOM 2134 N N . PRO A 1 285 ? -6.742 -13.424 6.397 1.00 90.88 285 PRO A N 1
ATOM 2135 C CA . PRO A 1 285 ? -7.252 -14.680 5.870 1.00 90.88 285 PRO A CA 1
ATOM 2136 C C . PRO A 1 285 ? -6.544 -15.113 4.576 1.00 90.88 285 PRO A C 1
ATOM 2138 O O . PRO A 1 285 ? -5.775 -14.363 3.971 1.00 90.88 285 PRO A O 1
ATOM 2141 N N . THR A 1 286 ? -6.856 -16.327 4.116 1.00 90.00 286 THR A N 1
ATOM 2142 C CA . THR A 1 286 ? -6.281 -16.915 2.893 1.00 90.00 286 THR A CA 1
ATOM 2143 C C . THR A 1 286 ? -6.541 -16.064 1.645 1.00 90.00 286 THR A C 1
ATOM 2145 O O . THR A 1 286 ? -5.675 -15.968 0.772 1.00 90.00 286 THR A O 1
ATOM 2148 N N . GLU A 1 287 ? -7.717 -15.445 1.547 1.00 93.81 287 GLU A N 1
ATOM 2149 C CA . GLU A 1 287 ? -8.127 -14.612 0.415 1.00 93.81 287 GLU A CA 1
ATOM 2150 C C . GLU A 1 287 ? -8.430 -13.177 0.873 1.00 93.81 287 GLU A C 1
ATOM 2152 O O . GLU A 1 287 ? -9.297 -12.956 1.719 1.00 93.81 287 GLU A O 1
ATOM 2157 N N . VAL A 1 288 ? -7.725 -12.196 0.304 1.00 93.81 288 VAL A N 1
ATOM 2158 C CA . VAL A 1 288 ? -7.832 -10.781 0.682 1.00 93.81 288 VAL A CA 1
ATOM 2159 C C . VAL A 1 288 ? -8.160 -9.936 -0.537 1.00 93.81 288 VAL A C 1
ATOM 2161 O O . VAL A 1 288 ? -7.395 -9.905 -1.501 1.00 93.81 288 VAL A O 1
ATOM 2164 N N . HIS A 1 289 ? -9.275 -9.215 -0.460 1.00 93.44 289 HIS A N 1
ATOM 2165 C CA . HIS A 1 289 ? -9.707 -8.246 -1.462 1.00 93.44 289 HIS A CA 1
ATOM 2166 C C . HIS A 1 289 ? -9.575 -6.834 -0.904 1.00 93.44 289 HIS A C 1
ATOM 2168 O O . HIS A 1 289 ? -10.250 -6.478 0.059 1.00 93.44 289 HIS A O 1
ATOM 2174 N N . MET A 1 290 ? -8.713 -6.029 -1.517 1.00 91.12 290 MET A N 1
ATOM 2175 C CA . MET A 1 290 ? -8.546 -4.609 -1.213 1.00 91.12 290 MET A CA 1
ATOM 2176 C C . MET A 1 290 ? -9.300 -3.786 -2.266 1.00 91.12 290 MET A C 1
ATOM 2178 O O . MET A 1 290 ? -9.041 -3.948 -3.459 1.00 91.12 290 MET A O 1
ATOM 2182 N N . GLN A 1 291 ? -10.238 -2.931 -1.838 1.00 85.38 291 GLN A N 1
ATOM 2183 C CA . GLN A 1 291 ? -11.147 -2.188 -2.726 1.00 85.38 291 GLN A CA 1
ATOM 2184 C C . GLN A 1 291 ? -11.319 -0.730 -2.290 1.00 85.38 291 GLN A C 1
ATOM 2186 O O . GLN A 1 291 ? -11.698 -0.482 -1.146 1.00 85.38 291 GLN A O 1
ATOM 2191 N N . GLY A 1 292 ? -11.093 0.231 -3.194 1.00 70.44 292 GLY A N 1
ATOM 2192 C CA . GLY A 1 292 ? -11.390 1.654 -2.963 1.00 70.44 292 GLY A CA 1
ATOM 2193 C C . GLY A 1 292 ? -10.690 2.291 -1.755 1.00 70.44 292 GLY A C 1
ATOM 2194 O O . GLY A 1 292 ? -11.195 3.267 -1.201 1.00 70.44 292 GLY A O 1
ATOM 2195 N N . ILE A 1 293 ? -9.560 1.725 -1.322 1.00 78.75 293 ILE A N 1
ATOM 2196 C CA . ILE A 1 293 ? -8.801 2.125 -0.131 1.00 78.75 293 ILE A CA 1
ATOM 2197 C C . ILE A 1 293 ? -7.329 2.366 -0.473 1.00 78.75 293 ILE A C 1
ATOM 2199 O O . ILE A 1 293 ? -6.775 1.717 -1.355 1.00 78.75 293 ILE A O 1
ATOM 2203 N N . ASN A 1 294 ? -6.671 3.252 0.279 1.00 86.69 294 ASN A N 1
ATOM 2204 C CA . ASN A 1 294 ? -5.227 3.470 0.170 1.00 86.69 294 ASN A CA 1
ATOM 2205 C C . ASN A 1 294 ? -4.522 2.783 1.335 1.00 86.69 294 ASN A C 1
ATOM 2207 O O . ASN A 1 294 ? -4.540 3.287 2.462 1.00 86.69 294 ASN A O 1
ATOM 2211 N N . THR A 1 295 ? -3.905 1.638 1.058 1.00 92.00 295 THR A N 1
ATOM 2212 C CA . THR A 1 295 ? -3.193 0.838 2.057 1.00 92.00 295 THR A CA 1
ATOM 2213 C C . THR A 1 295 ? -1.690 0.974 1.857 1.00 92.00 295 THR A C 1
ATOM 2215 O O . THR A 1 295 ? -1.197 0.833 0.742 1.00 92.00 295 THR A O 1
ATOM 2218 N N . THR A 1 296 ? -0.950 1.216 2.938 1.00 93.38 296 THR A N 1
ATOM 2219 C CA . THR A 1 296 ? 0.518 1.271 2.926 1.00 93.38 296 THR A CA 1
ATOM 2220 C C . THR A 1 296 ? 1.084 0.083 3.688 1.00 93.38 296 THR A C 1
ATOM 2222 O O . THR A 1 296 ? 0.787 -0.105 4.868 1.00 93.38 296 THR A O 1
ATOM 2225 N N . LEU A 1 297 ? 1.941 -0.686 3.026 1.00 94.06 297 LEU A N 1
ATOM 2226 C CA . LEU A 1 297 ? 2.578 -1.887 3.538 1.00 94.06 297 LEU A CA 1
ATOM 2227 C C . LEU A 1 297 ? 4.102 -1.713 3.591 1.00 94.06 297 LEU A C 1
ATOM 2229 O O . LEU A 1 297 ? 4.791 -1.850 2.581 1.00 94.06 297 LEU A O 1
ATOM 2233 N N . ALA A 1 298 ? 4.628 -1.448 4.784 1.00 93.19 298 ALA A N 1
ATOM 2234 C CA . ALA A 1 298 ? 6.061 -1.481 5.084 1.00 93.19 298 ALA A CA 1
ATOM 2235 C C . ALA A 1 298 ? 6.451 -2.640 6.022 1.00 93.19 298 ALA A C 1
ATOM 2237 O O . ALA A 1 298 ? 7.627 -2.988 6.086 1.00 93.19 298 ALA A O 1
ATOM 2238 N N . GLY A 1 299 ? 5.495 -3.219 6.755 1.00 92.31 299 GLY A N 1
ATOM 2239 C CA . GLY A 1 299 ? 5.707 -4.378 7.628 1.00 92.31 299 GLY A CA 1
ATOM 2240 C C . GLY A 1 299 ? 5.390 -5.727 6.978 1.00 92.31 299 GLY A C 1
ATOM 2241 O O . GLY A 1 299 ? 5.423 -5.879 5.756 1.00 92.31 299 GLY A O 1
ATOM 2242 N N . GLN A 1 300 ? 5.087 -6.712 7.820 1.00 93.75 300 GLN A N 1
ATOM 2243 C CA . GLN A 1 300 ? 4.823 -8.092 7.424 1.00 93.75 300 GLN A CA 1
ATOM 2244 C C . GLN A 1 300 ? 3.319 -8.360 7.271 1.00 93.75 300 GLN A C 1
ATOM 2246 O O . GLN A 1 300 ? 2.532 -8.017 8.156 1.00 93.75 300 GLN A O 1
ATOM 2251 N N . ILE A 1 301 ? 2.927 -9.036 6.188 1.00 94.12 301 ILE A N 1
ATOM 2252 C CA . ILE A 1 301 ? 1.617 -9.697 6.079 1.00 94.12 301 ILE A CA 1
ATOM 2253 C C . ILE A 1 301 ? 1.770 -11.214 6.164 1.00 94.12 301 ILE A C 1
ATOM 2255 O O . ILE A 1 301 ? 2.659 -11.796 5.543 1.00 94.12 301 ILE A O 1
ATOM 2259 N N . THR A 1 302 ? 0.881 -11.863 6.907 1.00 92.62 302 THR A N 1
ATOM 2260 C CA . THR A 1 302 ? 0.924 -13.309 7.141 1.00 92.62 302 THR A CA 1
ATOM 2261 C C . THR A 1 302 ? -0.405 -13.957 6.764 1.00 92.62 302 THR A C 1
ATOM 2263 O O . THR A 1 302 ? -1.465 -13.400 7.039 1.00 92.62 302 THR A O 1
ATOM 2266 N N . GLY A 1 303 ? -0.356 -15.143 6.149 1.00 89.44 303 GLY A N 1
ATOM 2267 C CA . GLY A 1 303 ? -1.536 -15.985 5.883 1.00 89.44 303 GLY A CA 1
ATOM 2268 C C . GLY A 1 303 ? -2.216 -15.771 4.525 1.00 89.44 303 GLY A C 1
ATOM 2269 O O . GLY A 1 303 ? -3.061 -16.574 4.134 1.00 89.44 303 GLY A O 1
ATOM 2270 N N . VAL A 1 304 ? -1.807 -14.752 3.765 1.00 92.56 304 VAL A N 1
ATOM 2271 C CA . VAL A 1 304 ? -2.392 -14.433 2.454 1.00 92.56 304 VAL A CA 1
ATOM 2272 C C . VAL A 1 304 ? -1.910 -15.419 1.389 1.00 92.56 304 VAL A C 1
ATOM 2274 O O . VAL A 1 304 ? -0.711 -15.599 1.181 1.00 92.56 304 VAL A O 1
ATOM 2277 N N . HIS A 1 305 ? -2.844 -16.047 0.676 1.00 92.25 305 HIS A N 1
ATOM 2278 C CA . HIS A 1 305 ? -2.559 -16.876 -0.501 1.00 92.25 305 HIS A CA 1
ATOM 2279 C C . HIS A 1 305 ? -3.008 -16.196 -1.793 1.00 92.25 305 HIS A C 1
ATOM 2281 O O . HIS A 1 305 ? -2.295 -16.233 -2.799 1.00 92.25 305 HIS A O 1
ATOM 2287 N N . HIS A 1 306 ? -4.184 -15.570 -1.747 1.00 94.88 306 HIS A N 1
ATOM 2288 C CA . HIS A 1 306 ? -4.790 -14.874 -2.869 1.00 94.88 306 HIS A CA 1
ATOM 2289 C C . HIS A 1 306 ? -4.978 -13.402 -2.519 1.00 94.88 306 HIS A C 1
ATOM 2291 O O . HIS A 1 306 ? -5.817 -13.067 -1.685 1.00 94.88 306 HIS A O 1
ATOM 2297 N N . LEU A 1 307 ? -4.186 -12.536 -3.153 1.00 95.38 307 LEU A N 1
ATOM 2298 C CA . LEU A 1 307 ? -4.305 -11.090 -3.013 1.00 95.38 307 LEU A CA 1
ATOM 2299 C C . LEU A 1 307 ? -4.986 -10.501 -4.245 1.00 95.38 307 LEU A C 1
ATOM 2301 O O . LEU A 1 307 ? -4.542 -10.727 -5.373 1.00 95.38 307 LEU A O 1
ATOM 2305 N N . TYR A 1 308 ? -6.029 -9.719 -4.000 1.00 95.12 308 TYR A N 1
ATOM 2306 C CA . TYR A 1 308 ? -6.763 -8.973 -5.006 1.00 95.12 308 TYR A CA 1
ATOM 2307 C C . TYR A 1 308 ? -6.699 -7.477 -4.697 1.00 95.12 308 TYR A C 1
ATOM 2309 O O . TYR A 1 308 ? -7.066 -7.051 -3.603 1.00 95.12 308 TYR A O 1
ATOM 2317 N N . ILE A 1 309 ? -6.243 -6.683 -5.664 1.00 94.75 309 ILE A N 1
ATOM 2318 C CA . ILE A 1 309 ? -6.211 -5.215 -5.601 1.00 94.75 309 ILE A CA 1
ATOM 2319 C C . ILE A 1 309 ? -7.167 -4.713 -6.677 1.00 94.75 309 ILE A C 1
ATOM 2321 O O . ILE A 1 309 ? -6.943 -4.990 -7.856 1.00 94.75 309 ILE A O 1
ATOM 2325 N N . GLN A 1 310 ? -8.262 -4.071 -6.269 1.00 91.38 310 GLN A N 1
ATOM 2326 C CA . GLN A 1 310 ? -9.389 -3.775 -7.155 1.00 91.38 310 GLN A CA 1
ATOM 2327 C C . GLN A 1 310 ? -10.046 -2.425 -6.859 1.00 91.38 310 GLN A C 1
ATOM 2329 O O . GLN A 1 310 ? -9.781 -1.819 -5.823 1.00 91.38 310 GLN A O 1
ATOM 2334 N N . ASP A 1 311 ? -10.953 -1.986 -7.734 1.00 88.88 311 ASP A N 1
ATOM 2335 C CA . ASP A 1 311 ? -11.856 -0.845 -7.513 1.00 88.88 311 ASP A CA 1
ATOM 2336 C C . ASP A 1 311 ? -11.089 0.442 -7.153 1.00 88.88 311 ASP A C 1
ATOM 2338 O O . ASP A 1 311 ? -11.325 1.053 -6.109 1.00 88.88 311 ASP A O 1
ATOM 2342 N N . GLY A 1 312 ? -10.075 0.793 -7.954 1.00 87.94 312 GLY A N 1
ATOM 2343 C CA . GLY A 1 312 ? -9.250 1.991 -7.740 1.00 87.94 312 GLY A CA 1
ATOM 2344 C C . GLY A 1 312 ? -8.351 1.958 -6.494 1.00 87.94 312 GLY A C 1
ATOM 2345 O O . GLY A 1 312 ? -7.837 2.996 -6.077 1.00 87.94 312 GLY A O 1
ATOM 2346 N N . CYS A 1 313 ? -8.185 0.798 -5.846 1.00 90.81 313 CYS A N 1
ATOM 2347 C CA . CYS A 1 313 ? -7.354 0.646 -4.650 1.00 90.81 313 CYS A CA 1
ATOM 2348 C C . CYS A 1 313 ? -5.867 0.887 -4.956 1.00 90.81 313 CYS A C 1
ATOM 2350 O O . CYS A 1 313 ? -5.297 0.235 -5.832 1.00 90.81 313 CYS A O 1
ATOM 2352 N N . GLU A 1 314 ? -5.204 1.725 -4.151 1.00 93.25 314 GLU A N 1
ATOM 2353 C CA . GLU A 1 314 ? -3.745 1.890 -4.168 1.00 93.25 314 GLU A CA 1
ATOM 2354 C C . GLU A 1 314 ? -3.123 1.107 -2.999 1.00 93.25 314 GLU A C 1
ATOM 2356 O O . GLU A 1 314 ? -3.248 1.495 -1.833 1.00 93.25 314 GLU A O 1
ATOM 2361 N N . LEU A 1 315 ? -2.431 0.002 -3.300 1.00 94.62 315 LEU A N 1
ATOM 2362 C CA . LEU A 1 315 ? -1.650 -0.759 -2.318 1.00 94.62 315 LEU A CA 1
ATOM 2363 C C . LEU A 1 315 ? -0.172 -0.367 -2.409 1.00 94.62 315 LEU A C 1
ATOM 2365 O O . LEU A 1 315 ? 0.597 -0.936 -3.178 1.00 94.62 315 LEU A O 1
ATOM 2369 N N . VAL A 1 316 ? 0.254 0.610 -1.617 1.00 93.88 316 VAL A N 1
ATOM 2370 C CA . VAL A 1 316 ? 1.645 1.068 -1.607 1.00 93.88 316 VAL A CA 1
ATOM 2371 C C . VAL A 1 316 ? 2.511 0.081 -0.837 1.00 93.88 316 VAL A C 1
ATOM 2373 O O . VAL A 1 316 ? 2.347 -0.069 0.369 1.00 93.88 316 VAL A O 1
ATOM 2376 N N . THR A 1 317 ? 3.477 -0.541 -1.503 1.00 93.12 317 THR A N 1
ATOM 2377 C CA . THR A 1 317 ? 4.443 -1.445 -0.864 1.00 93.12 317 THR A CA 1
ATOM 2378 C C . THR A 1 317 ? 5.798 -0.749 -0.719 1.00 93.12 317 THR A C 1
ATOM 2380 O O . THR A 1 317 ? 6.276 -0.111 -1.657 1.00 93.12 317 THR A O 1
ATOM 2383 N N . GLU A 1 318 ? 6.419 -0.823 0.457 1.00 91.31 318 GLU A N 1
ATOM 2384 C CA . GLU A 1 318 ? 7.758 -0.270 0.709 1.00 91.31 318 GLU A CA 1
ATOM 2385 C C . GLU A 1 318 ? 8.840 -1.365 0.720 1.00 91.31 318 GLU A C 1
ATOM 2387 O O . GLU A 1 318 ? 8.553 -2.558 0.823 1.00 91.31 318 GLU A O 1
ATOM 2392 N N . SER A 1 319 ? 10.110 -0.964 0.637 1.00 86.69 319 SER A N 1
ATOM 2393 C CA . SER A 1 319 ? 11.264 -1.877 0.575 1.00 86.69 319 SER A CA 1
ATOM 2394 C C . SER A 1 319 ? 11.436 -2.799 1.774 1.00 86.69 319 SER A C 1
ATOM 2396 O O . SER A 1 319 ? 12.099 -3.819 1.654 1.00 86.69 319 SER A O 1
ATOM 2398 N N . THR A 1 320 ? 10.846 -2.472 2.919 1.00 89.88 320 THR A N 1
ATOM 2399 C CA . THR A 1 320 ? 10.915 -3.300 4.127 1.00 89.88 320 THR A CA 1
ATOM 2400 C C . THR A 1 320 ? 9.789 -4.322 4.221 1.00 89.88 320 THR A C 1
ATOM 2402 O O . THR A 1 320 ? 9.770 -5.090 5.179 1.00 89.88 320 THR A O 1
ATOM 2405 N N . SER A 1 321 ? 8.852 -4.335 3.263 1.00 91.75 321 SER A N 1
ATOM 2406 C CA . SER A 1 321 ? 7.699 -5.234 3.315 1.00 91.75 321 SER A CA 1
ATOM 2407 C C . SER A 1 321 ? 8.125 -6.702 3.324 1.00 91.75 321 SER A C 1
ATOM 2409 O O . SER A 1 321 ? 9.116 -7.085 2.692 1.00 91.75 321 SER A O 1
ATOM 2411 N N . GLN A 1 322 ? 7.364 -7.511 4.056 1.00 92.25 322 GLN A N 1
ATOM 2412 C CA . GLN A 1 322 ? 7.604 -8.940 4.215 1.00 92.25 322 GLN A CA 1
ATOM 2413 C C . GLN A 1 322 ? 6.302 -9.719 4.087 1.00 92.25 322 GLN A C 1
ATOM 2415 O O . GLN A 1 322 ? 5.203 -9.210 4.321 1.00 92.25 322 GLN A O 1
ATOM 2420 N N . THR A 1 323 ? 6.442 -10.992 3.758 1.00 93.50 323 THR A N 1
ATOM 2421 C CA . THR A 1 323 ? 5.342 -11.943 3.662 1.00 93.50 323 THR A CA 1
ATOM 2422 C C . THR A 1 323 ? 5.695 -13.196 4.443 1.00 93.50 323 THR A C 1
ATOM 2424 O O . THR A 1 323 ? 6.852 -13.617 4.463 1.00 93.50 323 THR A O 1
ATOM 2427 N N . ALA A 1 324 ? 4.701 -13.819 5.057 1.00 92.06 324 ALA A N 1
ATOM 2428 C CA . ALA A 1 324 ? 4.858 -15.132 5.652 1.00 92.06 324 ALA A CA 1
ATOM 2429 C C . ALA A 1 324 ? 3.594 -15.974 5.481 1.00 92.06 324 ALA A C 1
ATOM 2431 O O . ALA A 1 324 ? 2.496 -15.468 5.239 1.00 92.06 324 ALA A O 1
ATOM 2432 N N . GLN A 1 325 ? 3.740 -17.281 5.641 1.00 86.81 325 GLN A N 1
ATOM 2433 C CA . GLN A 1 325 ? 2.616 -18.200 5.726 1.00 86.81 325 GLN A CA 1
ATOM 2434 C C . GLN A 1 325 ? 2.406 -18.655 7.165 1.00 86.81 325 GLN A C 1
ATOM 2436 O O . GLN A 1 325 ? 3.307 -18.597 8.002 1.00 86.81 325 GLN A O 1
ATOM 2441 N N . LEU A 1 326 ? 1.192 -19.108 7.454 1.00 81.44 326 LEU A N 1
ATOM 2442 C CA . LEU A 1 326 ? 0.829 -19.637 8.757 1.00 81.44 326 LEU A CA 1
ATOM 2443 C C . LEU A 1 326 ? 0.450 -21.109 8.598 1.00 81.44 326 LEU A C 1
ATOM 2445 O O . LEU A 1 326 ? -0.471 -21.433 7.852 1.00 81.44 326 LEU A O 1
ATOM 2449 N N . VAL A 1 327 ? 1.155 -21.997 9.297 1.00 75.75 327 VAL A N 1
ATOM 2450 C CA . VAL A 1 327 ? 0.818 -23.426 9.388 1.00 75.75 327 VAL A CA 1
ATOM 2451 C C . VAL A 1 327 ? 0.821 -23.802 10.862 1.00 75.75 327 VAL A C 1
ATOM 2453 O O . VAL A 1 327 ? 1.813 -23.570 11.550 1.00 75.75 327 VAL A O 1
ATOM 2456 N N . ASP A 1 328 ? -0.293 -24.341 11.360 1.00 69.19 328 ASP A N 1
ATOM 2457 C CA . ASP A 1 328 ? -0.477 -24.699 12.775 1.00 69.19 328 ASP A CA 1
ATOM 2458 C C . ASP A 1 328 ? -0.081 -23.560 13.743 1.00 69.19 328 ASP A C 1
ATOM 2460 O O . ASP A 1 328 ? 0.680 -23.767 14.693 1.00 69.19 328 ASP A O 1
ATOM 2464 N N . GLU A 1 329 ? -0.534 -22.330 13.460 1.00 65.94 329 GLU A N 1
ATOM 2465 C CA . GLU A 1 329 ? -0.240 -21.110 14.244 1.00 65.94 329 GLU A CA 1
ATOM 2466 C C . GLU A 1 329 ? 1.250 -20.740 14.354 1.00 65.94 329 GLU A C 1
ATOM 2468 O O . GLU A 1 329 ? 1.656 -19.927 15.198 1.00 65.94 329 GLU A O 1
ATOM 2473 N N . LYS A 1 330 ? 2.093 -21.335 13.510 1.00 74.25 330 LYS A N 1
ATOM 2474 C CA . LYS A 1 330 ? 3.501 -20.983 13.392 1.00 74.25 330 LYS A CA 1
ATOM 2475 C C . LYS A 1 330 ? 3.740 -20.303 12.062 1.00 74.25 330 LYS A C 1
ATOM 2477 O O . LYS A 1 330 ? 3.354 -20.803 11.007 1.00 74.25 330 LYS A O 1
ATOM 2482 N N . THR A 1 331 ? 4.428 -19.173 12.139 1.00 78.81 331 THR A N 1
ATOM 2483 C CA . THR A 1 331 ? 4.952 -18.477 10.975 1.00 78.81 331 THR A CA 1
ATOM 2484 C C . THR A 1 331 ? 5.969 -19.383 10.288 1.00 78.81 331 THR A C 1
ATOM 2486 O O . THR A 1 331 ? 6.986 -19.766 10.873 1.00 78.81 331 THR A O 1
ATOM 2489 N N . VAL A 1 332 ? 5.666 -19.752 9.053 1.00 82.88 332 VAL A N 1
ATOM 2490 C CA . VAL A 1 332 ? 6.524 -20.524 8.157 1.00 82.88 332 VAL A CA 1
ATOM 2491 C C . VAL A 1 332 ? 6.751 -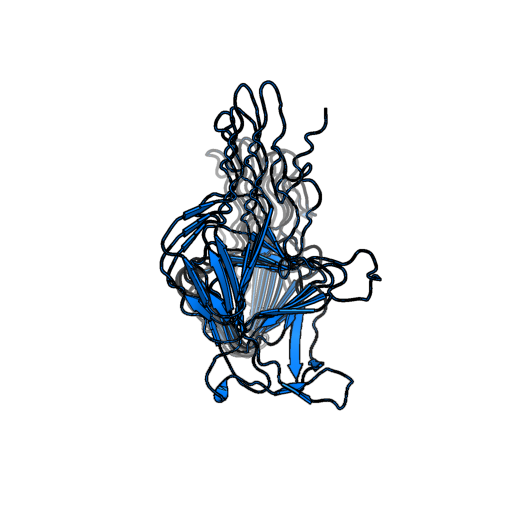19.719 6.883 1.00 82.88 332 VAL A C 1
ATOM 2493 O O . VAL A 1 332 ? 6.008 -18.788 6.585 1.00 82.88 332 VAL A O 1
ATOM 2496 N N . GLU A 1 333 ? 7.802 -20.055 6.138 1.00 83.94 333 GLU A N 1
ATOM 2497 C CA . GLU A 1 333 ? 8.164 -19.348 4.899 1.00 83.94 333 GLU A CA 1
ATOM 2498 C C . GLU A 1 333 ? 8.294 -17.820 5.059 1.00 83.94 333 GLU A C 1
ATOM 2500 O O . GLU A 1 333 ? 7.956 -17.064 4.152 1.00 83.94 333 GLU A O 1
ATOM 2505 N N . LEU A 1 334 ? 8.791 -17.359 6.213 1.00 90.00 334 LEU A N 1
ATOM 2506 C CA . LEU A 1 334 ? 9.071 -15.943 6.433 1.00 90.00 334 LEU A CA 1
ATOM 2507 C C . LEU A 1 334 ? 10.097 -15.448 5.411 1.00 90.00 334 LEU A C 1
ATOM 2509 O O . LEU A 1 334 ? 11.202 -15.991 5.319 1.00 90.00 334 LEU A O 1
ATOM 2513 N N . THR A 1 335 ? 9.735 -14.405 4.672 1.00 89.75 335 THR A N 1
ATOM 2514 C CA . THR A 1 335 ? 10.639 -13.763 3.726 1.00 89.75 335 THR A CA 1
ATOM 2515 C C . THR A 1 335 ? 11.536 -12.727 4.401 1.00 89.75 335 THR A C 1
ATOM 2517 O O . THR A 1 335 ? 11.193 -12.122 5.418 1.00 89.75 335 THR A O 1
ATOM 2520 N N . GLU A 1 336 ? 12.720 -12.512 3.828 1.00 89.88 336 GLU A N 1
ATOM 2521 C CA . GLU A 1 336 ? 13.583 -11.388 4.204 1.00 89.88 336 GLU A CA 1
ATOM 2522 C C . GLU A 1 336 ? 12.925 -10.045 3.815 1.00 89.88 336 GLU A C 1
ATOM 2524 O O . GLU A 1 336 ? 12.137 -10.015 2.864 1.00 89.88 336 GLU A O 1
ATOM 2529 N N . PRO A 1 337 ? 13.222 -8.934 4.516 1.00 89.00 337 PRO A N 1
ATOM 2530 C CA . PRO A 1 337 ? 12.734 -7.608 4.135 1.00 89.00 337 PRO A CA 1
ATOM 2531 C C . PRO A 1 337 ? 13.035 -7.286 2.666 1.00 89.00 337 PRO A C 1
ATOM 2533 O O . PRO A 1 337 ? 14.176 -7.425 2.229 1.00 89.00 337 PRO A O 1
ATOM 2536 N N . GLY A 1 338 ? 12.011 -6.876 1.914 1.00 85.94 338 GLY A N 1
ATOM 2537 C CA . GLY A 1 338 ? 12.116 -6.584 0.478 1.00 85.94 338 GLY A CA 1
ATOM 2538 C C . GLY A 1 338 ? 11.747 -7.750 -0.436 1.00 85.94 338 GLY A C 1
ATOM 2539 O O . GLY A 1 338 ? 11.727 -7.591 -1.655 1.00 85.94 338 GLY A O 1
ATOM 2540 N N . ASN A 1 339 ? 11.390 -8.903 0.130 1.00 90.00 339 ASN A N 1
ATOM 2541 C CA . ASN A 1 339 ? 10.859 -10.033 -0.621 1.00 90.00 339 ASN A CA 1
ATOM 2542 C C . ASN A 1 339 ? 9.357 -10.179 -0.358 1.00 90.00 339 ASN A C 1
ATOM 2544 O O . ASN A 1 339 ? 8.931 -10.571 0.731 1.00 90.00 339 ASN A O 1
ATOM 2548 N N . PHE A 1 340 ? 8.560 -9.899 -1.385 1.00 92.00 340 PHE A N 1
ATOM 2549 C CA . PHE A 1 340 ? 7.108 -9.987 -1.366 1.00 92.00 340 PHE A CA 1
ATOM 2550 C C . PHE A 1 340 ? 6.652 -11.241 -2.116 1.00 92.00 340 PHE A C 1
ATOM 2552 O O . PHE A 1 340 ? 6.577 -11.257 -3.348 1.00 92.00 340 PHE A O 1
ATOM 2559 N N . ARG A 1 341 ? 6.379 -12.320 -1.374 1.00 93.50 341 ARG A N 1
ATOM 2560 C CA . ARG A 1 341 ? 6.051 -13.634 -1.933 1.00 93.50 341 ARG A CA 1
ATOM 2561 C C . ARG A 1 341 ? 4.629 -14.049 -1.587 1.00 93.50 341 ARG A C 1
ATOM 2563 O O . ARG A 1 341 ? 4.327 -14.329 -0.432 1.00 93.50 341 ARG A O 1
ATOM 2570 N N . LEU A 1 342 ? 3.785 -14.189 -2.605 1.00 94.06 342 LEU A N 1
ATOM 2571 C CA . LEU A 1 342 ? 2.411 -14.673 -2.467 1.00 94.06 342 LEU A CA 1
ATOM 2572 C C . LEU A 1 342 ? 2.072 -15.656 -3.592 1.00 94.06 342 LEU A C 1
ATOM 2574 O O . LEU A 1 342 ? 2.459 -15.415 -4.728 1.00 94.06 342 LEU A O 1
ATOM 2578 N N . PRO A 1 343 ? 1.322 -16.741 -3.339 1.00 94.56 343 PRO A N 1
ATOM 2579 C CA . PRO A 1 343 ? 0.917 -17.683 -4.382 1.00 94.56 343 PRO A CA 1
ATOM 2580 C C . PRO A 1 343 ? 0.252 -17.021 -5.595 1.00 94.56 343 PRO A C 1
ATOM 2582 O O . PRO A 1 343 ? 0.636 -17.319 -6.726 1.00 94.56 343 PRO A O 1
ATOM 2585 N N . THR A 1 344 ? -0.703 -16.111 -5.389 1.00 96.19 344 THR A N 1
ATOM 2586 C CA . THR A 1 344 ? -1.309 -15.353 -6.492 1.00 96.19 344 THR A CA 1
ATOM 2587 C C . THR A 1 344 ? -1.475 -13.882 -6.149 1.00 96.19 344 THR A C 1
ATOM 2589 O O . THR A 1 344 ? -2.008 -13.555 -5.085 1.00 96.19 344 THR A O 1
ATOM 2592 N N . ILE A 1 345 ? -1.110 -13.017 -7.091 1.00 96.31 345 ILE A N 1
ATOM 2593 C CA . ILE A 1 345 ? -1.326 -11.571 -7.025 1.00 96.31 345 ILE A CA 1
ATOM 2594 C C . ILE A 1 345 ? -2.163 -11.186 -8.242 1.00 96.31 345 ILE A C 1
ATOM 2596 O O . ILE A 1 345 ? -1.721 -11.366 -9.377 1.00 96.31 345 ILE A O 1
ATOM 2600 N N . ASN A 1 346 ? -3.366 -10.674 -7.999 1.00 95.75 346 ASN A N 1
ATOM 2601 C CA . ASN A 1 346 ? -4.294 -10.260 -9.041 1.00 95.75 346 ASN A CA 1
ATOM 2602 C C . ASN A 1 346 ? -4.624 -8.781 -8.861 1.00 95.75 346 ASN A C 1
ATOM 2604 O O . ASN A 1 346 ? -5.139 -8.371 -7.820 1.00 95.75 346 ASN A O 1
ATOM 2608 N N . ILE A 1 347 ? -4.355 -7.990 -9.887 1.00 95.12 347 ILE A N 1
ATOM 2609 C CA . ILE A 1 347 ? -4.703 -6.576 -9.931 1.00 95.12 347 ILE A CA 1
ATOM 2610 C C . ILE A 1 347 ? -5.770 -6.439 -11.005 1.00 95.12 347 ILE A C 1
ATOM 2612 O O . ILE A 1 347 ? -5.568 -6.902 -12.129 1.00 95.12 347 ILE A O 1
ATOM 2616 N N . MET A 1 348 ? -6.921 -5.877 -10.641 1.00 92.50 348 MET A N 1
ATOM 2617 C CA . MET A 1 348 ? -8.006 -5.629 -11.588 1.00 92.50 348 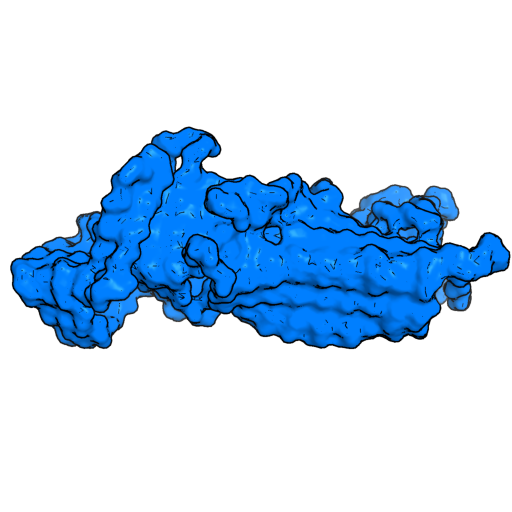MET A CA 1
ATOM 2618 C C . MET A 1 348 ? -8.700 -4.283 -11.344 1.00 92.50 348 MET A C 1
ATOM 2620 O O . MET A 1 348 ? -8.481 -3.689 -10.297 1.00 92.50 348 MET A O 1
ATOM 2624 N N . LEU A 1 349 ? -9.568 -3.820 -12.250 1.00 89.12 349 LEU A N 1
ATOM 2625 C CA . LEU A 1 349 ? -10.509 -2.707 -12.008 1.00 89.12 349 LEU A CA 1
ATOM 2626 C C . LEU A 1 349 ? -9.823 -1.433 -11.465 1.00 89.12 349 LEU A C 1
ATOM 2628 O O . LEU A 1 349 ? -10.126 -0.997 -10.353 1.00 89.12 349 LEU A O 1
ATOM 2632 N N . GLU A 1 350 ? -8.879 -0.862 -12.217 1.00 90.38 350 GLU A N 1
ATOM 2633 C CA . GLU A 1 350 ? -8.130 0.350 -11.822 1.00 90.38 350 GLU A CA 1
ATOM 2634 C C . GLU A 1 350 ? -7.247 0.183 -10.566 1.00 90.38 350 GLU A C 1
ATOM 2636 O O . GLU A 1 350 ? -6.848 1.158 -9.931 1.00 90.38 350 GLU A O 1
ATOM 2641 N N . GLY A 1 351 ? -6.926 -1.054 -10.174 1.00 92.12 351 GLY A N 1
ATOM 2642 C CA . GLY A 1 351 ? -6.021 -1.327 -9.058 1.00 92.12 351 GLY A CA 1
ATOM 2643 C C . GLY A 1 351 ? -4.587 -0.855 -9.333 1.00 92.12 351 GLY A C 1
ATOM 2644 O O . GLY A 1 351 ? -4.052 -1.036 -10.427 1.00 92.12 351 GLY A O 1
ATOM 2645 N N . ILE A 1 352 ? -3.933 -0.283 -8.319 1.00 94.12 352 ILE A N 1
ATOM 2646 C CA . ILE A 1 352 ? -2.569 0.245 -8.436 1.00 94.12 352 ILE A CA 1
ATOM 2647 C C . ILE A 1 352 ? -1.673 -0.360 -7.350 1.00 94.12 352 ILE A C 1
ATOM 2649 O O . ILE A 1 352 ? -1.966 -0.268 -6.156 1.00 94.12 352 ILE A O 1
ATOM 2653 N N . LEU A 1 353 ? -0.534 -0.930 -7.752 1.00 94.94 353 LEU A N 1
ATOM 2654 C CA . LEU A 1 353 ? 0.490 -1.475 -6.849 1.00 94.94 353 LEU A CA 1
ATOM 2655 C C . LEU A 1 353 ? 1.814 -0.710 -7.027 1.00 94.94 353 LEU A C 1
ATOM 2657 O O . LEU A 1 353 ? 2.701 -1.140 -7.773 1.00 94.94 353 LEU A O 1
ATOM 2661 N N . PRO A 1 354 ? 1.984 0.453 -6.376 1.00 94.25 354 PRO A N 1
ATOM 2662 C CA . PRO A 1 354 ? 3.254 1.153 -6.388 1.00 94.25 354 PRO A CA 1
ATOM 2663 C C . PRO A 1 354 ? 4.203 0.587 -5.327 1.00 94.25 354 PRO A C 1
ATOM 2665 O O . PRO A 1 354 ? 3.923 0.607 -4.130 1.00 94.25 354 PRO A O 1
ATOM 2668 N N . ILE A 1 355 ? 5.388 0.186 -5.768 1.00 92.69 355 ILE A N 1
ATOM 2669 C CA . ILE A 1 355 ? 6.512 -0.206 -4.923 1.00 92.69 355 ILE A CA 1
ATOM 2670 C C . ILE A 1 355 ? 7.456 0.992 -4.815 1.00 92.69 355 ILE A C 1
ATOM 2672 O O . ILE A 1 355 ? 8.030 1.462 -5.807 1.00 92.69 355 ILE A O 1
ATOM 2676 N N . ARG A 1 356 ? 7.570 1.544 -3.607 1.00 88.38 356 ARG A N 1
ATOM 2677 C CA . ARG A 1 356 ? 8.281 2.798 -3.324 1.00 88.38 356 ARG A CA 1
ATOM 2678 C C . ARG A 1 356 ? 9.458 2.567 -2.378 1.00 88.38 356 ARG A C 1
ATOM 2680 O O . ARG A 1 356 ? 9.523 1.571 -1.668 1.00 88.38 356 ARG A O 1
ATOM 2687 N N . LYS A 1 357 ? 10.384 3.535 -2.366 1.00 82.06 357 LYS A N 1
ATOM 2688 C CA . LYS A 1 357 ? 11.573 3.559 -1.490 1.00 82.06 357 LYS A CA 1
ATOM 2689 C C . LYS A 1 357 ? 12.421 2.283 -1.566 1.00 82.06 357 LYS A C 1
ATOM 2691 O O . LYS A 1 357 ? 12.876 1.779 -0.547 1.00 82.06 357 LYS A O 1
ATOM 2696 N N . ILE A 1 358 ? 12.620 1.759 -2.771 1.00 83.50 358 ILE A N 1
ATOM 2697 C CA . ILE A 1 358 ? 13.484 0.601 -3.001 1.00 83.50 358 ILE A CA 1
ATOM 2698 C C . ILE A 1 358 ? 14.938 1.019 -2.735 1.00 83.50 358 ILE A C 1
ATOM 2700 O O . ILE A 1 358 ? 15.535 1.715 -3.552 1.00 83.50 358 ILE A O 1
ATOM 2704 N N . GLU A 1 359 ? 15.459 0.675 -1.553 1.00 80.75 359 GLU A N 1
ATOM 2705 C CA . GLU A 1 359 ? 16.850 0.936 -1.138 1.00 80.75 359 GLU A CA 1
ATOM 2706 C C . GLU A 1 359 ? 17.772 -0.260 -1.418 1.00 80.75 359 GLU A C 1
ATOM 2708 O O . GLU A 1 359 ? 18.970 -0.090 -1.637 1.00 80.75 359 GLU A O 1
ATOM 2713 N N . THR A 1 360 ? 17.198 -1.462 -1.429 1.00 82.19 360 THR A N 1
ATOM 2714 C CA . THR A 1 360 ? 17.840 -2.741 -1.740 1.00 82.19 360 THR A CA 1
ATOM 2715 C C . THR A 1 360 ? 17.021 -3.476 -2.791 1.00 82.19 360 THR A C 1
ATOM 2717 O O . THR A 1 360 ? 15.864 -3.131 -3.016 1.00 82.19 360 THR A O 1
ATOM 2720 N N . ASP A 1 361 ? 17.591 -4.520 -3.389 1.00 84.62 361 ASP A N 1
ATOM 2721 C CA . ASP A 1 361 ? 16.882 -5.364 -4.348 1.00 84.62 361 ASP A CA 1
ATOM 2722 C C . ASP A 1 361 ? 15.538 -5.847 -3.779 1.00 84.62 361 ASP A C 1
ATOM 2724 O O . ASP A 1 361 ? 15.488 -6.473 -2.720 1.00 84.62 361 ASP A O 1
ATOM 2728 N N . PHE A 1 362 ? 14.450 -5.526 -4.484 1.00 90.69 362 PHE A N 1
ATOM 2729 C CA . PHE A 1 362 ? 13.098 -5.945 -4.131 1.00 90.69 362 PHE A CA 1
ATOM 2730 C C . 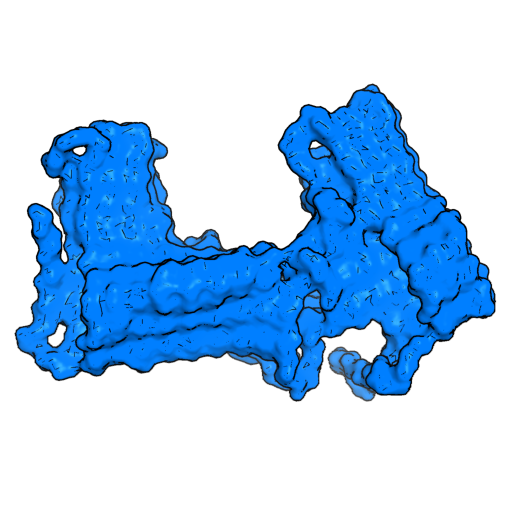PHE A 1 362 ? 12.651 -7.079 -5.048 1.00 90.69 362 PHE A C 1
ATOM 2732 O O . PHE A 1 362 ? 12.759 -6.948 -6.271 1.00 90.69 362 PHE A O 1
ATOM 2739 N N . THR A 1 363 ? 12.122 -8.164 -4.483 1.00 93.31 363 THR A N 1
ATOM 2740 C CA . THR A 1 363 ? 11.660 -9.325 -5.257 1.00 93.31 363 THR A CA 1
ATOM 2741 C C . THR A 1 363 ? 10.168 -9.546 -5.066 1.00 93.31 363 THR A C 1
ATOM 2743 O O . THR A 1 363 ? 9.707 -9.752 -3.946 1.00 93.31 363 THR A O 1
ATOM 2746 N N . ILE A 1 364 ? 9.414 -9.559 -6.166 1.00 94.69 364 ILE A N 1
ATOM 2747 C CA . ILE A 1 364 ? 8.031 -10.045 -6.198 1.00 94.69 364 ILE A CA 1
ATOM 2748 C C . ILE A 1 364 ? 8.067 -11.506 -6.631 1.00 94.69 364 ILE A C 1
ATOM 2750 O O . ILE A 1 364 ? 8.538 -11.800 -7.729 1.00 94.69 364 ILE A O 1
ATOM 2754 N N . SER A 1 365 ? 7.537 -12.410 -5.812 1.00 94.81 365 SER A N 1
ATOM 2755 C CA . SER A 1 365 ? 7.472 -13.835 -6.140 1.00 94.81 365 SER A CA 1
ATOM 2756 C C . SER A 1 365 ? 6.035 -14.347 -6.126 1.00 94.81 365 SER A C 1
ATOM 2758 O O . SER A 1 365 ? 5.375 -14.281 -5.089 1.00 94.81 365 SER A O 1
ATOM 2760 N N . ALA A 1 366 ? 5.555 -14.911 -7.238 1.00 96.06 366 ALA A N 1
ATOM 2761 C CA . ALA A 1 366 ? 4.209 -15.488 -7.301 1.00 96.06 366 ALA A CA 1
ATOM 2762 C C . ALA A 1 366 ? 4.088 -16.718 -8.202 1.00 96.06 366 ALA A C 1
ATOM 2764 O O . ALA A 1 366 ? 4.778 -16.849 -9.201 1.00 96.06 366 ALA A O 1
ATOM 2765 N N . ALA A 1 367 ? 3.172 -17.642 -7.914 1.00 96.44 367 ALA A N 1
ATOM 2766 C CA . ALA A 1 367 ? 2.860 -18.684 -8.896 1.00 96.44 367 ALA A CA 1
ATOM 2767 C C . ALA A 1 367 ? 2.135 -18.073 -10.107 1.00 96.44 367 ALA A C 1
ATOM 2769 O O . ALA A 1 367 ? 2.449 -18.421 -11.247 1.00 96.44 367 ALA A O 1
ATOM 2770 N N . PHE A 1 368 ? 1.229 -17.126 -9.847 1.00 97.00 368 PHE A N 1
ATOM 2771 C CA . PHE A 1 368 ? 0.475 -16.392 -10.859 1.00 97.00 368 PHE A CA 1
ATOM 2772 C C . PHE A 1 368 ? 0.455 -14.894 -10.530 1.00 97.00 368 PHE A C 1
ATOM 2774 O O . PHE A 1 368 ? 0.003 -14.505 -9.451 1.00 97.00 368 PHE A O 1
ATOM 2781 N N . LEU A 1 369 ? 0.927 -14.069 -11.463 1.00 97.06 369 LEU A N 1
ATOM 2782 C CA . LEU A 1 369 ? 0.812 -12.611 -11.419 1.00 97.06 369 LEU A CA 1
ATOM 2783 C C . LEU A 1 369 ? -0.075 -12.158 -12.580 1.00 97.06 369 LEU A C 1
ATOM 2785 O O . LEU A 1 369 ? 0.279 -12.379 -13.738 1.00 97.06 369 LEU A O 1
ATOM 2789 N N . GLN A 1 370 ? -1.219 -11.552 -12.272 1.00 95.75 370 GLN A N 1
ATOM 2790 C CA . GLN A 1 370 ? -2.195 -11.116 -13.270 1.00 95.75 370 GLN A CA 1
ATOM 2791 C C . GLN A 1 370 ? -2.476 -9.620 -13.134 1.00 95.75 370 GLN A C 1
ATOM 2793 O O . GLN A 1 370 ? -2.859 -9.159 -12.058 1.00 95.75 370 GLN A O 1
ATOM 2798 N N . LEU A 1 371 ? -2.308 -8.889 -14.234 1.00 95.25 371 LEU A N 1
ATOM 2799 C CA . LEU A 1 371 ? -2.774 -7.518 -14.428 1.00 95.25 371 LEU A CA 1
ATOM 2800 C C . LEU A 1 371 ? -3.868 -7.587 -15.498 1.00 95.25 371 LEU A C 1
ATOM 2802 O O . LEU A 1 371 ? -3.626 -8.134 -16.578 1.00 95.25 371 LEU A O 1
ATOM 2806 N N . LYS A 1 372 ? -5.074 -7.132 -15.165 1.00 91.69 372 LYS A N 1
ATOM 2807 C CA . LYS A 1 372 ? -6.254 -7.196 -16.035 1.00 91.69 372 LYS A CA 1
ATOM 2808 C C . LYS A 1 372 ? -6.377 -5.939 -16.924 1.00 91.69 372 LYS A C 1
ATOM 2810 O O . LYS A 1 372 ? -5.407 -5.572 -17.586 1.00 91.69 372 LYS A O 1
ATOM 2815 N N . TYR A 1 373 ? -7.552 -5.316 -16.989 1.00 85.81 373 TYR A N 1
ATOM 2816 C CA . TYR A 1 373 ? -7.804 -4.126 -17.799 1.00 85.81 373 TYR A CA 1
ATOM 2817 C C . TYR A 1 373 ? -7.757 -2.840 -16.947 1.00 85.81 373 TYR A C 1
ATOM 2819 O O . TYR A 1 373 ? -8.595 -2.650 -16.066 1.00 85.81 373 TYR A O 1
ATOM 2827 N N . GLU A 1 374 ? -6.856 -1.916 -17.305 1.00 87.19 374 GLU A N 1
ATOM 2828 C CA . GLU A 1 374 ? -6.619 -0.595 -16.679 1.00 87.19 374 GLU A CA 1
ATOM 2829 C C . GLU A 1 374 ? -5.905 -0.601 -15.313 1.00 87.19 374 GLU A C 1
ATOM 2831 O O . GLU A 1 374 ? -6.160 0.255 -14.474 1.00 87.19 374 GLU A O 1
ATOM 2836 N N . GLU A 1 375 ? -4.963 -1.511 -15.071 1.00 92.19 375 GLU A N 1
ATOM 2837 C CA . GLU A 1 375 ? -4.186 -1.557 -13.822 1.00 92.19 375 GLU A CA 1
ATOM 2838 C C . GLU A 1 375 ? -2.722 -1.195 -14.013 1.00 92.19 375 GLU A C 1
ATOM 2840 O O . GLU A 1 375 ? -2.140 -1.425 -15.072 1.00 92.19 375 GLU A O 1
ATOM 2845 N N . SER A 1 376 ? -2.095 -0.709 -12.940 1.00 92.81 376 SER A N 1
ATOM 2846 C CA . SER A 1 376 ? -0.698 -0.283 -12.989 1.00 92.81 376 SER A CA 1
ATOM 2847 C C . SER A 1 376 ? 0.124 -0.835 -11.826 1.00 92.81 376 SER A C 1
ATOM 2849 O O . SER A 1 376 ? -0.182 -0.620 -10.649 1.00 92.81 376 SER A O 1
ATOM 2851 N N . ILE A 1 377 ? 1.237 -1.494 -12.146 1.00 95.50 377 ILE A N 1
ATOM 2852 C CA . ILE A 1 377 ? 2.328 -1.751 -11.201 1.00 95.50 377 ILE A CA 1
ATOM 2853 C C . ILE A 1 377 ? 3.418 -0.732 -11.464 1.00 95.50 377 ILE A C 1
ATOM 2855 O O . ILE A 1 377 ? 3.845 -0.550 -12.603 1.00 95.50 377 ILE A O 1
ATOM 2859 N N . TYR A 1 378 ? 3.930 -0.123 -10.397 1.00 93.88 378 TYR A N 1
ATOM 2860 C CA . TYR A 1 378 ? 5.054 0.784 -10.530 1.00 93.88 378 TYR A CA 1
ATOM 2861 C C . TYR A 1 378 ? 6.224 0.410 -9.636 1.00 93.88 378 TYR A C 1
ATOM 2863 O O . TYR A 1 378 ? 6.052 0.310 -8.425 1.00 93.88 378 TYR A O 1
ATOM 2871 N N . MET A 1 379 ? 7.445 0.371 -10.167 1.00 93.12 379 MET A N 1
ATOM 2872 C CA . MET A 1 379 ? 8.641 0.085 -9.362 1.00 93.12 379 MET A CA 1
ATOM 2873 C C . MET A 1 379 ? 9.879 0.838 -9.852 1.00 93.12 379 MET A C 1
ATOM 2875 O O . MET A 1 379 ? 9.949 1.262 -10.999 1.00 93.12 379 MET A O 1
ATOM 2879 N N . ASN A 1 380 ? 10.847 1.055 -8.958 1.00 91.88 380 ASN A N 1
ATOM 2880 C CA . ASN A 1 380 ? 12.137 1.651 -9.322 1.00 91.88 380 ASN A CA 1
ATOM 2881 C C . ASN A 1 380 ? 13.083 0.596 -9.900 1.00 91.88 380 ASN A C 1
ATOM 2883 O O . ASN A 1 380 ? 13.466 0.675 -11.067 1.00 91.88 380 ASN A O 1
ATOM 2887 N N . HIS A 1 381 ? 13.429 -0.400 -9.087 1.00 93.12 381 HIS A N 1
ATOM 2888 C CA . HIS A 1 381 ? 14.250 -1.516 -9.512 1.00 93.12 381 HIS A CA 1
ATOM 2889 C C . HIS A 1 381 ? 13.917 -2.799 -8.763 1.00 93.12 381 HIS A C 1
ATOM 2891 O O . HIS A 1 381 ? 13.403 -2.734 -7.651 1.00 93.12 381 HIS A O 1
ATOM 2897 N N . GLY A 1 382 ? 14.182 -3.958 -9.364 1.00 93.81 382 GLY A N 1
ATOM 2898 C CA . GLY A 1 382 ? 13.977 -5.234 -8.685 1.00 93.81 382 GLY A CA 1
ATOM 2899 C C . GLY A 1 382 ? 13.748 -6.427 -9.606 1.00 93.81 382 GLY A C 1
ATOM 2900 O O . GLY A 1 382 ? 13.977 -6.385 -10.819 1.00 93.81 382 GLY A O 1
ATOM 2901 N N . PHE A 1 383 ? 13.284 -7.506 -8.991 1.00 95.25 383 PHE A N 1
ATOM 2902 C CA . PHE A 1 383 ? 13.124 -8.823 -9.583 1.00 95.25 383 PHE A CA 1
ATOM 2903 C C . PHE A 1 383 ? 11.661 -9.255 -9.500 1.00 95.25 383 PHE A C 1
ATOM 2905 O O . PHE A 1 383 ? 10.994 -9.059 -8.488 1.00 95.25 383 PHE A O 1
ATOM 2912 N N . VAL A 1 384 ? 11.159 -9.854 -10.572 1.00 97.00 384 VAL A N 1
ATOM 2913 C CA . VAL A 1 384 ? 9.825 -10.452 -10.614 1.00 97.00 384 VAL A CA 1
ATOM 2914 C C . VAL A 1 384 ? 9.996 -11.909 -10.998 1.00 97.00 384 VAL A C 1
ATOM 2916 O O . VAL A 1 384 ? 10.381 -12.227 -12.123 1.00 97.00 384 VAL A O 1
ATOM 2919 N N . GLU A 1 385 ? 9.726 -12.800 -10.058 1.00 96.94 385 GLU A N 1
ATOM 2920 C CA . GLU A 1 385 ? 9.836 -14.240 -10.236 1.00 96.94 385 GLU A CA 1
ATOM 2921 C C . GLU A 1 385 ? 8.444 -14.851 -10.219 1.00 96.94 385 GLU A C 1
ATOM 2923 O O . GLU A 1 385 ? 7.754 -14.816 -9.199 1.00 96.94 385 GLU A O 1
ATOM 2928 N N . ALA A 1 386 ? 8.007 -15.420 -11.341 1.00 97.50 386 ALA A N 1
ATOM 2929 C CA . ALA A 1 386 ? 6.692 -16.029 -11.376 1.00 97.50 386 ALA A CA 1
ATOM 2930 C C . ALA A 1 386 ? 6.587 -17.318 -12.180 1.00 97.50 386 ALA A C 1
ATOM 2932 O O . ALA A 1 386 ? 7.362 -17.579 -13.095 1.00 97.50 386 ALA A O 1
ATOM 2933 N N . GLY A 1 387 ? 5.599 -18.149 -11.850 1.00 97.06 387 GLY A N 1
ATOM 2934 C CA . GLY A 1 387 ? 5.247 -19.304 -12.679 1.00 97.06 387 GLY A CA 1
ATOM 2935 C C . GLY A 1 387 ? 4.628 -18.857 -14.005 1.00 97.06 387 GLY A C 1
ATOM 2936 O O . GLY A 1 387 ? 5.076 -19.255 -15.083 1.00 97.06 387 GLY A O 1
ATOM 2937 N N . GLU A 1 388 ? 3.622 -17.994 -13.920 1.00 97.62 388 GLU A N 1
ATOM 2938 C CA . GLU A 1 388 ? 2.949 -17.366 -15.053 1.00 97.62 388 GLU A CA 1
ATOM 2939 C C . GLU A 1 388 ? 2.714 -15.880 -14.773 1.00 97.62 388 GLU A C 1
ATOM 2941 O O . GLU A 1 388 ? 2.330 -15.504 -13.663 1.00 97.62 388 GLU A O 1
ATOM 2946 N N . ILE A 1 389 ? 2.955 -15.054 -15.791 1.00 97.88 389 ILE A N 1
ATOM 2947 C CA . ILE A 1 389 ? 2.631 -13.627 -15.786 1.00 97.88 389 ILE A CA 1
ATOM 2948 C C . ILE A 1 389 ? 1.687 -13.361 -16.951 1.00 97.88 389 ILE A C 1
ATOM 2950 O O . ILE A 1 389 ? 1.985 -13.756 -18.084 1.00 97.88 389 ILE A O 1
ATOM 2954 N N . ASP A 1 390 ? 0.584 -12.687 -16.658 1.00 96.81 390 ASP A N 1
ATOM 2955 C CA . ASP A 1 390 ? -0.419 -12.265 -17.625 1.00 96.81 390 ASP A CA 1
ATOM 2956 C C . ASP A 1 390 ? -0.674 -10.764 -17.460 1.00 96.81 390 ASP A C 1
ATOM 2958 O O . ASP A 1 390 ? -1.087 -10.323 -16.387 1.00 96.81 390 ASP A O 1
ATOM 2962 N N . ILE A 1 391 ? -0.360 -9.985 -18.494 1.00 96.56 391 ILE A N 1
ATOM 2963 C CA . ILE A 1 391 ? -0.613 -8.543 -18.548 1.00 96.56 391 ILE A CA 1
ATOM 2964 C C . ILE A 1 391 ? -1.577 -8.309 -19.706 1.00 96.56 391 ILE A C 1
ATOM 2966 O O . ILE A 1 391 ? -1.161 -8.342 -20.869 1.00 96.56 391 ILE A O 1
ATOM 2970 N N . GLU A 1 392 ? -2.853 -8.103 -19.392 1.00 94.94 392 GLU A N 1
ATOM 2971 C CA . GLU A 1 392 ? -3.892 -7.868 -20.393 1.00 94.94 392 GLU A CA 1
ATOM 2972 C C . GLU A 1 392 ? -3.770 -6.469 -21.027 1.00 94.94 392 GLU A C 1
ATOM 2974 O O . GLU A 1 392 ? -2.901 -5.658 -20.699 1.00 94.94 392 GLU A O 1
ATOM 2979 N N . THR A 1 393 ? -4.623 -6.201 -22.019 1.00 92.06 393 THR A N 1
ATOM 2980 C CA . THR A 1 393 ? -4.649 -4.911 -22.723 1.00 92.06 393 THR A CA 1
ATOM 2981 C C . THR A 1 393 ? -4.906 -3.778 -21.730 1.00 92.06 393 THR A C 1
ATOM 2983 O O . THR A 1 393 ? -5.733 -3.947 -20.849 1.00 92.06 393 THR A O 1
ATOM 2986 N N . THR A 1 394 ? -4.222 -2.641 -21.916 1.00 89.69 394 THR A N 1
ATOM 2987 C CA . THR A 1 394 ? -4.191 -1.451 -21.029 1.00 89.69 394 THR A CA 1
ATOM 2988 C C . THR A 1 394 ? -3.554 -1.640 -19.651 1.00 89.69 394 THR A C 1
ATOM 2990 O O . THR A 1 394 ? -3.223 -0.628 -19.039 1.00 89.69 394 THR A O 1
ATOM 2993 N N . GLY A 1 395 ? -3.282 -2.873 -19.211 1.00 93.69 395 GLY A N 1
ATOM 2994 C CA . GLY A 1 395 ? -2.444 -3.130 -18.042 1.00 93.69 395 GLY A CA 1
ATOM 2995 C C . GLY A 1 395 ? -1.016 -2.607 -18.246 1.00 93.69 395 GLY A C 1
ATOM 2996 O O . GLY A 1 395 ? -0.420 -2.778 -19.315 1.00 93.69 395 GLY A O 1
ATOM 2997 N N . GLU A 1 396 ? -0.461 -1.962 -17.227 1.00 94.88 396 GLU A N 1
ATOM 2998 C CA . GLU A 1 396 ? 0.822 -1.269 -17.276 1.00 94.88 396 GLU A CA 1
ATOM 2999 C C . GLU A 1 396 ? 1.767 -1.758 -16.170 1.00 94.88 396 GLU A C 1
ATOM 3001 O O . GLU A 1 396 ? 1.437 -1.799 -14.985 1.00 94.88 396 GLU A O 1
ATOM 3006 N N . PHE A 1 397 ? 2.994 -2.091 -16.554 1.00 96.38 397 PHE A N 1
ATOM 3007 C CA . PHE A 1 397 ? 4.103 -2.306 -15.637 1.00 96.38 397 PHE A CA 1
ATOM 3008 C C . PHE A 1 397 ? 5.169 -1.245 -15.908 1.00 96.38 397 PHE A C 1
ATOM 3010 O O . PHE A 1 397 ? 6.010 -1.416 -16.795 1.00 96.38 397 PHE A O 1
ATOM 3017 N N . SER A 1 398 ? 5.134 -0.153 -15.144 1.00 96.19 398 SER A N 1
ATOM 3018 C CA . SER A 1 398 ? 5.921 1.042 -15.441 1.00 96.19 398 SER A CA 1
ATOM 3019 C C . SER A 1 398 ? 7.066 1.288 -14.462 1.00 96.19 398 SER A C 1
ATOM 3021 O O . SER A 1 398 ? 6.931 1.277 -13.231 1.00 96.19 398 SER A O 1
ATOM 3023 N N . LEU A 1 399 ? 8.228 1.563 -15.045 1.00 95.38 399 LEU A N 1
ATOM 3024 C CA . LEU A 1 399 ? 9.443 2.016 -14.382 1.00 95.38 399 LEU A CA 1
ATOM 3025 C C . LEU A 1 399 ? 9.907 3.378 -14.928 1.00 95.38 399 LEU A C 1
ATOM 3027 O O . LEU A 1 399 ? 11.087 3.735 -14.802 1.00 95.38 399 LEU A O 1
ATOM 3031 N N . GLU A 1 400 ? 9.002 4.136 -15.552 1.00 95.19 400 GLU A N 1
ATOM 3032 C CA . GLU A 1 400 ? 9.282 5.445 -16.140 1.00 95.19 400 GLU A CA 1
ATOM 3033 C C . GLU A 1 400 ? 9.905 6.405 -15.118 1.00 95.19 400 GLU A C 1
ATOM 3035 O O . GLU A 1 400 ? 9.368 6.658 -14.036 1.00 95.19 400 GLU A O 1
ATOM 3040 N N . GLY A 1 401 ? 11.068 6.964 -15.462 1.00 93.62 401 GLY A N 1
ATOM 3041 C CA . GLY A 1 401 ? 11.713 8.006 -14.665 1.00 93.62 401 GLY A CA 1
ATOM 3042 C C . GLY A 1 401 ? 12.224 7.576 -13.301 1.00 93.62 401 GLY A C 1
ATOM 3043 O O . GLY A 1 401 ? 12.598 8.435 -12.500 1.00 93.62 401 GLY A O 1
ATOM 3044 N N . ARG A 1 402 ? 12.205 6.275 -13.000 1.00 93.75 402 ARG A N 1
ATOM 3045 C CA . ARG A 1 402 ? 12.581 5.760 -11.683 1.00 93.75 402 ARG A CA 1
ATOM 3046 C C . ARG A 1 402 ? 14.029 5.298 -11.589 1.00 93.75 402 ARG A C 1
ATOM 3048 O O . ARG A 1 402 ? 14.404 4.718 -10.587 1.00 93.75 402 ARG A O 1
ATOM 3055 N N . GLY A 1 403 ? 14.852 5.560 -12.592 1.00 93.88 403 GLY A N 1
ATOM 3056 C CA . GLY A 1 403 ? 16.296 5.367 -12.531 1.00 93.88 403 GLY A CA 1
ATOM 3057 C C . GLY A 1 403 ? 17.001 6.492 -11.773 1.00 93.88 403 GLY A C 1
ATOM 3058 O O . GLY A 1 403 ? 16.480 7.069 -10.815 1.00 93.88 403 GLY A O 1
ATOM 3059 N N . HIS A 1 404 ? 18.214 6.830 -12.205 1.00 95.38 404 HIS A N 1
ATOM 3060 C CA . HIS A 1 404 ? 18.956 7.921 -11.587 1.00 95.38 404 HIS A CA 1
ATOM 3061 C C . HIS A 1 404 ? 18.290 9.280 -11.867 1.00 95.38 404 HIS A C 1
ATOM 3063 O O . HIS A 1 404 ? 17.901 9.557 -13.008 1.00 95.38 404 HIS A O 1
ATOM 3069 N N . PRO A 1 405 ? 18.188 10.160 -10.855 1.00 95.12 405 PRO A N 1
ATOM 3070 C CA . PRO A 1 405 ? 17.631 11.495 -11.037 1.00 95.12 405 PRO A CA 1
ATOM 3071 C C . PRO A 1 405 ? 18.558 12.377 -11.890 1.00 95.12 405 PRO A C 1
ATOM 3073 O O . PRO A 1 405 ? 19.676 11.991 -12.238 1.00 95.12 405 PRO A O 1
ATOM 3076 N N . ALA A 1 406 ? 18.093 13.581 -12.230 1.00 94.81 406 ALA A N 1
ATOM 3077 C CA . ALA A 1 406 ? 18.832 14.545 -13.047 1.00 94.81 406 ALA A CA 1
ATOM 3078 C C . ALA A 1 406 ? 20.288 14.735 -12.577 1.00 94.81 406 ALA A C 1
ATOM 3080 O O . ALA A 1 406 ? 20.552 14.864 -11.378 1.00 94.81 406 ALA A O 1
ATOM 3081 N N . MET A 1 407 ? 21.224 14.786 -13.531 1.00 94.12 407 MET A N 1
ATOM 3082 C CA . MET A 1 407 ? 22.674 14.899 -13.298 1.00 94.12 407 MET A CA 1
ATOM 3083 C C . MET A 1 407 ? 23.300 13.765 -12.458 1.00 94.12 407 MET A C 1
ATOM 3085 O O . MET A 1 407 ? 24.415 13.927 -11.962 1.00 94.12 407 MET A O 1
ATOM 3089 N N . GLN A 1 408 ? 22.622 12.625 -12.291 1.00 95.31 408 GLN A N 1
ATOM 3090 C CA . GLN A 1 408 ? 23.145 11.454 -11.581 1.00 95.31 408 GLN A CA 1
ATOM 3091 C C . GLN A 1 408 ? 23.160 10.200 -12.466 1.00 95.31 408 GLN A C 1
ATOM 3093 O O . GLN A 1 408 ? 22.439 10.101 -13.461 1.00 95.31 408 GLN A O 1
ATOM 3098 N N . GLY A 1 409 ? 23.991 9.232 -12.076 1.00 94.56 409 GLY A N 1
ATOM 3099 C CA . GLY A 1 409 ? 24.193 7.963 -12.778 1.00 94.56 409 GLY A CA 1
ATOM 3100 C C . GLY A 1 409 ? 25.519 7.892 -13.553 1.00 94.56 409 GLY A C 1
ATOM 3101 O O . GLY A 1 409 ? 26.150 8.925 -13.788 1.00 94.56 409 GLY A O 1
ATOM 3102 N N . PRO A 1 410 ? 25.975 6.688 -13.947 1.00 94.31 410 PRO A N 1
ATOM 3103 C CA . PRO A 1 410 ? 27.269 6.494 -14.614 1.00 94.31 410 PRO A CA 1
ATOM 3104 C C . PRO A 1 410 ? 27.406 7.219 -15.960 1.00 94.31 410 PRO A C 1
ATOM 3106 O O . PRO A 1 410 ? 28.507 7.603 -16.345 1.00 94.31 410 PRO A O 1
ATOM 3109 N N . GLY A 1 411 ? 26.291 7.423 -16.661 1.00 94.38 411 GLY A N 1
ATOM 3110 C CA . GLY A 1 411 ? 26.205 8.134 -17.934 1.00 94.38 411 GLY A CA 1
ATOM 3111 C C . GLY A 1 411 ? 25.456 9.459 -17.813 1.00 94.38 411 GLY A C 1
ATOM 3112 O O . GLY A 1 411 ? 24.792 9.867 -18.764 1.00 94.38 411 GLY A O 1
ATOM 3113 N N . ALA A 1 412 ? 25.480 10.110 -16.647 1.00 94.62 412 ALA A N 1
ATOM 3114 C CA . ALA A 1 412 ? 24.763 11.365 -16.433 1.00 94.62 412 ALA A CA 1
ATOM 3115 C C . ALA A 1 412 ? 25.135 12.431 -17.476 1.00 94.62 412 ALA A C 1
ATOM 3117 O O . ALA A 1 412 ? 26.312 12.665 -17.762 1.00 94.62 412 ALA A O 1
ATOM 3118 N N . GLY A 1 413 ? 24.128 13.119 -18.015 1.00 90.38 413 GLY A N 1
ATOM 3119 C CA . GLY A 1 413 ? 24.365 14.251 -18.906 1.00 90.38 413 GLY A CA 1
ATOM 3120 C C . GLY A 1 413 ? 25.044 15.412 -18.167 1.00 90.38 413 GLY A C 1
ATOM 3121 O O . GLY A 1 413 ? 24.669 15.757 -17.048 1.00 90.38 413 GLY A O 1
ATOM 3122 N N . ALA A 1 414 ? 26.024 16.060 -18.800 1.00 89.19 414 ALA A N 1
ATOM 3123 C CA . ALA A 1 414 ? 26.614 17.309 -18.316 1.00 89.19 414 ALA A CA 1
ATOM 3124 C C . ALA A 1 414 ? 25.992 18.516 -19.037 1.00 89.19 414 ALA A C 1
ATOM 3126 O O . ALA A 1 414 ? 25.767 18.477 -20.245 1.00 89.19 414 ALA A O 1
ATOM 3127 N N . GLY A 1 415 ? 25.722 19.610 -18.321 1.00 88.44 415 GLY A N 1
ATOM 3128 C CA . GLY A 1 415 ? 25.153 20.818 -18.929 1.00 88.44 415 GLY A CA 1
ATOM 3129 C C . GLY A 1 415 ? 23.786 20.561 -19.572 1.00 88.44 415 GLY A C 1
ATOM 3130 O O . GLY A 1 415 ? 22.821 20.323 -18.862 1.00 88.44 415 GLY A O 1
ATOM 3131 N N . LEU A 1 416 ? 23.704 20.623 -20.902 1.00 89.25 416 LEU A N 1
ATOM 3132 C CA . LEU A 1 416 ? 22.469 20.424 -21.680 1.00 89.25 416 LEU A CA 1
ATOM 3133 C C . LEU A 1 416 ? 22.387 19.038 -22.345 1.00 89.25 416 LEU A C 1
ATOM 3135 O O . LEU A 1 416 ? 21.494 18.790 -23.157 1.00 89.25 416 LEU A O 1
ATOM 3139 N N . ASN A 1 417 ? 23.320 18.143 -22.023 1.00 92.62 417 ASN A N 1
ATOM 3140 C CA . ASN A 1 417 ? 23.440 16.839 -22.664 1.00 92.62 417 ASN A CA 1
ATOM 3141 C C . ASN A 1 417 ? 22.368 15.857 -22.177 1.00 92.62 417 ASN A C 1
ATOM 3143 O O . ASN A 1 417 ? 21.934 15.914 -21.025 1.00 92.62 417 ASN A O 1
ATOM 3147 N N . GLY A 1 418 ? 21.978 14.923 -23.042 1.00 93.06 418 GLY A N 1
ATOM 3148 C CA . GLY A 1 418 ? 21.070 13.832 -22.684 1.00 93.06 418 GLY A CA 1
ATOM 3149 C C . GLY A 1 418 ? 21.734 12.766 -21.808 1.00 93.06 418 GLY A C 1
ATOM 3150 O O . GLY A 1 418 ? 22.957 12.623 -21.802 1.00 93.06 418 GLY A O 1
ATOM 3151 N N . GLY A 1 419 ? 20.920 11.997 -21.084 1.00 95.31 419 GLY A N 1
ATOM 3152 C CA . GLY A 1 419 ? 21.380 10.845 -20.311 1.00 95.31 419 GLY A CA 1
ATOM 3153 C C . GLY A 1 419 ? 21.938 9.722 -21.195 1.00 95.31 419 GLY A C 1
ATOM 3154 O O . GLY A 1 419 ? 21.405 9.442 -22.269 1.00 95.31 419 GLY A O 1
ATOM 3155 N N . SER A 1 420 ? 23.028 9.126 -20.713 1.00 95.94 420 SER A N 1
ATOM 3156 C CA . SER A 1 420 ? 23.742 7.905 -21.114 1.00 95.94 420 SER A CA 1
ATOM 3157 C C . SER A 1 420 ? 23.160 6.575 -20.624 1.00 95.94 420 SER A C 1
ATOM 3159 O O . SER A 1 420 ? 23.253 6.350 -19.428 1.00 95.94 420 SER A O 1
ATOM 3161 N N . TYR A 1 421 ? 22.640 5.671 -21.454 1.00 94.44 421 TYR A N 1
ATOM 3162 C CA . TYR A 1 421 ? 22.496 4.237 -21.127 1.00 94.44 421 TYR A CA 1
ATOM 3163 C C . TYR A 1 421 ? 22.207 3.444 -22.397 1.00 94.44 421 TYR A C 1
ATOM 3165 O O . TYR A 1 421 ? 21.374 3.893 -23.169 1.00 94.44 421 TYR A O 1
ATOM 3173 N N . GLY A 1 422 ? 22.847 2.293 -22.643 1.00 90.00 422 GLY A N 1
ATOM 3174 C CA . GLY A 1 422 ? 22.625 1.512 -23.874 1.00 90.00 422 GLY A CA 1
ATOM 3175 C C . GLY A 1 422 ? 23.273 2.117 -25.124 1.00 90.00 422 GLY A C 1
ATOM 3176 O O . GLY A 1 422 ? 24.154 1.496 -25.722 1.00 90.00 422 GLY A O 1
ATOM 3177 N N . GLY A 1 423 ? 22.847 3.331 -25.466 1.00 90.50 423 GLY A N 1
ATOM 3178 C CA . GLY A 1 423 ? 23.480 4.256 -26.402 1.00 90.50 423 GLY A CA 1
ATOM 3179 C C . GLY A 1 423 ? 23.977 5.529 -25.706 1.00 90.50 423 GLY A C 1
ATOM 3180 O O . GLY A 1 423 ? 24.073 5.587 -24.480 1.00 90.50 423 GLY A O 1
ATOM 3181 N N . VAL A 1 424 ? 24.279 6.556 -26.503 1.00 92.81 424 VAL A N 1
ATOM 3182 C CA . VAL A 1 424 ? 24.861 7.832 -26.048 1.00 92.81 424 VAL A CA 1
ATOM 3183 C C . VAL A 1 424 ? 23.820 8.941 -26.164 1.00 92.81 424 VAL A C 1
ATOM 3185 O O . VAL A 1 424 ? 23.214 9.111 -27.219 1.00 92.81 424 VAL A O 1
ATOM 3188 N N . GLY A 1 425 ? 23.569 9.681 -25.089 1.00 90.94 425 GLY A N 1
ATOM 3189 C CA . GLY A 1 425 ? 22.689 10.846 -25.098 1.00 90.94 425 GLY A CA 1
ATOM 3190 C C . GLY A 1 425 ? 23.320 11.987 -25.891 1.00 90.94 425 GLY A C 1
ATOM 3191 O O . GLY A 1 425 ? 24.542 12.063 -26.024 1.00 90.94 425 GLY A O 1
ATOM 3192 N N . TYR A 1 426 ? 22.509 12.897 -26.425 1.00 91.38 426 TYR A N 1
ATOM 3193 C CA . TYR A 1 426 ? 23.051 13.988 -27.236 1.00 91.38 426 TYR A CA 1
ATOM 3194 C C . TYR A 1 426 ? 24.106 14.807 -26.472 1.00 91.38 426 TYR A C 1
ATOM 3196 O O . TYR A 1 426 ? 23.886 15.183 -25.319 1.00 91.38 426 TYR A O 1
ATOM 3204 N N . GLY A 1 427 ? 25.238 15.087 -27.126 1.00 86.38 427 GLY A N 1
ATOM 3205 C CA . GLY A 1 427 ? 26.373 15.819 -26.553 1.00 86.38 427 GLY A CA 1
ATOM 3206 C C . GLY A 1 427 ? 27.235 15.006 -25.577 1.00 86.38 427 GLY A C 1
ATOM 3207 O O . GLY A 1 427 ? 28.232 15.528 -25.077 1.00 86.38 427 GLY A O 1
ATOM 3208 N N . GLY A 1 428 ? 26.863 13.753 -25.291 1.00 83.69 428 GLY A N 1
ATOM 3209 C CA . GLY A 1 428 ? 27.655 12.807 -24.506 1.00 83.69 428 GLY A CA 1
ATOM 3210 C C . GLY A 1 428 ? 28.859 12.255 -25.276 1.00 83.69 428 GLY A C 1
ATOM 3211 O O . GLY A 1 428 ? 28.904 12.306 -26.501 1.00 83.69 428 GLY A O 1
ATOM 3212 N N . ASN A 1 429 ? 29.843 11.732 -24.541 1.00 85.69 429 ASN A N 1
ATOM 3213 C CA . ASN A 1 429 ? 30.956 10.970 -25.111 1.00 85.69 429 ASN A CA 1
ATOM 3214 C C . ASN A 1 429 ? 30.534 9.500 -25.306 1.00 85.69 429 ASN A C 1
ATOM 3216 O O . ASN A 1 429 ? 29.762 8.980 -24.501 1.00 85.69 429 ASN A O 1
ATOM 3220 N N . ASP A 1 430 ? 31.077 8.825 -26.319 1.00 84.38 430 ASP A N 1
ATOM 3221 C CA . ASP A 1 430 ? 30.800 7.417 -26.629 1.00 84.38 430 ASP A CA 1
ATOM 3222 C C . ASP A 1 430 ? 31.117 6.476 -25.454 1.00 84.38 430 ASP A C 1
ATOM 3224 O O . ASP A 1 430 ? 30.409 5.493 -25.227 1.00 84.38 430 ASP A O 1
ATOM 3228 N N . ASP A 1 431 ? 32.105 6.838 -24.633 1.00 86.56 431 ASP A N 1
ATOM 3229 C CA . ASP A 1 431 ? 32.490 6.102 -23.422 1.00 86.56 431 ASP A CA 1
ATOM 3230 C C . ASP A 1 431 ? 31.440 6.162 -22.288 1.00 86.56 431 ASP A C 1
ATOM 3232 O O . ASP A 1 431 ? 31.590 5.484 -21.272 1.00 86.56 431 ASP A O 1
ATOM 3236 N N . LEU A 1 432 ? 30.378 6.970 -22.428 1.00 87.69 432 LEU A N 1
ATOM 3237 C CA . LEU A 1 432 ? 29.283 7.063 -21.450 1.00 87.69 432 LEU A CA 1
ATOM 3238 C C . LEU A 1 432 ? 28.232 5.960 -21.613 1.00 87.69 432 LEU A C 1
ATOM 3240 O O . LEU A 1 432 ? 27.356 5.828 -20.756 1.00 87.69 432 LEU A O 1
ATOM 3244 N N . ALA A 1 433 ? 28.278 5.170 -22.688 1.00 89.56 433 ALA A N 1
ATOM 3245 C CA . ALA A 1 433 ? 27.412 4.007 -22.824 1.00 89.56 433 ALA A CA 1
ATOM 3246 C C . ALA A 1 433 ? 27.903 2.873 -21.904 1.00 89.56 433 ALA A C 1
ATOM 3248 O O . ALA A 1 433 ? 29.034 2.408 -22.012 1.00 89.56 433 ALA A O 1
ATOM 3249 N N . TYR A 1 434 ? 27.035 2.378 -21.019 1.00 93.38 434 TYR A N 1
ATOM 3250 C CA . TYR A 1 434 ? 27.371 1.312 -20.066 1.00 93.38 434 TYR A CA 1
ATOM 3251 C C . TYR A 1 434 ? 26.322 0.194 -20.037 1.00 93.38 434 TYR A C 1
ATOM 3253 O O . TYR A 1 434 ? 25.312 0.229 -20.749 1.00 93.38 434 TYR A O 1
ATOM 3261 N N . GLY A 1 435 ? 26.593 -0.825 -19.222 1.00 91.94 435 GLY A N 1
ATOM 3262 C CA . GLY A 1 435 ? 25.724 -1.971 -18.977 1.00 91.94 435 GLY A CA 1
ATOM 3263 C C . GLY A 1 435 ? 25.875 -3.117 -19.975 1.00 91.94 435 GLY A C 1
ATOM 3264 O O . GLY A 1 435 ? 26.442 -2.977 -21.058 1.00 91.94 435 GLY A O 1
ATOM 3265 N N . SER A 1 436 ? 25.372 -4.285 -19.584 1.00 93.81 436 SER A N 1
ATOM 3266 C CA . SER A 1 436 ? 25.452 -5.511 -20.385 1.00 93.81 436 SER A CA 1
ATOM 3267 C C . SER A 1 436 ? 24.351 -5.566 -21.444 1.00 93.81 436 SER A C 1
ATOM 3269 O O . SER A 1 436 ? 23.178 -5.382 -21.133 1.00 93.81 436 SER A O 1
ATOM 3271 N N . LEU A 1 437 ? 24.717 -5.898 -22.686 1.00 92.62 437 LEU A N 1
ATOM 3272 C CA . LEU A 1 437 ? 23.760 -6.182 -23.763 1.00 92.62 437 LEU A CA 1
ATOM 3273 C C . LEU A 1 437 ? 22.941 -7.450 -23.484 1.00 92.62 437 LEU A C 1
ATOM 3275 O O . LEU A 1 437 ? 21.759 -7.512 -23.801 1.00 92.62 437 LEU A O 1
ATOM 3279 N N . PHE A 1 438 ? 23.585 -8.474 -22.923 1.00 93.12 438 PHE A N 1
ATOM 3280 C CA . PHE A 1 438 ? 22.975 -9.790 -22.749 1.00 93.12 438 PHE A CA 1
ATOM 3281 C C . PHE A 1 438 ? 22.190 -9.893 -21.444 1.00 93.12 438 PHE A C 1
ATOM 3283 O O . PHE A 1 438 ? 21.221 -10.633 -21.369 1.00 93.12 438 PHE A O 1
ATOM 3290 N N . THR A 1 439 ? 22.602 -9.176 -20.405 1.00 94.69 439 THR A N 1
ATOM 3291 C CA . THR A 1 439 ? 21.996 -9.244 -19.068 1.00 94.69 439 THR A CA 1
ATOM 3292 C C . THR A 1 439 ? 21.938 -7.841 -18.455 1.00 94.69 439 THR A C 1
ATOM 3294 O O . THR A 1 439 ? 22.677 -7.571 -17.501 1.00 94.69 439 THR A O 1
ATOM 3297 N N . PRO A 1 440 ? 21.152 -6.919 -19.041 1.00 95.56 440 PRO A N 1
ATOM 3298 C CA . PRO A 1 440 ? 21.022 -5.560 -18.536 1.00 95.56 440 PRO A CA 1
ATOM 3299 C C . PRO A 1 440 ? 20.432 -5.584 -17.127 1.00 95.56 440 PRO A C 1
ATOM 3301 O O . PRO A 1 440 ? 19.449 -6.279 -16.875 1.00 95.56 440 PRO A O 1
ATOM 3304 N N . LYS A 1 441 ? 21.078 -4.866 -16.209 1.00 94.38 441 LYS A N 1
ATOM 3305 C CA . LYS A 1 441 ? 20.681 -4.779 -14.796 1.00 94.38 441 LYS A CA 1
ATOM 3306 C C . LYS A 1 441 ? 20.840 -3.391 -14.189 1.00 94.38 441 LYS A C 1
ATOM 3308 O O . LYS A 1 441 ? 20.583 -3.199 -13.008 1.00 94.38 441 LYS A O 1
ATOM 3313 N N . ASP A 1 442 ? 21.343 -2.450 -14.977 1.00 95.06 442 ASP A N 1
ATOM 3314 C CA . ASP A 1 442 ? 21.712 -1.133 -14.479 1.00 95.06 442 ASP A CA 1
ATOM 3315 C C . ASP A 1 442 ? 20.572 -0.153 -14.754 1.00 95.06 442 ASP A C 1
ATOM 3317 O O . ASP A 1 442 ? 19.865 -0.267 -15.758 1.00 95.06 442 ASP A O 1
ATOM 3321 N N . LEU A 1 443 ? 20.401 0.821 -13.868 1.00 95.75 443 LEU A N 1
ATOM 3322 C CA . LEU A 1 443 ? 19.406 1.876 -14.035 1.00 95.75 443 LEU A CA 1
ATOM 3323 C C . LEU A 1 443 ? 19.826 2.846 -15.137 1.00 95.75 443 LEU A C 1
ATOM 3325 O O . LEU A 1 443 ? 21.021 3.064 -15.363 1.00 95.75 443 LEU A O 1
ATOM 3329 N N . GLY A 1 444 ? 18.843 3.475 -15.778 1.00 96.62 444 GLY A N 1
ATOM 3330 C CA . GLY A 1 444 ? 19.079 4.593 -16.682 1.00 96.62 444 GLY A CA 1
ATOM 3331 C C . GLY A 1 444 ? 19.665 5.792 -15.933 1.00 96.62 444 GLY A C 1
ATOM 3332 O O . GLY A 1 444 ? 19.315 6.066 -14.782 1.00 96.62 444 GLY A O 1
ATOM 3333 N N . SER A 1 445 ? 20.558 6.529 -16.589 1.00 96.94 445 SER A N 1
ATOM 3334 C CA . SER A 1 445 ? 21.124 7.785 -16.089 1.00 96.94 445 SER A CA 1
ATOM 3335 C C . SER A 1 445 ? 20.219 8.989 -16.352 1.00 96.94 445 SER A C 1
ATOM 3337 O O . SER A 1 445 ? 19.509 9.046 -17.366 1.00 96.94 445 SER A O 1
ATOM 3339 N N . GLY A 1 446 ? 20.302 9.984 -15.467 1.00 96.50 446 GLY A N 1
ATOM 3340 C CA . GLY A 1 446 ? 19.609 11.258 -15.612 1.00 96.50 446 GLY A CA 1
ATOM 3341 C C . GLY A 1 446 ? 20.253 12.174 -16.655 1.00 96.50 446 GLY A C 1
ATOM 3342 O O . GLY A 1 446 ? 21.460 12.138 -16.908 1.00 96.50 446 GLY A O 1
ATOM 3343 N N . GLY A 1 447 ? 19.434 13.022 -17.267 1.00 95.06 447 GLY A N 1
ATOM 3344 C CA . GLY A 1 447 ? 19.881 14.051 -18.196 1.00 95.06 447 GLY A CA 1
ATOM 3345 C C . GLY A 1 447 ? 20.536 15.243 -17.496 1.00 95.06 447 GLY A C 1
ATOM 3346 O O . GLY A 1 447 ? 20.438 15.415 -16.277 1.00 95.06 447 GLY A O 1
ATOM 3347 N N . GLY A 1 448 ? 21.240 16.059 -18.279 1.00 93.19 448 GLY A N 1
ATOM 3348 C CA . GLY A 1 448 ? 22.009 17.193 -17.784 1.00 93.19 448 GLY A CA 1
ATOM 3349 C C . GLY A 1 448 ? 21.161 18.399 -17.392 1.00 93.19 448 GLY A C 1
ATOM 3350 O O . GLY A 1 448 ? 20.111 18.673 -17.979 1.00 93.19 448 GLY A O 1
ATOM 3351 N N . GLY A 1 449 ? 21.671 19.145 -16.411 1.00 89.75 449 GLY A N 1
ATOM 3352 C CA . GLY A 1 449 ? 21.068 20.369 -15.897 1.00 89.75 449 GLY A CA 1
ATOM 3353 C C . GLY A 1 449 ? 20.133 20.112 -14.716 1.00 89.75 449 GLY A C 1
ATOM 3354 O O . GLY A 1 449 ? 19.623 19.013 -14.519 1.00 89.75 449 GLY A O 1
ATOM 3355 N N . SER A 1 450 ? 19.868 21.154 -13.924 1.00 88.25 450 SER A N 1
ATOM 3356 C CA . SER A 1 450 ? 18.985 21.074 -12.745 1.00 88.25 450 SER A CA 1
ATOM 3357 C C . SER A 1 450 ? 17.529 20.723 -13.071 1.00 88.25 450 SER A C 1
ATOM 3359 O O . SER A 1 450 ? 16.758 20.413 -12.171 1.00 88.25 450 SER A O 1
ATOM 3361 N N . THR A 1 451 ? 17.159 20.784 -14.350 1.00 91.44 451 THR A N 1
ATOM 3362 C CA . THR A 1 451 ? 15.824 20.486 -14.887 1.00 91.44 451 THR A CA 1
ATOM 3363 C C . THR A 1 451 ? 15.846 19.322 -15.889 1.00 91.44 451 THR A C 1
ATOM 3365 O O . THR A 1 451 ? 14.887 19.127 -16.638 1.00 91.44 451 THR A O 1
ATOM 3368 N N . GLY A 1 452 ? 16.942 18.550 -15.910 1.00 92.94 452 GLY A N 1
ATOM 3369 C CA . GLY A 1 452 ? 17.073 17.342 -16.721 1.00 92.94 452 GLY A CA 1
ATOM 3370 C C . GLY A 1 452 ? 16.083 16.248 -16.312 1.00 92.94 452 GLY A C 1
ATOM 3371 O O . GLY A 1 452 ? 15.612 16.208 -15.175 1.00 92.94 452 GLY A O 1
ATOM 3372 N N . GLY A 1 453 ? 15.751 15.363 -17.249 1.00 95.56 453 GLY A N 1
ATOM 3373 C CA . GLY A 1 453 ? 14.870 14.225 -16.980 1.00 95.56 453 GLY A CA 1
ATOM 3374 C C . GLY A 1 453 ? 15.581 13.115 -16.201 1.00 95.56 453 GLY A C 1
ATOM 3375 O O . GLY A 1 453 ? 16.774 12.887 -16.401 1.00 95.56 453 GLY A O 1
ATOM 3376 N N . ALA A 1 454 ? 14.871 12.407 -15.321 1.00 96.69 454 ALA A N 1
ATOM 3377 C CA . ALA A 1 454 ? 15.401 11.208 -14.664 1.00 96.69 454 ALA A CA 1
ATOM 3378 C C . ALA A 1 454 ? 15.466 10.018 -15.639 1.00 96.69 454 ALA A C 1
ATOM 3380 O O . ALA A 1 454 ? 14.676 9.942 -16.582 1.00 96.69 454 ALA A O 1
ATOM 3381 N N . GLY A 1 455 ? 16.410 9.101 -15.430 1.00 96.75 455 GLY A N 1
ATOM 3382 C CA . GLY A 1 455 ? 16.518 7.880 -16.231 1.00 96.75 455 GLY A CA 1
ATOM 3383 C C . GLY A 1 455 ? 15.411 6.864 -15.926 1.00 96.75 455 GLY A C 1
ATOM 3384 O O . GLY A 1 455 ? 14.714 6.996 -14.925 1.00 96.75 455 GLY A O 1
ATOM 3385 N N . GLY A 1 456 ? 15.247 5.844 -16.769 1.00 96.62 456 GLY A N 1
ATOM 3386 C CA . GLY A 1 456 ? 14.317 4.731 -16.525 1.00 96.62 456 GLY A CA 1
ATOM 3387 C C . GLY A 1 456 ? 14.831 3.714 -15.497 1.00 96.62 456 GLY A C 1
ATOM 3388 O O . GLY A 1 456 ? 16.039 3.602 -15.274 1.00 96.62 456 GLY A O 1
ATOM 3389 N N . GLY A 1 457 ? 13.920 2.974 -14.861 1.00 96.19 457 GLY A N 1
ATOM 3390 C CA . GLY A 1 457 ? 14.246 1.958 -13.850 1.00 96.19 457 GLY A CA 1
ATOM 3391 C C . GLY A 1 457 ? 14.761 0.622 -14.408 1.00 96.19 457 GLY A C 1
ATOM 3392 O O . GLY A 1 457 ? 15.125 0.515 -15.581 1.00 96.19 457 GLY A O 1
ATOM 3393 N N . PHE A 1 458 ? 14.810 -0.411 -13.563 1.00 95.69 458 PHE A N 1
ATOM 3394 C CA . PHE A 1 458 ? 15.260 -1.761 -13.937 1.00 95.69 458 PHE A CA 1
ATOM 3395 C C . PHE A 1 458 ? 14.297 -2.853 -13.470 1.00 95.69 458 PHE A C 1
ATOM 3397 O O . PHE A 1 458 ? 13.946 -2.919 -12.299 1.00 95.69 458 PHE A O 1
ATOM 3404 N N . VAL A 1 459 ? 13.944 -3.787 -14.346 1.00 96.94 459 VAL A N 1
ATOM 3405 C CA . VAL A 1 459 ? 13.249 -5.010 -13.927 1.00 96.94 459 VAL A CA 1
ATOM 3406 C C . VAL A 1 459 ? 13.852 -6.249 -14.569 1.00 96.94 459 VAL A C 1
ATOM 3408 O O . VAL A 1 459 ? 14.188 -6.260 -15.758 1.00 96.94 459 VAL A O 1
ATOM 3411 N N . ASN A 1 460 ? 13.969 -7.311 -13.773 1.00 97.56 460 ASN A N 1
ATOM 3412 C CA . ASN A 1 460 ? 14.276 -8.653 -14.250 1.00 97.56 460 ASN A CA 1
ATOM 3413 C C . ASN A 1 460 ? 13.087 -9.591 -14.018 1.00 97.56 460 ASN A C 1
ATOM 3415 O O . ASN A 1 460 ? 12.816 -9.982 -12.885 1.00 97.56 460 ASN A O 1
ATOM 3419 N N . PHE A 1 461 ? 12.432 -9.989 -15.104 1.00 97.94 461 PHE A N 1
ATOM 3420 C CA . PHE A 1 461 ? 11.390 -11.005 -15.108 1.00 97.94 461 PHE A CA 1
ATOM 3421 C C . PHE A 1 461 ? 12.003 -12.394 -15.273 1.00 97.94 461 PHE A C 1
ATOM 3423 O O . PHE A 1 461 ? 12.645 -12.676 -16.284 1.00 97.94 461 PHE A O 1
ATOM 3430 N N . THR A 1 462 ? 11.752 -13.282 -14.316 1.00 97.88 462 THR A N 1
ATOM 3431 C CA . THR A 1 462 ? 12.068 -14.711 -14.403 1.00 97.88 462 THR A CA 1
ATOM 3432 C C . THR A 1 462 ? 10.765 -15.502 -14.360 1.00 97.88 462 THR A C 1
ATOM 3434 O O . THR A 1 462 ? 10.124 -15.595 -13.317 1.00 97.88 462 THR A O 1
ATOM 3437 N N . VAL A 1 463 ? 10.356 -16.052 -15.506 1.00 97.75 463 VAL A N 1
ATOM 3438 C CA . VAL A 1 463 ? 9.041 -16.671 -15.703 1.00 97.75 463 VAL A CA 1
ATOM 3439 C C . VAL A 1 463 ? 9.166 -18.154 -16.043 1.00 97.75 463 VAL A C 1
ATOM 3441 O O . VAL A 1 463 ? 9.666 -18.529 -17.106 1.00 97.75 463 VAL A O 1
ATOM 3444 N N . GLY A 1 464 ? 8.676 -19.012 -15.149 1.00 95.12 464 GLY A N 1
ATOM 3445 C CA . GLY A 1 464 ? 8.880 -20.460 -15.217 1.00 95.12 464 GLY A CA 1
ATOM 3446 C C . GLY A 1 464 ? 8.097 -21.178 -16.319 1.00 95.12 464 GLY A C 1
ATOM 3447 O O . GLY A 1 464 ? 8.570 -22.192 -16.828 1.00 95.12 464 GLY A O 1
ATOM 3448 N N . ARG A 1 465 ? 6.909 -20.687 -16.704 1.00 94.50 465 ARG A N 1
ATOM 3449 C CA . ARG A 1 465 ? 6.039 -21.357 -17.688 1.00 94.50 465 ARG A CA 1
ATOM 3450 C C . ARG A 1 465 ? 5.622 -20.465 -18.851 1.00 94.50 465 ARG A C 1
ATOM 3452 O O . ARG A 1 465 ? 5.901 -20.817 -19.995 1.00 94.50 465 ARG A O 1
ATOM 3459 N N . ARG A 1 466 ? 4.913 -19.365 -18.593 1.00 95.81 466 ARG A N 1
ATOM 3460 C CA . ARG A 1 466 ? 4.356 -18.501 -19.648 1.00 95.81 466 ARG A CA 1
ATOM 3461 C C . ARG A 1 466 ? 4.391 -17.038 -19.234 1.00 95.81 466 ARG A C 1
ATOM 3463 O O . ARG A 1 466 ? 3.879 -16.691 -18.178 1.00 95.81 466 ARG A O 1
ATOM 3470 N N . PHE A 1 467 ? 4.939 -16.203 -20.106 1.00 97.62 467 PHE A N 1
ATOM 3471 C CA . PHE A 1 467 ? 4.827 -14.755 -20.037 1.00 97.62 467 PHE A CA 1
ATOM 3472 C C . PHE A 1 467 ? 3.922 -14.275 -21.179 1.00 97.62 467 PHE A C 1
ATOM 3474 O O . PHE A 1 467 ? 4.273 -14.420 -22.355 1.00 97.62 467 PHE A O 1
ATOM 3481 N N . HIS A 1 468 ? 2.735 -13.777 -20.845 1.00 97.56 468 HIS A N 1
ATOM 3482 C CA . HIS A 1 468 ? 1.787 -13.199 -21.792 1.00 97.56 468 HIS A CA 1
ATOM 3483 C C . HIS A 1 468 ? 1.702 -11.684 -21.588 1.00 97.56 468 HIS A C 1
ATOM 3485 O O . HIS A 1 468 ? 1.519 -11.227 -20.463 1.00 97.56 468 HIS A O 1
ATOM 3491 N N . ILE A 1 469 ? 1.905 -10.917 -22.661 1.00 97.19 469 ILE A N 1
ATOM 3492 C CA . ILE A 1 469 ? 1.966 -9.452 -22.609 1.00 97.19 469 ILE A CA 1
ATOM 3493 C C . ILE A 1 469 ? 1.136 -8.883 -23.761 1.00 97.19 469 ILE A C 1
ATOM 3495 O O . ILE A 1 469 ? 1.605 -8.840 -24.900 1.00 97.19 469 ILE A O 1
ATOM 3499 N N . ASP A 1 470 ? -0.070 -8.423 -23.457 1.00 96.88 470 ASP A N 1
ATOM 3500 C CA . ASP A 1 470 ? -0.915 -7.617 -24.346 1.00 96.88 470 ASP A CA 1
ATOM 3501 C C . ASP A 1 470 ? -0.942 -6.133 -23.936 1.00 96.88 470 ASP A C 1
ATOM 3503 O O . ASP A 1 470 ? -1.244 -5.272 -24.763 1.00 96.88 470 ASP A O 1
ATOM 3507 N N . GLY A 1 471 ? -0.575 -5.828 -22.688 1.00 95.75 471 GLY A N 1
ATOM 3508 C CA . GLY A 1 471 ? -0.422 -4.472 -22.163 1.00 95.75 471 GLY A CA 1
ATOM 3509 C C . GLY A 1 471 ? 0.945 -3.832 -22.430 1.00 95.75 471 GLY A C 1
ATOM 3510 O O . GLY A 1 471 ? 1.594 -4.072 -23.456 1.00 95.75 471 GLY A O 1
ATOM 3511 N N . ILE A 1 472 ? 1.381 -2.978 -21.505 1.00 96.06 472 ILE A N 1
ATOM 3512 C CA . ILE A 1 472 ? 2.604 -2.176 -21.612 1.00 96.06 472 ILE A CA 1
ATOM 3513 C C . ILE A 1 472 ? 3.572 -2.549 -20.488 1.00 96.06 472 ILE A C 1
ATOM 3515 O O . ILE A 1 472 ? 3.196 -2.618 -19.323 1.00 96.06 472 ILE A O 1
ATOM 3519 N N . ILE A 1 473 ? 4.839 -2.762 -20.839 1.00 97.44 473 ILE A N 1
ATOM 3520 C CA . ILE A 1 473 ? 5.955 -2.793 -19.890 1.00 97.44 473 ILE A CA 1
ATOM 3521 C C . ILE A 1 473 ? 6.923 -1.695 -20.299 1.00 97.44 473 ILE A C 1
ATOM 3523 O O . ILE A 1 473 ? 7.426 -1.707 -21.425 1.00 97.44 473 ILE A O 1
ATOM 3527 N N . ASP A 1 474 ? 7.237 -0.773 -19.402 1.00 96.31 474 ASP A N 1
ATOM 3528 C CA . ASP A 1 474 ? 8.116 0.335 -19.740 1.00 96.31 474 ASP A CA 1
ATOM 3529 C C . ASP A 1 474 ? 9.185 0.640 -18.698 1.00 96.31 474 ASP A C 1
ATOM 3531 O O . ASP A 1 474 ? 9.022 0.447 -17.499 1.00 96.31 474 ASP A O 1
ATOM 3535 N N . ALA A 1 475 ? 10.306 1.152 -19.190 1.00 96.81 475 ALA A N 1
ATOM 3536 C CA . ALA A 1 475 ? 11.356 1.765 -18.396 1.00 96.81 475 ALA A CA 1
ATOM 3537 C C . ALA A 1 475 ? 11.836 3.036 -19.108 1.00 96.81 475 ALA A C 1
ATOM 3539 O O . ALA A 1 475 ? 13.016 3.174 -19.441 1.00 96.81 475 ALA A O 1
ATOM 3540 N N . TYR A 1 476 ? 10.908 3.946 -19.414 1.00 95.31 476 TYR A N 1
ATOM 3541 C CA . TYR A 1 476 ? 11.218 5.187 -20.122 1.00 95.31 476 TYR A CA 1
ATOM 3542 C C . TYR A 1 476 ? 12.107 6.128 -19.305 1.00 95.31 476 TYR A C 1
ATOM 3544 O O . TYR A 1 476 ? 11.977 6.246 -18.085 1.00 95.31 476 TYR A O 1
ATOM 3552 N N . GLY A 1 477 ? 12.973 6.865 -19.997 1.00 95.69 477 GLY A N 1
ATOM 3553 C CA . GLY A 1 477 ? 13.572 8.075 -19.441 1.00 95.69 477 GLY A CA 1
ATOM 3554 C C . GLY A 1 477 ? 12.575 9.235 -19.473 1.00 95.69 477 GLY A C 1
ATOM 3555 O O . GLY A 1 477 ? 11.893 9.439 -20.477 1.00 95.69 477 GLY A O 1
ATOM 3556 N N . LEU A 1 478 ? 12.523 10.040 -18.411 1.00 96.19 478 LEU A N 1
ATOM 3557 C CA . LEU A 1 478 ? 11.652 11.213 -18.367 1.00 96.19 478 LEU A CA 1
ATOM 3558 C C . LEU A 1 478 ? 12.144 12.321 -19.295 1.00 96.19 478 LEU A C 1
ATOM 3560 O O . LEU A 1 478 ? 13.347 12.528 -19.501 1.00 96.19 478 LEU A O 1
ATOM 3564 N N . ALA A 1 479 ? 11.191 13.089 -19.815 1.00 94.50 479 ALA A N 1
ATOM 3565 C CA . ALA A 1 479 ? 11.491 14.329 -20.507 1.00 94.50 479 ALA A CA 1
ATOM 3566 C C . ALA A 1 479 ? 12.059 15.378 -19.537 1.00 94.50 479 ALA A C 1
ATOM 3568 O O . ALA A 1 479 ? 11.698 15.440 -18.362 1.00 94.50 479 ALA A O 1
ATOM 3569 N N . ALA A 1 480 ? 12.943 16.227 -20.047 1.00 93.00 480 ALA A N 1
ATOM 3570 C CA . ALA A 1 480 ? 13.406 17.394 -19.314 1.00 93.00 480 ALA A CA 1
ATOM 3571 C C . ALA A 1 480 ? 12.355 18.510 -19.307 1.00 93.00 480 ALA A C 1
ATOM 3573 O O . ALA A 1 480 ? 11.449 18.551 -20.141 1.00 93.00 480 ALA A O 1
ATOM 3574 N N . SER A 1 481 ? 12.533 19.477 -18.411 1.00 90.50 481 SER A N 1
ATOM 3575 C CA . SER A 1 481 ? 11.786 20.739 -18.405 1.00 90.50 481 SER A CA 1
ATOM 3576 C C . SER A 1 481 ? 12.746 21.925 -18.542 1.00 90.50 481 SER A C 1
ATOM 3578 O O . SER A 1 481 ? 13.952 21.774 -18.380 1.00 90.50 481 SER A O 1
ATOM 3580 N N . GLY A 1 482 ? 12.249 23.114 -18.900 1.00 86.75 482 GLY A N 1
ATOM 3581 C CA . GLY A 1 482 ? 13.092 24.311 -19.032 1.00 86.75 482 GLY A CA 1
ATOM 3582 C C . GLY A 1 482 ? 14.222 24.141 -20.057 1.00 86.75 482 GLY A C 1
ATOM 3583 O O . GLY A 1 482 ? 13.949 23.949 -21.241 1.00 86.75 482 GLY A O 1
ATOM 3584 N N . ASN A 1 483 ? 15.473 24.211 -19.593 1.00 88.25 483 ASN A N 1
ATOM 3585 C CA . ASN A 1 483 ? 16.684 24.000 -20.391 1.00 88.25 483 ASN A CA 1
ATOM 3586 C C . ASN A 1 483 ? 17.486 22.836 -19.790 1.00 88.25 483 ASN A C 1
ATOM 3588 O O . ASN A 1 483 ? 18.404 23.058 -18.999 1.00 88.25 483 ASN A O 1
ATOM 3592 N N . GLY A 1 484 ? 17.125 21.607 -20.154 1.00 91.00 484 GLY A N 1
ATOM 3593 C CA . GLY A 1 484 ? 17.733 20.390 -19.616 1.00 91.00 484 GLY A CA 1
ATOM 3594 C C . GLY A 1 484 ? 17.719 19.246 -20.624 1.00 91.00 484 GLY A C 1
ATOM 3595 O O . GLY A 1 484 ? 16.895 19.223 -21.543 1.00 91.00 484 GLY A O 1
ATOM 3596 N N . GLY A 1 485 ? 18.647 18.305 -20.468 1.00 94.06 485 GLY A N 1
ATOM 3597 C CA . GLY A 1 485 ? 18.705 17.097 -21.287 1.00 94.06 485 GLY A CA 1
ATOM 3598 C C . GLY A 1 485 ? 17.725 16.028 -20.806 1.00 94.06 485 GLY A C 1
ATOM 3599 O O . GLY A 1 485 ? 17.464 15.912 -19.608 1.00 94.06 485 GLY A O 1
ATOM 3600 N N . GLY A 1 486 ? 17.166 15.248 -21.730 1.00 95.12 486 GLY A N 1
ATOM 3601 C CA . GLY A 1 486 ? 16.260 14.146 -21.399 1.00 95.12 486 GLY A CA 1
ATOM 3602 C C . GLY A 1 486 ? 16.983 12.991 -20.700 1.00 95.12 486 GLY A C 1
ATOM 3603 O O . GLY A 1 486 ? 18.175 12.770 -20.933 1.00 95.12 486 GLY A O 1
ATOM 3604 N N . GLY A 1 487 ? 16.277 12.259 -19.837 1.00 96.75 487 GLY A N 1
ATOM 3605 C CA . GLY A 1 487 ? 16.814 11.070 -19.171 1.00 96.75 487 GLY A CA 1
ATOM 3606 C C . GLY A 1 487 ? 17.003 9.906 -20.143 1.00 96.75 487 GLY A C 1
ATOM 3607 O O . GLY A 1 487 ? 16.310 9.820 -21.154 1.00 96.75 487 GLY A O 1
ATOM 3608 N N . SER A 1 488 ? 17.943 9.005 -19.869 1.00 96.88 488 SER A N 1
ATOM 3609 C CA . SER A 1 488 ? 18.081 7.776 -20.672 1.00 96.88 488 SER A CA 1
ATOM 3610 C C . SER A 1 488 ? 17.023 6.735 -20.307 1.00 96.88 488 SER A C 1
ATOM 3612 O O . SER A 1 488 ? 16.516 6.729 -19.187 1.00 96.88 488 SER A O 1
ATOM 3614 N N . GLY A 1 489 ? 16.701 5.841 -21.241 1.00 96.94 489 GLY A N 1
ATOM 3615 C CA . GLY A 1 489 ? 15.887 4.663 -20.944 1.00 96.94 489 GLY A CA 1
ATOM 3616 C C . GLY A 1 489 ? 16.558 3.734 -19.926 1.00 96.94 489 GLY A C 1
ATOM 3617 O O . GLY A 1 489 ? 17.759 3.827 -19.681 1.00 96.94 489 GLY A O 1
ATOM 3618 N N . GLY A 1 490 ? 15.775 2.845 -19.325 1.00 96.88 490 GLY A N 1
ATOM 3619 C CA . GLY A 1 490 ? 16.212 1.899 -18.303 1.00 96.88 490 GLY A CA 1
ATOM 3620 C C . GLY A 1 490 ? 16.557 0.508 -18.838 1.00 96.88 490 GLY A C 1
ATOM 3621 O O . GLY A 1 490 ? 16.943 0.336 -20.000 1.00 96.88 490 GLY A O 1
ATOM 3622 N N . SER A 1 491 ? 16.409 -0.490 -17.970 1.00 97.19 491 SER A N 1
ATOM 3623 C CA . SER A 1 491 ? 16.720 -1.894 -18.246 1.00 97.19 491 SER A CA 1
ATOM 3624 C C . SER A 1 491 ? 15.505 -2.797 -18.112 1.00 97.19 491 SER A C 1
ATOM 3626 O O . SER A 1 491 ? 14.853 -2.815 -17.072 1.00 97.19 491 SER A O 1
ATOM 3628 N N . VAL A 1 492 ? 15.278 -3.645 -19.113 1.00 97.75 492 VAL A N 1
ATOM 3629 C CA . VAL A 1 492 ? 14.311 -4.745 -19.024 1.00 97.75 492 VAL A CA 1
ATOM 3630 C C . VAL A 1 492 ? 15.008 -6.051 -19.390 1.00 97.75 492 VAL A C 1
ATOM 3632 O O . VAL A 1 492 ? 15.446 -6.245 -20.527 1.00 97.75 492 VAL A O 1
ATOM 3635 N N . LEU A 1 493 ? 15.118 -6.958 -18.423 1.00 97.69 493 LEU A N 1
ATOM 3636 C CA . LEU A 1 493 ? 15.602 -8.319 -18.631 1.00 97.69 493 LEU A CA 1
ATOM 3637 C C . LEU A 1 493 ? 14.430 -9.288 -18.496 1.00 97.69 493 LEU A C 1
ATOM 3639 O O . LEU A 1 493 ? 13.736 -9.301 -17.488 1.00 97.69 493 LEU A O 1
ATOM 3643 N N . ILE A 1 494 ? 14.223 -10.111 -19.514 1.00 97.81 494 ILE A N 1
ATOM 3644 C CA . ILE A 1 494 ? 13.194 -11.143 -19.543 1.00 97.81 494 ILE A CA 1
ATOM 3645 C C . ILE A 1 494 ? 13.889 -12.489 -19.688 1.00 97.81 494 ILE A C 1
ATOM 3647 O O . ILE A 1 494 ? 14.667 -12.698 -20.618 1.00 97.81 494 ILE A O 1
ATOM 3651 N N . LYS A 1 495 ? 13.595 -13.408 -18.778 1.00 97.06 495 LYS A N 1
ATOM 3652 C CA . LYS A 1 495 ? 13.947 -14.824 -18.847 1.00 97.06 495 LYS A CA 1
ATOM 3653 C C . LYS A 1 495 ? 12.654 -15.609 -18.725 1.00 97.06 495 LYS A C 1
ATOM 3655 O O . LYS A 1 495 ? 12.055 -15.619 -17.656 1.00 97.06 495 LYS A O 1
ATOM 3660 N N . ALA A 1 496 ? 12.192 -16.220 -19.806 1.00 96.50 496 ALA A N 1
ATOM 3661 C CA . ALA A 1 496 ? 10.903 -16.902 -19.822 1.00 96.50 496 ALA A CA 1
ATOM 3662 C C . ALA A 1 496 ? 10.992 -18.251 -20.534 1.00 96.50 496 ALA A C 1
ATOM 3664 O O . ALA A 1 496 ? 11.700 -18.391 -21.529 1.00 96.50 496 ALA A O 1
ATOM 3665 N N . TYR A 1 497 ? 10.222 -19.237 -20.076 1.00 94.62 497 TYR A N 1
ATOM 3666 C CA . TYR A 1 497 ? 10.125 -20.503 -20.803 1.00 94.62 497 TYR A CA 1
ATOM 3667 C C . TYR A 1 497 ? 9.357 -20.341 -22.126 1.00 94.62 497 TYR A C 1
ATOM 3669 O O . TYR A 1 497 ? 9.864 -20.709 -23.186 1.00 94.62 497 TYR A O 1
ATOM 3677 N N . ASN A 1 498 ? 8.172 -19.723 -22.065 1.00 94.38 498 ASN A N 1
ATOM 3678 C CA . ASN A 1 498 ? 7.370 -19.329 -23.225 1.00 94.38 498 ASN A CA 1
ATOM 3679 C C . ASN A 1 498 ? 6.990 -17.847 -23.147 1.00 94.38 498 ASN A C 1
ATOM 3681 O O . ASN A 1 498 ? 6.639 -17.363 -22.069 1.00 94.38 498 ASN A O 1
ATOM 3685 N N . MET A 1 499 ? 6.989 -17.154 -24.286 1.00 95.31 499 MET A N 1
ATOM 3686 C CA . MET A 1 499 ? 6.591 -15.744 -24.398 1.00 95.31 499 MET A CA 1
ATOM 3687 C C . MET A 1 499 ? 5.537 -15.564 -25.501 1.00 95.31 499 MET A C 1
ATOM 3689 O O . MET A 1 499 ? 5.666 -16.155 -26.569 1.00 95.31 499 MET A O 1
ATOM 3693 N N . SER A 1 500 ? 4.494 -14.770 -25.251 1.00 96.56 500 SER A N 1
ATOM 3694 C CA . SER A 1 500 ? 3.360 -14.557 -26.173 1.00 96.56 500 SER A CA 1
ATOM 3695 C C . SER A 1 500 ? 2.691 -13.195 -25.941 1.00 96.56 500 SER A C 1
ATOM 3697 O O . SER A 1 500 ? 2.926 -12.577 -24.906 1.00 96.56 500 SER A O 1
ATOM 3699 N N . GLY A 1 501 ? 1.830 -12.758 -26.864 1.00 96.38 501 GLY A N 1
ATOM 3700 C CA . GLY A 1 501 ? 1.049 -11.515 -26.748 1.00 96.38 501 GLY A CA 1
ATOM 3701 C C . GLY A 1 501 ? 1.444 -10.443 -27.768 1.00 96.38 501 GLY A C 1
ATOM 3702 O O . GLY A 1 501 ? 2.377 -10.636 -28.556 1.00 96.38 501 GLY A O 1
ATOM 3703 N N . ASN A 1 502 ? 0.700 -9.338 -27.786 1.00 96.31 502 ASN A N 1
ATOM 3704 C CA . ASN A 1 502 ? 0.804 -8.261 -28.780 1.00 96.31 502 ASN A CA 1
ATOM 3705 C C . ASN A 1 502 ? 1.064 -6.872 -28.175 1.00 96.31 502 ASN A C 1
ATOM 3707 O O . ASN A 1 502 ? 0.892 -5.861 -28.859 1.00 96.31 502 ASN A O 1
ATOM 3711 N N . GLY A 1 503 ? 1.482 -6.827 -26.913 1.00 96.25 503 GLY A N 1
ATOM 3712 C CA . GLY A 1 503 ? 1.733 -5.603 -26.168 1.00 96.25 503 GLY A CA 1
ATOM 3713 C C . GLY A 1 503 ? 2.961 -4.814 -26.623 1.00 96.25 503 GLY A C 1
ATOM 3714 O O . GLY A 1 503 ? 3.516 -4.994 -27.715 1.00 96.25 503 GLY A O 1
ATOM 3715 N N . VAL A 1 504 ? 3.396 -3.895 -25.766 1.00 96.62 504 VAL A N 1
ATOM 3716 C CA . VAL A 1 504 ? 4.560 -3.039 -26.014 1.00 96.62 504 VAL A CA 1
ATOM 3717 C C . VAL A 1 504 ? 5.535 -3.153 -24.856 1.00 96.62 504 VAL A C 1
ATOM 3719 O O . VAL A 1 504 ? 5.159 -2.952 -23.707 1.00 96.62 504 VAL A O 1
ATOM 3722 N N . ILE A 1 505 ? 6.804 -3.406 -25.172 1.00 97.25 505 ILE A N 1
ATOM 3723 C CA . ILE A 1 505 ? 7.897 -3.278 -24.211 1.00 97.25 505 ILE A CA 1
ATOM 3724 C C . ILE A 1 505 ? 8.789 -2.124 -24.658 1.00 97.25 505 ILE A C 1
ATOM 3726 O O . ILE A 1 505 ? 9.347 -2.175 -25.762 1.00 97.25 505 ILE A O 1
ATOM 3730 N N . ASP A 1 506 ? 8.915 -1.086 -23.834 1.00 96.44 506 ASP A N 1
ATOM 3731 C CA . ASP A 1 506 ? 9.592 0.152 -24.216 1.00 96.44 506 ASP A CA 1
ATOM 3732 C C . ASP A 1 506 ? 10.650 0.611 -23.205 1.00 96.44 506 ASP A C 1
ATOM 3734 O O . ASP A 1 506 ? 10.384 0.845 -22.031 1.00 96.44 506 ASP A O 1
ATOM 3738 N N . VAL A 1 507 ? 11.879 0.773 -23.688 1.00 96.69 507 VAL A N 1
ATOM 3739 C CA . VAL A 1 507 ? 13.020 1.310 -22.939 1.00 96.69 507 VAL A CA 1
ATOM 3740 C C . VAL A 1 507 ? 13.542 2.605 -23.574 1.00 96.69 507 VAL A C 1
ATOM 3742 O O . VAL A 1 507 ? 14.746 2.834 -23.622 1.00 96.69 507 VAL A O 1
ATOM 3745 N N . SER A 1 508 ? 12.685 3.442 -24.159 1.00 96.81 508 SER A N 1
ATOM 3746 C CA . SER A 1 508 ? 13.115 4.651 -24.880 1.00 96.81 508 SER A CA 1
ATOM 3747 C C . SER A 1 508 ? 13.608 5.774 -23.959 1.00 96.81 508 SER A C 1
ATOM 3749 O O . SER A 1 508 ? 13.213 5.896 -22.800 1.00 96.81 508 SER A O 1
ATOM 3751 N N . GLY A 1 509 ? 14.484 6.618 -24.502 1.00 95.56 509 GLY A N 1
ATOM 3752 C CA . GLY A 1 509 ? 14.999 7.808 -23.836 1.00 95.56 509 GLY A CA 1
ATOM 3753 C C . GLY A 1 509 ? 14.016 8.977 -23.856 1.00 95.56 509 GLY A C 1
ATOM 3754 O O . GLY A 1 509 ? 13.210 9.136 -24.774 1.00 95.56 509 GLY A O 1
ATOM 3755 N N . GLY A 1 510 ? 14.135 9.833 -22.849 1.00 94.88 510 GLY A N 1
ATOM 3756 C CA . GLY A 1 510 ? 13.329 11.028 -22.673 1.00 94.88 510 GLY A CA 1
ATOM 3757 C C . GLY A 1 510 ? 13.728 12.169 -23.603 1.00 94.88 510 GLY A C 1
ATOM 3758 O O . GLY A 1 510 ? 14.886 12.333 -24.000 1.00 94.88 510 GLY A O 1
ATOM 3759 N N . LYS A 1 511 ? 12.746 13.004 -23.938 1.00 93.56 511 LYS A N 1
ATOM 3760 C CA . LYS A 1 511 ? 12.924 14.200 -24.768 1.00 93.56 511 LYS A CA 1
ATOM 3761 C C . LYS A 1 511 ? 13.674 15.307 -24.000 1.00 93.56 511 LYS A C 1
ATOM 3763 O O . LYS A 1 511 ? 13.377 15.567 -22.836 1.00 93.56 511 LYS A O 1
ATOM 3768 N N . GLY A 1 512 ? 14.621 15.982 -24.654 1.00 91.38 512 GLY A N 1
ATOM 3769 C CA . GLY A 1 512 ? 15.254 17.194 -24.110 1.00 91.38 512 GLY A CA 1
ATOM 3770 C C . GLY A 1 512 ? 14.291 18.386 -24.055 1.00 91.38 512 GLY A C 1
ATOM 3771 O O . GLY A 1 512 ? 13.218 18.346 -24.645 1.00 91.38 512 GLY A O 1
ATOM 3772 N N . SER A 1 513 ? 14.651 19.479 -23.383 1.00 91.19 513 SER A N 1
ATOM 3773 C CA . SER A 1 513 ? 13.841 20.710 -23.353 1.00 91.19 513 SER A CA 1
ATOM 3774 C C . SER A 1 513 ? 14.689 21.944 -23.644 1.00 91.19 513 SER A C 1
ATOM 3776 O O . SER A 1 513 ? 15.845 22.026 -23.225 1.00 91.19 513 SER A O 1
ATOM 3778 N N . GLY A 1 514 ? 14.126 22.906 -24.383 1.00 86.81 514 GLY A N 1
ATOM 3779 C CA . GLY A 1 514 ? 14.851 24.092 -24.842 1.00 86.81 514 GLY A CA 1
ATOM 3780 C C . GLY A 1 514 ? 16.057 23.707 -25.702 1.00 86.81 514 GLY A C 1
ATOM 3781 O O . GLY A 1 514 ? 15.922 22.943 -26.657 1.00 86.81 514 GLY A O 1
ATOM 3782 N N . SER A 1 515 ? 17.242 24.194 -25.334 1.00 86.94 515 SER A N 1
ATOM 3783 C CA . SER A 1 515 ? 18.514 23.815 -25.976 1.00 86.94 515 SER A CA 1
ATOM 3784 C C . SER A 1 515 ? 19.057 22.448 -25.524 1.00 86.94 515 SER A C 1
ATOM 3786 O O . SER A 1 515 ? 20.175 22.084 -25.883 1.00 86.94 515 SER A O 1
ATOM 3788 N N . GLY A 1 516 ? 18.301 21.712 -24.707 1.00 88.12 516 GLY A N 1
ATOM 3789 C CA . GLY A 1 516 ? 18.660 20.396 -24.201 1.00 88.12 516 GLY A CA 1
ATOM 3790 C C . GLY A 1 516 ? 18.531 19.271 -25.227 1.00 88.12 516 GLY A C 1
ATOM 3791 O O . GLY A 1 516 ? 17.613 19.243 -26.055 1.00 88.12 516 GLY A O 1
ATOM 3792 N N . GLY A 1 517 ? 19.458 18.323 -25.130 1.00 91.19 517 GLY A N 1
ATOM 3793 C CA . GLY A 1 517 ? 19.518 17.112 -25.936 1.00 91.19 517 GLY A CA 1
ATOM 3794 C C . GLY A 1 517 ? 18.579 16.000 -25.485 1.00 91.19 517 GLY A C 1
ATOM 3795 O O . GLY A 1 517 ? 18.214 15.919 -24.313 1.00 91.19 517 GLY A O 1
ATOM 3796 N N . GLY A 1 518 ? 18.215 15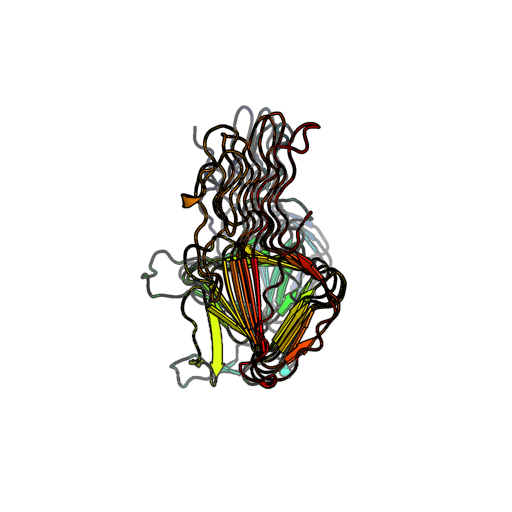.109 -26.404 1.00 93.00 518 GLY A N 1
ATOM 3797 C CA . GLY A 1 518 ? 17.502 13.876 -26.073 1.00 93.00 518 GLY A CA 1
ATOM 3798 C C . GLY A 1 518 ? 18.390 12.855 -25.353 1.00 93.00 518 GLY A C 1
ATOM 3799 O O . GLY A 1 518 ? 19.577 12.724 -25.668 1.00 93.00 518 GLY A O 1
ATOM 3800 N N . GLY A 1 519 ? 17.819 12.134 -24.386 1.00 95.06 519 GLY A N 1
ATOM 3801 C CA . GLY A 1 519 ? 18.487 11.007 -23.724 1.00 95.06 519 GLY A CA 1
ATOM 3802 C C . GLY A 1 519 ? 18.559 9.779 -24.629 1.00 95.06 519 GLY A C 1
ATOM 3803 O O . GLY A 1 519 ? 17.781 9.660 -25.571 1.00 95.06 519 GLY A O 1
ATOM 3804 N N . SER A 1 520 ? 19.489 8.859 -24.390 1.00 95.19 520 SER A N 1
ATOM 3805 C CA . SER A 1 520 ? 19.576 7.631 -25.189 1.00 95.19 520 SER A CA 1
ATOM 3806 C C . SER A 1 520 ? 18.478 6.619 -24.849 1.00 95.19 520 SER A C 1
ATOM 3808 O O . SER A 1 520 ? 17.917 6.636 -23.753 1.00 95.19 520 SER A O 1
ATOM 3810 N N . GLY A 1 521 ? 18.184 5.706 -25.777 1.00 94.88 521 GLY A N 1
ATOM 3811 C CA . GLY A 1 521 ? 17.370 4.524 -25.477 1.00 94.88 521 GLY A CA 1
ATOM 3812 C C . GLY A 1 521 ? 18.149 3.520 -24.625 1.00 94.88 521 GLY A C 1
ATOM 3813 O O . GLY A 1 521 ? 19.355 3.398 -24.788 1.00 94.88 521 GLY A O 1
ATOM 3814 N N . GLY A 1 522 ? 17.468 2.799 -23.741 1.00 95.75 522 GLY A N 1
ATOM 3815 C CA . GLY A 1 522 ? 18.041 1.864 -22.776 1.00 95.75 522 GLY A CA 1
ATOM 3816 C C . GLY A 1 522 ? 18.335 0.464 -23.324 1.00 95.75 522 GLY A C 1
ATOM 3817 O O . GLY A 1 522 ? 18.612 0.271 -24.513 1.00 95.75 522 GLY A O 1
ATOM 3818 N N . ARG A 1 523 ? 18.311 -0.545 -22.448 1.00 96.50 523 ARG A N 1
ATOM 3819 C CA . ARG A 1 523 ? 18.653 -1.930 -22.804 1.00 96.50 523 ARG A CA 1
ATOM 3820 C C . ARG A 1 523 ? 17.509 -2.890 -22.515 1.00 96.50 523 ARG A C 1
ATOM 3822 O O . ARG A 1 523 ? 17.004 -2.960 -21.401 1.00 96.50 523 ARG A O 1
ATOM 3829 N N . LEU A 1 524 ? 17.173 -3.696 -23.514 1.00 96.88 524 LEU A N 1
ATOM 3830 C CA . LEU A 1 524 ? 16.216 -4.785 -23.401 1.00 96.88 524 LEU A CA 1
ATOM 3831 C C . LEU A 1 524 ? 16.892 -6.094 -23.794 1.00 96.88 524 LEU A C 1
ATOM 3833 O O . LEU A 1 524 ? 17.496 -6.179 -24.863 1.00 96.88 524 LEU A O 1
ATOM 3837 N N . ALA A 1 525 ? 16.766 -7.124 -22.964 1.00 96.19 525 ALA A N 1
ATOM 3838 C CA . ALA A 1 525 ? 17.196 -8.473 -23.306 1.00 96.19 525 ALA A CA 1
ATOM 3839 C C . ALA A 1 525 ? 16.093 -9.484 -22.993 1.00 96.19 525 ALA A C 1
ATOM 3841 O O . ALA A 1 525 ? 15.605 -9.527 -21.869 1.00 96.19 525 ALA A O 1
ATOM 3842 N N . ALA A 1 526 ? 15.737 -10.323 -23.963 1.00 95.56 526 ALA A N 1
ATOM 3843 C CA . ALA A 1 526 ? 14.787 -11.416 -23.793 1.00 95.56 526 ALA A CA 1
ATOM 3844 C C . ALA A 1 526 ? 15.464 -12.760 -24.082 1.00 95.56 526 ALA A C 1
ATOM 3846 O O . ALA A 1 526 ? 15.916 -13.003 -25.200 1.00 95.56 526 ALA A O 1
ATOM 3847 N N . HIS A 1 527 ? 15.521 -13.632 -23.079 1.00 94.50 527 HIS A N 1
ATOM 3848 C CA . HIS A 1 527 ? 16.000 -15.009 -23.168 1.00 94.50 527 HIS A CA 1
ATOM 3849 C C . HIS A 1 527 ? 14.808 -15.944 -23.045 1.00 94.50 527 HIS A C 1
ATOM 3851 O O . HIS A 1 527 ? 14.134 -15.956 -22.015 1.00 94.50 527 HIS A O 1
ATOM 3857 N N . ILE A 1 528 ? 14.533 -16.685 -24.113 1.00 94.62 528 ILE A N 1
ATOM 3858 C CA . ILE A 1 528 ? 13.350 -17.529 -24.230 1.00 94.62 528 ILE A CA 1
ATOM 3859 C C . ILE A 1 528 ? 13.792 -18.965 -24.485 1.00 94.62 528 ILE A C 1
ATOM 3861 O O . ILE A 1 528 ? 14.489 -19.249 -25.462 1.00 94.62 528 ILE A O 1
ATOM 3865 N N . ASP A 1 529 ? 13.401 -19.878 -23.604 1.00 90.81 529 ASP A N 1
ATOM 3866 C CA . ASP A 1 529 ? 13.932 -21.241 -23.647 1.00 90.81 529 ASP A CA 1
ATOM 3867 C C . ASP A 1 529 ? 13.206 -22.137 -24.660 1.00 90.81 529 ASP A C 1
ATOM 3869 O O . ASP A 1 529 ? 13.847 -22.950 -25.326 1.00 90.81 529 ASP A O 1
ATOM 3873 N N . SER A 1 530 ? 11.889 -21.996 -24.817 1.00 89.69 530 SER A N 1
ATOM 3874 C CA . SER A 1 530 ? 11.086 -22.907 -25.639 1.00 89.69 530 SER A CA 1
ATOM 3875 C C . SER A 1 530 ? 10.387 -22.204 -26.800 1.00 89.69 530 SER A C 1
ATOM 3877 O O . SER A 1 530 ? 10.916 -22.208 -27.914 1.00 89.69 530 SER A O 1
ATOM 3879 N N . THR A 1 531 ? 9.220 -21.593 -26.579 1.00 89.06 531 THR A N 1
ATOM 3880 C CA . THR A 1 531 ? 8.431 -20.966 -27.653 1.00 89.06 531 THR A CA 1
ATOM 3881 C C . THR A 1 531 ? 8.350 -19.455 -27.499 1.00 89.06 531 THR A C 1
ATOM 3883 O O . THR A 1 531 ? 8.149 -18.925 -26.406 1.00 89.06 531 THR A O 1
ATOM 3886 N N . ASN A 1 532 ? 8.486 -18.752 -28.622 1.00 91.38 532 ASN A N 1
ATOM 3887 C CA . ASN A 1 532 ? 8.246 -17.322 -28.692 1.00 91.38 532 ASN A CA 1
ATOM 3888 C C . ASN A 1 532 ? 7.214 -16.990 -29.768 1.00 91.38 532 ASN A C 1
ATOM 3890 O O . ASN A 1 532 ? 7.516 -16.999 -30.963 1.00 91.38 532 ASN A O 1
ATOM 3894 N N . GLU A 1 533 ? 6.017 -16.659 -29.312 1.00 93.19 533 GLU A N 1
ATOM 3895 C CA . GLU A 1 533 ? 4.871 -16.237 -30.113 1.00 93.19 533 GLU A CA 1
ATOM 3896 C C . GLU A 1 533 ? 4.530 -14.758 -29.867 1.00 93.19 533 GLU A C 1
ATOM 3898 O O . GLU A 1 533 ? 3.441 -14.302 -30.203 1.00 93.19 533 GLU A O 1
ATOM 3903 N N . TYR A 1 534 ? 5.438 -13.993 -29.250 1.00 94.12 534 TYR A N 1
ATOM 3904 C CA . TYR A 1 534 ? 5.231 -12.568 -29.024 1.00 94.12 534 TYR A CA 1
ATOM 3905 C C . TYR A 1 534 ? 5.285 -11.799 -30.352 1.00 94.12 534 TYR A C 1
ATOM 3907 O O . TYR A 1 534 ? 6.331 -11.722 -31.005 1.00 94.12 534 TYR A O 1
ATOM 3915 N N . GLY A 1 535 ? 4.138 -11.244 -30.744 1.00 92.88 535 GLY A N 1
ATOM 3916 C CA . GLY A 1 535 ? 3.945 -10.418 -31.938 1.00 92.88 535 GLY A CA 1
ATOM 3917 C C . GLY A 1 535 ? 3.980 -8.913 -31.660 1.00 92.88 535 GLY A C 1
ATOM 3918 O O . GLY A 1 535 ? 3.863 -8.121 -32.595 1.00 92.88 535 GLY A O 1
ATOM 3919 N N . GLY A 1 536 ? 4.1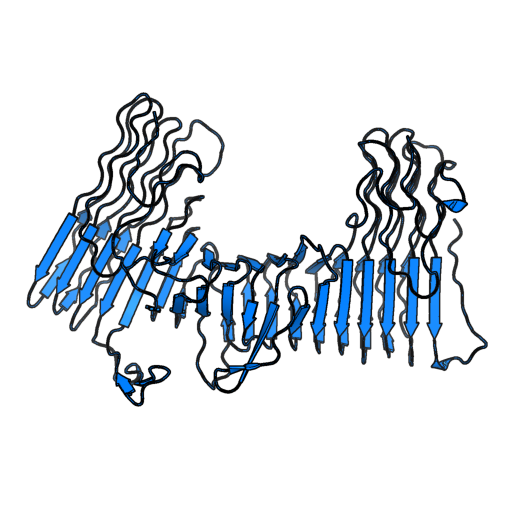37 -8.523 -30.392 1.00 93.44 536 GLY A N 1
ATOM 3920 C CA . GLY A 1 536 ? 4.147 -7.134 -29.949 1.00 93.44 536 GLY A CA 1
ATOM 3921 C C . GLY A 1 536 ? 5.399 -6.341 -30.338 1.00 93.44 536 GLY A C 1
ATOM 3922 O O . GLY A 1 536 ? 6.331 -6.828 -30.989 1.00 93.44 536 GLY A O 1
ATOM 3923 N N . ALA A 1 537 ? 5.432 -5.077 -29.918 1.00 94.44 537 ALA A N 1
ATOM 3924 C CA . ALA A 1 537 ? 6.518 -4.156 -30.239 1.00 94.44 537 ALA A CA 1
ATOM 3925 C C . ALA A 1 537 ? 7.598 -4.139 -29.148 1.00 94.44 537 ALA A C 1
ATOM 3927 O O . ALA A 1 537 ? 7.295 -4.075 -27.958 1.00 94.44 537 ALA A O 1
ATOM 3928 N N . TYR A 1 538 ? 8.862 -4.114 -29.573 1.00 94.50 538 TYR A N 1
ATOM 3929 C CA . TYR A 1 538 ? 10.002 -3.765 -28.727 1.00 94.50 538 TYR A CA 1
ATOM 3930 C C . TYR A 1 538 ? 10.515 -2.392 -29.149 1.00 94.50 538 TYR A C 1
ATOM 3932 O O . TYR A 1 538 ? 10.813 -2.172 -30.328 1.00 94.50 538 TYR A O 1
ATOM 3940 N N . LYS A 1 539 ? 10.626 -1.468 -28.201 1.00 95.00 539 LYS A N 1
ATOM 3941 C CA . LYS A 1 539 ? 11.050 -0.092 -28.448 1.00 95.00 539 LYS A CA 1
ATOM 3942 C C . LYS A 1 539 ? 12.224 0.263 -27.542 1.00 95.00 539 LYS A C 1
ATOM 3944 O O . LYS A 1 539 ? 12.315 -0.164 -26.401 1.00 95.00 539 LYS A O 1
ATOM 3949 N N . GLY A 1 540 ? 13.151 1.027 -28.097 1.00 92.19 540 GLY A N 1
ATOM 3950 C CA . GLY A 1 540 ? 14.366 1.491 -27.434 1.00 92.19 540 GLY A CA 1
ATOM 3951 C C . GLY A 1 540 ? 14.911 2.680 -28.204 1.00 92.19 540 GLY A C 1
ATOM 3952 O O . GLY A 1 540 ? 16.045 2.672 -28.668 1.00 92.19 540 GLY A O 1
ATOM 3953 N N . MET A 1 541 ? 14.047 3.654 -28.473 1.00 94.19 541 MET A N 1
ATOM 3954 C CA . MET A 1 541 ? 14.394 4.825 -29.269 1.00 94.19 541 MET A CA 1
ATOM 3955 C C . MET A 1 541 ? 15.183 5.816 -28.420 1.00 94.19 541 MET A C 1
ATOM 3957 O O . MET A 1 541 ? 14.968 5.933 -27.216 1.00 94.19 541 MET A O 1
ATOM 3961 N N . GLY A 1 542 ? 16.071 6.567 -29.060 1.00 91.31 542 GLY A N 1
ATOM 3962 C CA . GLY A 1 542 ? 16.615 7.766 -28.446 1.00 91.31 542 GLY A CA 1
ATOM 3963 C C . GLY A 1 542 ? 15.538 8.840 -28.307 1.00 91.31 542 GLY A C 1
ATOM 3964 O O . GLY A 1 542 ? 14.642 8.972 -29.148 1.00 91.31 542 GLY A O 1
ATOM 3965 N N . GLY A 1 543 ? 15.643 9.617 -27.240 1.00 89.69 543 GLY A N 1
ATOM 3966 C CA . GLY A 1 543 ? 14.856 10.810 -27.018 1.00 89.69 543 GLY A CA 1
ATOM 3967 C C . GLY A 1 543 ? 15.121 11.857 -28.092 1.00 89.69 543 GLY A C 1
ATOM 3968 O O . GLY A 1 543 ? 16.222 11.971 -28.637 1.00 89.69 543 GLY A O 1
ATOM 3969 N N . VAL A 1 544 ? 14.094 12.640 -28.401 1.00 88.31 544 VAL A N 1
ATOM 3970 C CA . VAL A 1 544 ? 14.192 13.735 -29.372 1.00 88.31 544 VAL A CA 1
ATOM 3971 C C . VAL A 1 544 ? 14.694 15.023 -28.711 1.00 88.31 544 VAL A C 1
ATOM 3973 O O . VAL A 1 544 ? 14.700 15.161 -27.486 1.00 88.31 544 VAL A O 1
ATOM 3976 N N . HIS A 1 545 ? 15.110 15.977 -29.535 1.00 77.69 545 HIS A N 1
ATOM 3977 C CA . HIS A 1 545 ? 15.569 17.300 -29.116 1.00 77.69 545 HIS A CA 1
ATOM 3978 C C . HIS A 1 545 ? 14.465 18.136 -28.438 1.00 77.69 545 HIS A C 1
ATOM 3980 O O . HIS A 1 545 ? 13.270 17.921 -28.664 1.00 77.69 545 HIS A O 1
ATOM 3986 N N . GLY A 1 546 ? 14.861 19.151 -27.661 1.00 69.38 546 GLY A N 1
ATOM 3987 C CA . GLY A 1 546 ? 13.919 20.081 -27.032 1.00 69.38 546 GLY A CA 1
ATOM 3988 C C . GLY A 1 546 ? 13.214 21.037 -27.986 1.00 69.38 546 GLY A C 1
ATOM 3989 O O . GLY A 1 546 ? 11.998 21.206 -27.880 1.00 69.38 546 GLY A O 1
ATOM 3990 N N . ASN A 1 547 ? 13.936 21.615 -28.949 1.00 69.38 547 ASN A N 1
ATOM 3991 C CA . ASN A 1 547 ? 13.411 22.693 -29.789 1.00 69.38 547 ASN A CA 1
ATOM 3992 C C . ASN A 1 547 ? 13.815 22.499 -31.259 1.00 69.38 547 ASN A C 1
ATOM 3994 O O . ASN A 1 547 ? 14.983 22.666 -31.562 1.00 69.38 547 ASN A O 1
ATOM 3998 N N . GLY A 1 548 ? 12.880 22.100 -32.131 1.00 56.94 548 GLY A N 1
ATOM 3999 C CA . GLY A 1 548 ? 12.972 22.047 -33.614 1.00 56.94 548 GLY A CA 1
ATOM 4000 C C . GLY A 1 548 ? 14.101 21.274 -34.341 1.00 56.94 548 GLY A C 1
ATOM 4001 O O . GLY A 1 548 ? 13.845 20.741 -35.417 1.00 56.94 548 GLY A O 1
ATOM 4002 N N . ASP A 1 549 ? 15.313 21.207 -33.794 1.00 61.75 549 ASP A N 1
ATOM 4003 C CA . ASP A 1 549 ? 16.526 20.744 -34.467 1.00 61.75 549 ASP A CA 1
ATOM 4004 C C . ASP A 1 549 ? 16.736 19.231 -34.325 1.00 61.75 549 ASP A C 1
ATOM 4006 O O . ASP A 1 549 ? 17.205 18.730 -33.300 1.00 61.75 549 ASP A O 1
ATOM 4010 N N . LEU A 1 550 ? 16.471 18.495 -35.409 1.00 58.31 550 LEU A N 1
ATOM 4011 C CA . LEU A 1 550 ? 16.603 17.030 -35.498 1.00 58.31 550 LEU A CA 1
ATOM 4012 C C . LEU A 1 550 ? 18.012 16.487 -35.169 1.00 58.31 550 LEU A C 1
ATOM 4014 O O . LEU A 1 550 ? 18.164 15.289 -34.952 1.00 58.31 550 LEU A O 1
ATOM 4018 N N . ASN A 1 551 ? 19.027 17.351 -35.085 1.00 66.94 551 ASN A N 1
ATOM 4019 C CA . ASN A 1 551 ? 20.419 16.980 -34.825 1.00 66.94 551 ASN A CA 1
ATOM 4020 C C . ASN A 1 551 ? 20.742 16.738 -33.340 1.00 66.94 551 ASN A C 1
ATOM 4022 O O . ASN A 1 551 ? 21.856 16.314 -33.041 1.00 66.94 551 ASN A O 1
ATOM 4026 N N . HIS A 1 552 ? 19.812 17.008 -32.409 1.00 79.12 552 HIS A N 1
ATOM 4027 C CA . HIS A 1 552 ? 20.051 16.852 -30.964 1.00 79.12 552 HIS A CA 1
ATOM 4028 C C . HIS A 1 552 ? 19.352 15.635 -30.332 1.00 79.12 552 HIS A C 1
ATOM 4030 O O . HIS A 1 552 ? 18.974 15.659 -29.155 1.00 79.12 552 HIS A O 1
ATOM 4036 N N . ALA A 1 553 ? 19.127 14.582 -31.118 1.00 87.06 553 ALA A N 1
ATOM 4037 C CA . ALA A 1 553 ? 18.555 13.330 -30.632 1.00 87.06 553 ALA A CA 1
ATOM 4038 C C . ALA A 1 553 ? 19.598 12.474 -29.895 1.00 87.06 553 ALA A C 1
ATOM 4040 O O . ALA A 1 553 ? 20.784 12.494 -30.227 1.00 87.06 553 ALA A O 1
ATOM 4041 N N . GLY A 1 554 ? 19.140 11.708 -28.906 1.00 88.88 554 GLY A N 1
ATOM 4042 C CA . GLY A 1 554 ? 19.953 10.669 -28.284 1.00 88.88 554 GLY A CA 1
ATOM 4043 C C . GLY A 1 554 ? 20.110 9.460 -29.206 1.00 88.88 554 GLY A C 1
ATOM 4044 O O . GLY A 1 554 ? 19.255 9.179 -30.048 1.00 88.88 554 GLY A O 1
ATOM 4045 N N . GLY A 1 555 ? 21.198 8.719 -29.033 1.00 91.56 555 GLY A N 1
ATOM 4046 C CA . GLY A 1 555 ? 21.408 7.433 -29.677 1.00 91.56 555 GLY A CA 1
ATOM 4047 C C . GLY A 1 555 ? 20.351 6.412 -29.234 1.00 91.56 555 GLY A C 1
ATOM 4048 O O . GLY A 1 555 ? 19.892 6.442 -28.088 1.00 91.56 555 GLY A O 1
ATOM 4049 N N . PRO A 1 556 ? 19.932 5.500 -30.118 1.00 92.62 556 PRO A N 1
ATOM 4050 C CA . PRO A 1 556 ? 18.997 4.449 -29.747 1.00 92.62 556 PRO A CA 1
ATOM 4051 C C . PRO A 1 556 ? 19.636 3.432 -28.797 1.00 92.62 556 PRO A C 1
ATOM 4053 O O . PRO A 1 556 ? 20.858 3.304 -28.699 1.00 92.62 556 PRO A O 1
ATOM 4056 N N . GLY A 1 557 ? 18.765 2.704 -28.114 1.00 91.94 557 GLY A N 1
ATOM 4057 C CA . GLY A 1 557 ? 19.101 1.606 -27.231 1.00 91.94 557 GLY A CA 1
ATOM 4058 C C . GLY A 1 557 ? 19.325 0.289 -27.958 1.00 91.94 557 GLY A C 1
ATOM 4059 O O . GLY A 1 557 ? 19.349 0.206 -29.189 1.00 91.94 557 GLY A O 1
ATOM 4060 N N . THR A 1 558 ? 19.471 -0.775 -27.173 1.00 93.94 558 THR A N 1
ATOM 4061 C CA . THR A 1 558 ? 19.740 -2.120 -27.690 1.00 93.94 558 THR A CA 1
ATOM 4062 C C . THR A 1 558 ? 18.658 -3.103 -27.281 1.00 93.94 558 THR A C 1
ATOM 4064 O O . THR A 1 558 ? 18.328 -3.183 -26.099 1.00 93.94 558 THR A O 1
ATOM 4067 N N . ILE A 1 559 ? 18.182 -3.901 -28.237 1.00 94.25 559 ILE A N 1
ATOM 4068 C CA . ILE A 1 559 ? 17.260 -5.015 -28.007 1.00 94.25 559 ILE A CA 1
ATOM 4069 C C . ILE A 1 559 ? 17.975 -6.316 -28.384 1.00 94.25 559 ILE A C 1
ATOM 4071 O O . ILE A 1 559 ? 18.320 -6.540 -29.546 1.00 94.25 559 ILE A O 1
ATOM 4075 N N . TYR A 1 560 ? 18.209 -7.170 -27.392 1.00 92.94 560 TYR A N 1
ATOM 4076 C CA . TYR A 1 560 ? 18.777 -8.501 -27.562 1.00 92.94 560 TYR A CA 1
ATOM 4077 C C . TYR A 1 560 ? 17.698 -9.563 -27.374 1.00 92.94 560 TYR A C 1
ATOM 4079 O O . TYR A 1 560 ? 16.929 -9.525 -26.416 1.00 92.94 560 TYR A O 1
ATOM 4087 N N . LYS A 1 561 ? 17.659 -10.538 -28.278 1.00 90.31 561 LYS A N 1
ATOM 4088 C CA . LYS A 1 561 ? 16.696 -11.628 -28.232 1.00 90.31 561 LYS A CA 1
ATOM 4089 C C . LYS A 1 561 ? 17.410 -12.958 -28.452 1.00 90.31 561 LYS A C 1
ATOM 4091 O O . LYS A 1 561 ? 18.105 -13.142 -29.450 1.00 90.31 561 LYS A O 1
ATOM 4096 N N . TYR A 1 562 ? 17.231 -13.877 -27.514 1.00 86.25 562 TYR A N 1
ATOM 4097 C CA . TYR A 1 562 ? 17.794 -15.219 -27.531 1.00 86.25 562 TYR A CA 1
ATOM 4098 C C . TYR A 1 562 ? 16.679 -16.256 -27.436 1.00 86.25 562 TYR A C 1
ATOM 4100 O O . TYR A 1 562 ? 15.827 -16.163 -26.558 1.00 86.25 562 TYR A O 1
ATOM 4108 N N . GLU A 1 563 ? 16.701 -17.245 -28.330 1.00 83.62 563 GLU A N 1
ATOM 4109 C CA . GLU A 1 563 ? 15.757 -18.365 -28.347 1.00 83.62 563 GLU A CA 1
ATOM 4110 C C . GLU A 1 563 ? 16.531 -19.690 -28.363 1.00 83.62 563 GLU A C 1
ATOM 4112 O O . GLU A 1 563 ? 17.253 -19.975 -29.321 1.00 83.62 563 GLU A O 1
ATOM 4117 N N . SER A 1 564 ? 16.397 -20.507 -27.312 1.00 74.25 564 SER A N 1
ATOM 4118 C CA . SER A 1 564 ? 17.185 -21.745 -27.164 1.00 74.25 564 SER A CA 1
ATOM 4119 C C . SER A 1 564 ? 16.767 -22.834 -28.168 1.00 74.25 564 SER A C 1
ATOM 4121 O O . SER A 1 564 ? 17.607 -23.553 -28.714 1.00 74.25 564 SER A O 1
ATOM 4123 N N . SER A 1 565 ? 15.475 -22.908 -28.504 1.00 65.88 565 SER A N 1
ATOM 4124 C CA . SER A 1 565 ? 14.903 -23.905 -29.424 1.00 65.88 565 SER A CA 1
ATOM 4125 C C . SER A 1 565 ? 15.287 -23.725 -30.902 1.00 65.88 565 SER A C 1
ATOM 4127 O O . SER A 1 565 ? 15.068 -24.637 -31.702 1.00 65.88 565 SER A O 1
ATOM 4129 N N . ARG A 1 566 ? 15.894 -22.591 -31.288 1.00 56.72 566 ARG A N 1
ATOM 4130 C CA . ARG A 1 566 ? 16.284 -22.295 -32.684 1.00 56.72 566 ARG A CA 1
ATOM 4131 C C . ARG A 1 566 ? 17.733 -22.654 -33.043 1.00 56.72 566 ARG A C 1
ATOM 4133 O O . ARG A 1 566 ? 18.143 -22.459 -34.187 1.00 56.72 566 ARG A O 1
ATOM 4140 N N . GLY A 1 567 ? 18.498 -23.226 -32.111 1.00 47.69 567 GLY A N 1
ATOM 4141 C CA . GLY A 1 567 ? 19.908 -23.573 -32.319 1.00 47.69 567 GLY A CA 1
ATOM 4142 C C . GLY A 1 567 ? 20.836 -22.344 -32.441 1.00 47.69 567 GLY A C 1
ATOM 4143 O O . GLY A 1 567 ? 20.377 -21.207 -32.531 1.00 47.69 567 GLY A O 1
ATOM 4144 N N . PRO A 1 568 ? 22.171 -22.535 -32.446 1.00 52.09 568 PRO A N 1
ATOM 4145 C CA . PRO A 1 568 ? 23.155 -21.444 -32.355 1.00 52.09 568 PRO A CA 1
ATOM 4146 C C . PRO A 1 568 ? 23.216 -20.498 -33.573 1.00 52.09 568 PRO A C 1
ATOM 4148 O O . PRO A 1 568 ? 23.965 -19.522 -33.543 1.00 52.09 568 PRO A O 1
ATOM 4151 N N . THR A 1 569 ? 22.455 -20.764 -34.637 1.00 45.66 569 THR A N 1
ATOM 4152 C CA . THR A 1 569 ? 22.544 -20.081 -35.939 1.00 45.66 569 THR A CA 1
ATOM 4153 C C . THR A 1 569 ? 21.702 -18.802 -36.057 1.00 45.66 569 THR A C 1
ATOM 4155 O O . THR A 1 569 ? 21.883 -18.068 -37.024 1.00 45.66 569 THR A O 1
ATOM 4158 N N . TYR A 1 570 ? 20.823 -18.492 -35.093 1.00 45.97 570 TYR A N 1
ATOM 4159 C CA . TYR A 1 570 ? 19.890 -17.353 -35.166 1.00 45.97 570 TYR A CA 1
ATOM 4160 C C . TYR A 1 570 ? 19.945 -16.462 -33.914 1.00 45.97 570 TYR A C 1
ATOM 4162 O O . TYR A 1 570 ? 19.003 -16.391 -33.130 1.00 45.97 570 TYR A O 1
ATOM 4170 N N . ARG A 1 571 ? 21.067 -15.760 -33.716 1.00 53.16 571 ARG A N 1
ATOM 4171 C CA . ARG A 1 571 ? 21.150 -14.631 -32.771 1.00 53.16 571 ARG A CA 1
ATOM 4172 C C . ARG A 1 571 ? 20.699 -13.360 -33.503 1.00 53.16 571 ARG A C 1
ATOM 4174 O O . ARG A 1 571 ? 21.512 -12.717 -34.159 1.00 53.16 571 ARG A O 1
ATOM 4181 N N . GLU A 1 572 ? 19.410 -13.024 -33.460 1.00 53.66 572 GLU A N 1
ATOM 4182 C CA . GLU A 1 572 ? 18.897 -11.788 -34.073 1.00 53.66 572 GLU A CA 1
ATOM 4183 C C . GLU A 1 572 ? 19.186 -10.575 -33.170 1.00 53.66 572 GLU A C 1
ATOM 4185 O O . GLU A 1 572 ? 18.560 -10.397 -32.126 1.00 53.66 572 GLU A O 1
ATOM 4190 N N . LEU A 1 573 ? 20.120 -9.712 -33.581 1.00 47.53 573 LEU A N 1
ATOM 4191 C CA . LEU A 1 573 ? 20.269 -8.364 -33.028 1.00 47.53 573 LEU A CA 1
ATOM 4192 C C . LEU A 1 573 ? 19.383 -7.416 -33.846 1.00 47.53 573 LEU A C 1
ATOM 4194 O O . LEU A 1 573 ? 19.687 -7.137 -35.006 1.00 47.53 573 LEU A O 1
ATOM 4198 N N . LYS A 1 574 ? 18.286 -6.925 -33.260 1.00 47.25 574 LYS A N 1
ATOM 4199 C CA . LYS A 1 574 ? 17.438 -5.904 -33.891 1.00 47.25 574 LYS A CA 1
ATOM 4200 C C . LYS A 1 574 ? 17.854 -4.525 -33.386 1.00 47.25 574 LYS A C 1
ATOM 4202 O O . LYS A 1 574 ? 17.694 -4.208 -32.213 1.00 47.25 574 LYS A O 1
ATOM 4207 N N . TYR A 1 575 ? 18.384 -3.710 -34.289 1.00 43.78 575 TYR A N 1
ATOM 4208 C CA . TYR A 1 575 ? 18.601 -2.280 -34.087 1.00 43.78 575 TYR A CA 1
ATOM 4209 C C . TYR A 1 575 ? 17.520 -1.520 -34.862 1.00 43.78 575 TYR A C 1
ATOM 4211 O O . TYR A 1 575 ? 17.203 -1.912 -35.984 1.00 43.78 575 TYR A O 1
ATOM 4219 N N . ASN A 1 576 ? 16.931 -0.478 -34.268 1.00 33.97 576 ASN A N 1
ATOM 4220 C CA . ASN A 1 576 ? 15.887 0.339 -34.897 1.00 33.97 576 ASN A CA 1
ATOM 4221 C C . ASN A 1 576 ? 16.491 1.681 -35.359 1.00 33.97 576 ASN A C 1
ATOM 4223 O O . ASN A 1 576 ? 16.554 2.613 -34.552 1.00 33.97 576 ASN A O 1
ATOM 4227 N N . PRO A 1 577 ? 16.998 1.786 -36.604 1.00 37.69 577 PRO A N 1
ATOM 4228 C CA . PRO A 1 577 ? 17.474 3.053 -37.142 1.00 37.69 577 PRO A CA 1
ATOM 4229 C C . PRO A 1 577 ? 16.274 3.953 -37.466 1.00 37.69 577 PRO A C 1
ATOM 4231 O O . PRO A 1 577 ? 15.353 3.526 -38.164 1.00 37.69 577 PRO A O 1
ATOM 4234 N N . ARG A 1 578 ? 16.291 5.190 -36.962 1.00 37.91 578 ARG A N 1
ATOM 4235 C CA . ARG A 1 578 ? 15.466 6.274 -37.510 1.00 37.91 578 ARG A CA 1
ATOM 4236 C C . ARG A 1 578 ? 16.177 6.931 -38.678 1.00 37.91 578 ARG A C 1
ATOM 4238 O O . ARG A 1 578 ? 17.404 7.142 -38.549 1.00 37.91 578 ARG A O 1
#

Secondary structure (DSSP, 8-state):
------SS--SSSGGGPPPP-S-SSS--PPPPPPP-TEEEPPPPP-EEEEE-SSEEE--SEEE-PPPPPEEETPPPPPP-EEEEEEEEEEES-EEE-PPPPP-TTPPPPPP-EEEEEEEEEEEE--EEE-PPPPPPSSS--S-------EEEEEE----GGG--EEEPTT-S-EEE---EEEEEEE-TT---SSPEEE--TT--EEEESEEEEETT-EEEE---TT--TTPPEEEEES-EEE-S--EEEEPTTEEEEES--TTS--EEEESSEEEE-TT-EEE--SEEEEES-EEEE-SEEES-SEEEEETT-EEEEETT-EEEEEETTEEESPPPTTEEE-SEEEE-TT-EEEEE---S--EEEEEEEEE-SS-EEE-SEEEEEEEEEEE-TT-EEE-TT-SSPTT-STTPPPTTPPP-BSB--TT--GGG--S-SSS--PPPPPPSSTTPPPPP-EEEEEEEEEEEESSEEE-PPPPP-SSBPPPPP-EEEEEEEEEEES-EEE-PPPPPBTTPPPPPP-EEEEEEEEEEEE-SEEE-PPPPPSSS-GGGPPPP-EEEEEEGGG-TT---EE----

Foldseek 3Di:
DQWDQAAFAWALDPVRGDDHDAALAAGFDWWAWWGQVVHGTWHTFEGDEAEDEAEDEDAEEDAREIEETDDAQYEWIFFTEAEYEHQEYEYAYEYHREIYAYEHQTAWYFFEHHEYHHEAYYYYNYDYHFAWYAGYDNDPPQASTGAGYKYKYKYQDDDPVPQDFDDDPPDPDTDTPRIAIEMETENQLRAHPTADENDDAPAQEAEHAEYEFENQHEYDYDDHPPDDLQAAREYEYLYYAYCQNYEYEFEARYEYEYNDDPPDQDEDEDRYEYEAADNYEYEYHQYYADEPHEHEAQYEYEHYAHYEFAHLYEYEYEQQYWYFYADPNDTHPTDGRQEAAHAEDEYEHNGEYEYDHNPDAHEYEYQEYEAEANYEYEDFAHEYEYQEYAAAANYEYFQEQSFAEAQDDQQHAAAQWAWEEQFHTFPGDRVSYDADQAAGHHWWYWWYDPQTWHEFHEYAYAYNAEYEDAEEYAREWAEGPDRIATIEFTEYHAEYQEYAYAYEYFREIYAGADQHAWHEFHHYHHAYEHYYHHNYYYYGHWHAYRDDDRNRTTHGHWYWYHYNVVPPPDGDTDDDDD